Protein 1R89 (pdb70)

CATH classification: 1.10.1410.30 (+3 more: 3.30.460.10, 3.30.70.590, 3.30.70.1550)

InterPro domains:
  IPR002934 Polymerase, nucleotidyl transferase domain [PF01909] (27-133)
  IPR006116 2-5OAS/ClassI-CCAase, nucleotidyltransferase domain [cd05400] (38-137)
  IPR008229 tRNA nucleotidyltransferase, archaea [MF_01264] (1-437)
  IPR008229 tRNA nucleotidyltransferase, archaea [PIRSF005335] (1-436)
  IPR008229 tRNA nucleotidyltransferase, archaea [PTHR39643] (1-411)
  IPR008229 tRNA nucleotidyltransferase, archaea [TIGR03671] (7-403)
  IPR011068 Nucleotidyltransferase, class I-like, C-terminal [SSF55003] (241-434)
  IPR015329 tRNA nucleotidyltransferase, substrate binding [PF09249] (146-255)
  IPR042090 tRNA nucleotidyltransferase, domain 2 [G3DSA:1.10.1410.30] (10-255)
  IPR043519 Nucleotidyltransferase superfamily [G3DSA:3.30.460.10] (16-143)
  IPR043519 Nucleotidyltransferase superfamily [SSF81301] (1-141)
  IPR048833 CCA-adding enzyme, C-terminal domain [PF21133] (274-417)

Solvent-accessible surface area: 24225 Å² total; per-residue (Å²): 159,147,22,109,78,5,14,120,92,0,38,127,66,1,60,7,77,148,140,27,54,153,94,0,130,107,0,40,87,41,0,85,133,55,0,87,149,81,69,21,84,40,42,11,2,16,26,23,41,24,76,0,7,11,83,64,52,25,60,0,36,0,16,0,23,14,76,99,170,67,56,98,106,88,10,74,99,96,0,24,102,4,0,86,68,2,11,85,70,93,97,80,96,163,78,102,85,24,34,0,15,2,47,0,109,50,2,83,0,24,1,17,11,2,25,77,14,140,131,53,198,84,57,129,43,34,20,7,35,34,24,14,28,13,146,36,0,100,44,128,4,154,70,66,43,54,48,0,10,8,0,4,5,0,0,107,18,46,51,5,48,8,29,84,68,121,34,84,2,0,26,19,32,2,0,1,0,1,0,35,46,32,24,29,0,30,63,0,0,69,34,0,74,153,14,73,155,88,9,10,0,5,14,64,136,63,69,78,95,146,21,137,102,21,48,0,8,1,24,22,27,111,159,82,24,11,6,54,76,19,14,93,79,13,7,54,123,0,12,99,28,0,121,74,0,41,159,64,34,48,42,43,36,10,103,100,196,146,97,64,139,23,109,73,99,89,0,76,122,21,22,115,150,99,35,8,6,9,0,0,0,27,0,123,63,19,148,37,110,61,83,63,0,18,43,18,0,61,91,0,6,107,48,0,55,66,11,0,103,145,50,82,0,91,13,74,115,36,25,67,54,16,28,168,90,35,0,2,0,0,0,1,0,87,47,114,129,30,64,112,55,52,103,126,108,7,21,86,115,121,54,138,179,68,18,143,114,27,72,86,187,149,45,84,110,204,33,52,99,72,150,29,62,44,40,0,77,41,95,39,187,26,13,32,0,40,62,0,0,140,51,12,0,60,81,70,55,129,30,0,13,150,32,0,0,72,10,2,152,145,76,42,77,39,12,38,28,86,111,0,12,165,27,72,0,31,51,42,0,2,129,8,11,55,26,173,173

Secondary structure (DSSP, 8-state):
--HHHHHHHHHHHHS--HHHHHHHHHHHHHHHHHHHHHT--EEEEHHHHHT-PPTT--EEEEEEEE-TTS-HHHHHHHHHHHHHHHSSSEEEEESSSEEEEEEETTEEEEEEEEE--SSSS---SHHHHHHHHHHHHTTTSTT-HHHHHHHHHHHHHTT-B--STTT--B-HHHHHHHHHHHSSHHHHHHHHTT--TTEEEEGGGTEEEE-SS-EEEETTEEEEETTTT--HHHHHHHHHHHHHHHHS--GGGGSPPPP----HHHHHHHHHHHT-EEEEEEEEPPS--HHHHHHHHHHHHHHHHHHHHHTT--EEEEEEEE-SSEEEEEEEES-S---SEEEEEEEETT-HHHHHHHHHS--SS--EEETTEEEEEEE-S-SSHHHHHHHHHHH-GGGS-HHHHHHHHH--EEEETHHHHHSTTHHHHHHHHT---

Radius of gyration: 27.51 Å; Cα contacts (8 Å, |Δi|>4): 736; chains: 1; bounding box: 79×56×70 Å

Foldseek 3Di:
DDQVVLLVVLLVLWQADDVLLVLLVVQVVLLCVQCVVVVFAKDWFPCNVQVQDTHPGFETEMETADEPPDDPVRQQVVQVVSLCRRAPDWDFDDDPHTWIWHDGSRHIYIYHGDYDDDADPVDDDVSNCRVVLRVVLRPLCVVASSQLSSQQLLCVLVQAEDLFQVRLHADSSNSSLLCSLQVGNLSSLVVLLPDDQQWEAESLVSDIDGHDGHFDARNRHRPDGNSVSRDNVNSVVSSVLSVVCVVPNHNSSSHHDDFPPDDQVVVLVVCVVLQKFKKKKKWWQFPDDRSQRNVLLVQLLVVLVVLCVVVPQAWDDWDKDDDPTMIIIITITNHFWDDFKDKDWFAFPVPVVRVCVVQVDDAPDHWDDDPRTIIDIHGDPDTGSLVSVVVCLCPPLVRSHDRRSVRSVVDIDMDGDSGRVPDPCVRVVCVRSVPDD

Nearest PDB structures (foldseek):
  4x4u-assembly1_A  TM=9.839E-01  e=4.521E-77  Archaeoglobus fulgidus DSM 4304
  4x4o-assembly2_C  TM=9.745E-01  e=4.521E-77  Archaeoglobus fulgidus DSM 4304
  3ovs-assembly1_A  TM=9.705E-01  e=4.278E-77  Archaeoglobus fulgidus
  3ovb-assembly1_A  TM=9.691E-01  e=6.292E-77  Archaeoglobus fulgidus
  3ov7-assembly1_A  TM=9.687E-01  e=4.278E-77  Archaeoglobus fulgidus

GO terms:
  GO:0106354 tRNA surveillance (P, IDA)
  GO:0160016 CCACCA tRNA nucleotidyltransferase activity (F, IDA)
  GO:0004810 CCA tRNA nucleotidyltransferase activity (F, EXP)

B-factor: mean 26.06, std 15.02, range [4.82, 96.12]

Structure (mmCIF, N/CA/C/O backbone):
data_1R89
#
_entry.id   1R89
#
_cell.length_a   86.151
_cell.length_b   79.954
_cell.length_c   78.145
_cell.angle_alpha   90.00
_cell.angle_beta   97.53
_cell.angle_gamma   90.00
#
_symmetry.space_group_name_H-M   'C 1 2 1'
#
loop_
_entity.id
_entity.type
_entity.pdbx_description
1 polymer 'tRNA nucleotidyltransferase'
2 non-polymer 'MANGANESE (II) ION'
3 non-polymer 'SODIUM ION'
4 non-polymer 'CHLORIDE ION'
5 non-polymer 'MAGNESIUM ION'
6 non-polymer "CYTIDINE-5'-TRIPHOSPHATE"
7 water water
#
loop_
_atom_site.group_PDB
_atom_site.id
_atom_site.type_symbol
_atom_site.label_atom_id
_atom_site.label_alt_id
_atom_site.label_comp_id
_atom_site.label_asym_id
_atom_site.label_entity_id
_atom_site.label_seq_id
_atom_site.pdbx_PDB_ins_code
_atom_site.Cartn_x
_atom_site.Cartn_y
_atom_site.Cartn_z
_atom_site.occupancy
_atom_site.B_iso_or_equiv
_atom_site.auth_seq_id
_atom_site.auth_comp_id
_atom_site.auth_asym_id
_atom_site.auth_atom_id
_atom_site.pdbx_PDB_model_num
ATOM 1 N N . MET A 1 1 ? -4.030 0.616 10.190 1.00 50.77 1 MET A N 1
ATOM 2 C CA . MET A 1 1 ? -5.381 0.454 10.809 1.00 51.32 1 MET A CA 1
ATOM 3 C C . MET A 1 1 ? -6.024 1.817 11.112 1.00 50.22 1 MET A C 1
ATOM 4 O O . MET A 1 1 ? -6.958 1.901 11.913 1.00 50.17 1 MET A O 1
ATOM 9 N N . LYS A 1 2 ? -5.543 2.858 10.424 1.00 48.77 2 LYS A N 1
ATOM 10 C CA . LYS A 1 2 ? -5.780 4.269 10.765 1.00 47.42 2 LYS A CA 1
ATOM 11 C C . LYS A 1 2 ? -4.803 4.685 11.864 1.00 45.00 2 LYS A C 1
ATOM 12 O O . LYS A 1 2 ? -4.680 3.996 12.871 1.00 44.45 2 LYS A O 1
ATOM 18 N N . VAL A 1 3 ? -4.129 5.816 11.662 1.00 42.25 3 VAL A N 1
ATOM 19 C CA . VAL A 1 3 ? -3.088 6.279 12.579 1.00 40.20 3 VAL A CA 1
ATOM 20 C C . VAL A 1 3 ? -3.679 6.574 13.950 1.00 38.22 3 VAL A C 1
ATOM 21 O O . VAL A 1 3 ? -3.144 6.150 14.972 1.00 36.76 3 VAL A O 1
ATOM 25 N N . GLU A 1 4 ? -4.793 7.292 13.964 1.00 36.20 4 GLU A N 1
ATOM 26 C CA . GLU A 1 4 ? -5.438 7.659 15.218 1.00 35.05 4 GLU A CA 1
ATOM 27 C C . GLU A 1 4 ? -5.871 6.413 16.011 1.00 33.67 4 GLU A C 1
ATOM 28 O O . GLU A 1 4 ? -5.861 6.433 17.244 1.00 33.41 4 GLU A O 1
ATOM 34 N N . GLU A 1 5 ? -6.241 5.338 15.308 1.00 31.62 5 GLU A N 1
ATOM 35 C CA . GLU A 1 5 ? -6.566 4.053 15.950 1.00 30.30 5 GLU A CA 1
ATOM 36 C C . GLU A 1 5 ? -5.320 3.348 16.488 1.00 27.71 5 GLU A C 1
ATOM 37 O O . GLU A 1 5 ? -5.360 2.717 17.539 1.00 27.44 5 GLU A O 1
ATOM 43 N N . ILE A 1 6 ? -4.220 3.431 15.754 1.00 25.23 6 ILE A N 1
ATOM 44 C CA . ILE A 1 6 ? -2.993 2.780 16.180 1.00 23.05 6 ILE A CA 1
ATOM 45 C C . ILE A 1 6 ? -2.482 3.426 17.457 1.00 22.16 6 ILE A C 1
ATOM 46 O O . ILE A 1 6 ? -2.002 2.736 18.337 1.00 22.83 6 ILE A O 1
ATOM 51 N N . LEU A 1 7 ? -2.627 4.743 17.560 1.00 22.08 7 LEU A N 1
ATOM 52 C CA . LEU A 1 7 ? -2.144 5.499 18.709 1.00 22.01 7 LEU A CA 1
ATOM 53 C C . LEU A 1 7 ? -2.990 5.203 19.937 1.00 21.90 7 LEU A C 1
ATOM 54 O O . LEU A 1 7 ? -2.474 5.095 21.057 1.00 21.90 7 LEU A O 1
ATOM 59 N N . GLU A 1 8 ? -4.283 5.020 19.715 1.00 22.25 8 GLU A N 1
ATOM 60 C CA . GLU A 1 8 ? -5.174 4.550 20.758 1.00 20.70 8 GLU A CA 1
ATOM 61 C C . GLU A 1 8 ? -4.696 3.208 21.300 1.00 19.71 8 GLU A C 1
ATOM 62 O O . GLU A 1 8 ? -4.520 3.045 22.502 1.00 18.24 8 GLU A O 1
ATOM 68 N N . LYS A 1 9 ? -4.458 2.260 20.405 1.00 21.10 9 LYS A N 1
ATOM 69 C CA . LYS A 1 9 ? -3.944 0.943 20.785 1.00 23.05 9 LYS A CA 1
ATOM 70 C C . LYS A 1 9 ? -2.560 1.005 21.439 1.00 23.11 9 LYS A C 1
ATOM 71 O O . LYS A 1 9 ? -2.272 0.204 22.318 1.00 23.97 9 LYS A O 1
ATOM 77 N N . ALA A 1 10 ? -1.717 1.957 21.029 1.00 23.06 10 ALA A N 1
ATOM 78 C CA . ALA A 1 10 ? -0.345 2.071 21.560 1.00 22.62 10 ALA A CA 1
ATOM 79 C C . ALA A 1 10 ? -0.322 2.559 23.015 1.00 22.94 10 ALA A C 1
ATOM 80 O O . ALA A 1 10 ? 0.616 2.284 23.755 1.00 20.97 10 ALA A O 1
ATOM 82 N N . LEU A 1 11 ? -1.369 3.261 23.429 1.00 24.32 11 LEU A N 1
ATOM 83 C CA . LEU A 1 11 ? -1.461 3.738 24.807 1.00 25.74 11 LEU A CA 1
ATOM 84 C C . LEU A 1 11 ? -1.330 2.621 25.848 1.00 26.15 11 LEU A C 1
ATOM 85 O O . LEU A 1 11 ? -0.770 2.856 26.908 1.00 27.12 11 LEU A O 1
ATOM 90 N N . GLU A 1 12 ? -1.796 1.408 25.551 1.00 26.44 12 GLU A N 1
ATOM 91 C CA . GLU A 1 12 ? -1.708 0.302 26.526 1.00 26.83 12 GLU A CA 1
ATOM 92 C C . GLU A 1 12 ? -0.311 -0.348 26.625 1.00 27.16 12 GLU A C 1
ATOM 93 O O . GLU A 1 12 ? 0.021 -0.951 27.639 1.00 26.38 12 GLU A O 1
ATOM 99 N N . LEU A 1 13 ? 0.503 -0.211 25.580 1.00 26.39 13 LEU A N 1
ATOM 100 C CA . LEU A 1 13 ? 1.902 -0.658 25.621 1.00 26.40 13 LEU A CA 1
ATOM 101 C C . LEU A 1 13 ? 2.789 0.323 26.402 1.00 26.22 13 LEU A C 1
ATOM 102 O O . LEU A 1 13 ? 3.888 -0.025 26.836 1.00 26.74 13 LEU A O 1
ATOM 107 N N . VAL A 1 14 ? 2.265 1.523 26.605 1.00 24.91 14 VAL A N 1
ATOM 108 C CA . VAL A 1 14 ? 3.021 2.694 27.015 1.00 25.96 14 VAL A CA 1
ATOM 109 C C . VAL A 1 14 ? 2.612 3.259 28.409 1.00 26.81 14 VAL A C 1
ATOM 110 O O . VAL A 1 14 ? 3.445 3.804 29.124 1.00 24.32 14 VAL A O 1
ATOM 114 N N . ILE A 1 15 ? 1.336 3.123 28.787 1.00 27.12 15 ILE A N 1
ATOM 115 C CA . ILE A 1 15 ? 0.828 3.615 30.081 1.00 28.43 15 ILE A CA 1
ATOM 116 C C . ILE A 1 15 ? 1.091 2.548 31.138 1.00 28.47 15 ILE A C 1
ATOM 117 O O . ILE A 1 15 ? 0.746 1.386 30.921 1.00 29.17 15 ILE A O 1
ATOM 122 N N . PRO A 1 16 ? 1.689 2.918 32.276 1.00 28.53 16 PRO A N 1
ATOM 123 C CA . PRO A 1 16 ? 2.041 1.919 33.300 1.00 28.28 16 PRO A CA 1
ATOM 124 C C . PRO A 1 16 ? 0.796 1.213 33.836 1.00 28.09 16 PRO A C 1
ATOM 125 O O . PRO A 1 16 ? -0.240 1.862 34.003 1.00 25.78 16 PRO A O 1
ATOM 129 N N . ASP A 1 17 ? 0.895 -0.091 34.089 1.00 27.77 17 ASP A N 1
ATOM 130 C CA . ASP A 1 17 ? -0.270 -0.857 34.542 1.00 28.45 17 ASP A CA 1
ATOM 131 C C . ASP A 1 17 ? -0.646 -0.485 35.981 1.00 27.21 17 ASP A C 1
ATOM 132 O O . ASP A 1 17 ? -0.059 0.405 36.586 1.00 24.91 17 ASP A O 1
ATOM 137 N N . GLU A 1 18 ? -1.628 -1.184 36.527 1.00 26.72 18 GLU A N 1
ATOM 138 C CA . GLU A 1 18 ? -2.318 -0.721 37.718 1.00 26.21 18 GLU A CA 1
ATOM 139 C C . GLU A 1 18 ? -1.475 -0.823 38.999 1.00 26.39 18 GLU A C 1
ATOM 140 O O . GLU A 1 18 ? -1.393 0.139 39.774 1.00 24.75 18 GLU A O 1
ATOM 146 N N . GLU A 1 19 ? -0.828 -1.973 39.200 1.00 27.46 19 GLU A N 1
ATOM 147 C CA . GLU A 1 19 ? -0.027 -2.216 40.404 1.00 29.06 19 GLU A CA 1
ATOM 148 C C . GLU A 1 19 ? 1.289 -1.445 40.396 1.00 30.11 19 GLU A C 1
ATOM 149 O O . GLU A 1 19 ? 1.968 -1.379 41.419 1.00 30.94 19 GLU A O 1
ATOM 155 N N . GLU A 1 20 ? 1.648 -0.879 39.241 1.00 30.46 20 GLU A N 1
ATOM 156 C CA . GLU A 1 20 ? 2.819 -0.022 39.132 1.00 30.53 20 GLU A CA 1
ATOM 157 C C . GLU A 1 20 ? 2.489 1.391 39.618 1.00 29.56 20 GLU A C 1
ATOM 158 O O . GLU A 1 20 ? 3.256 1.976 40.385 1.00 26.76 20 GLU A O 1
ATOM 164 N N . VAL A 1 21 ? 1.336 1.913 39.199 1.00 29.13 21 VAL A N 1
ATOM 165 C CA . VAL A 1 21 ? 0.890 3.246 39.609 1.00 30.05 21 VAL A CA 1
ATOM 166 C C . VAL A 1 21 ? 0.708 3.309 41.136 1.00 31.70 21 VAL A C 1
ATOM 167 O O . VAL A 1 21 ? 1.089 4.295 41.771 1.00 32.33 21 VAL A O 1
ATOM 171 N N . ARG A 1 22 ? 0.145 2.251 41.711 1.00 31.53 22 ARG A N 1
ATOM 172 C CA . ARG A 1 22 ? -0.106 2.205 43.150 1.00 33.09 22 ARG A CA 1
ATOM 173 C C . ARG A 1 22 ? 1.187 1.900 43.926 1.00 33.37 22 ARG A C 1
ATOM 174 O O . ARG A 1 22 ? 1.383 2.406 45.025 1.00 32.03 22 ARG A O 1
ATOM 182 N N . LYS A 1 23 ? 2.080 1.107 43.336 1.00 33.41 23 LYS A N 1
ATOM 183 C CA . LYS A 1 23 ? 3.382 0.834 43.941 1.00 33.59 23 LYS A CA 1
ATOM 184 C C . LYS A 1 23 ? 4.149 2.147 44.097 1.00 33.51 23 LYS A C 1
ATOM 185 O O . LYS A 1 23 ? 4.811 2.366 45.111 1.00 33.60 23 LYS A O 1
ATOM 191 N N . GLY A 1 24 ? 4.037 3.017 43.091 1.00 33.30 24 GLY A N 1
ATOM 192 C CA . GLY A 1 24 ? 4.623 4.345 43.123 1.00 32.51 24 GLY A CA 1
ATOM 193 C C . GLY A 1 24 ? 3.959 5.232 44.163 1.00 32.34 24 GLY A C 1
ATOM 194 O O . GLY A 1 24 ? 4.637 5.952 44.892 1.00 30.38 24 GLY A O 1
ATOM 195 N N . ARG A 1 25 ? 2.630 5.177 44.224 1.00 31.95 25 ARG A N 1
ATOM 196 C CA . ARG A 1 25 ? 1.843 5.973 45.168 1.00 32.47 25 ARG A CA 1
ATOM 197 C C . ARG A 1 25 ? 2.263 5.688 46.598 1.00 31.57 25 ARG A C 1
ATOM 198 O O . ARG A 1 25 ? 2.418 6.605 47.389 1.00 31.02 25 ARG A O 1
ATOM 206 N N . GLU A 1 26 ? 2.448 4.410 46.910 1.00 31.70 26 GLU A N 1
ATOM 207 C CA . GLU A 1 26 ? 2.770 3.971 48.261 1.00 32.14 26 GLU A CA 1
ATOM 208 C C . GLU A 1 26 ? 4.175 4.406 48.644 1.00 31.84 26 GLU A C 1
ATOM 209 O O . GLU A 1 26 ? 4.411 4.827 49.776 1.00 30.61 26 GLU A O 1
ATOM 215 N N . ALA A 1 27 ? 5.099 4.310 47.690 1.00 31.29 27 ALA A N 1
ATOM 216 C CA . ALA A 1 27 ? 6.470 4.774 47.901 1.00 31.07 27 ALA A CA 1
ATOM 217 C C . ALA A 1 27 ? 6.533 6.300 48.068 1.00 29.80 27 ALA A C 1
ATOM 218 O O . ALA A 1 27 ? 7.262 6.799 48.921 1.00 28.80 27 ALA A O 1
ATOM 220 N N . GLU A 1 28 ? 5.763 7.021 47.258 1.00 29.28 28 GLU A N 1
ATOM 221 C CA . GLU A 1 28 ? 5.719 8.484 47.304 1.00 29.47 28 GLU A CA 1
ATOM 222 C C . GLU A 1 28 ? 5.183 8.960 48.641 1.00 28.99 28 GLU A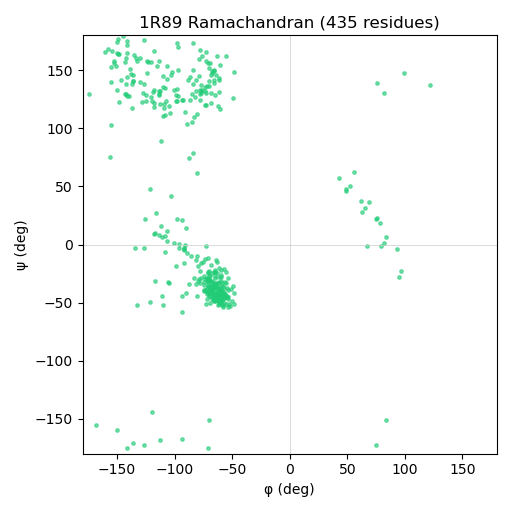 C 1
ATOM 223 O O . GLU A 1 28 ? 5.745 9.856 49.261 1.00 28.73 28 GLU A O 1
ATOM 229 N N . GLU A 1 29 ? 4.078 8.362 49.065 1.00 28.17 29 GLU A N 1
ATOM 230 C CA . GLU A 1 29 ? 3.445 8.710 50.327 1.00 28.89 29 GLU A CA 1
ATOM 231 C C . GLU A 1 29 ? 4.413 8.456 51.486 1.00 28.47 29 GLU A C 1
ATOM 232 O O . GLU A 1 29 ? 4.535 9.280 52.386 1.00 28.37 29 GLU A O 1
ATOM 238 N N . GLU A 1 30 ? 5.131 7.336 51.438 1.00 28.41 30 GLU A N 1
ATOM 239 C CA . GLU A 1 30 ? 6.031 6.955 52.529 1.00 28.49 30 GLU A CA 1
ATOM 240 C C . GLU A 1 30 ? 7.250 7.870 52.589 1.00 27.20 30 GLU A C 1
ATOM 241 O O . GLU A 1 30 ? 7.662 8.298 53.660 1.00 26.48 30 GLU A O 1
ATOM 247 N N . LEU A 1 31 ? 7.824 8.146 51.426 1.00 27.17 31 LEU A N 1
ATOM 248 C CA . LEU A 1 31 ? 8.933 9.090 51.285 1.00 27.20 31 LEU A CA 1
ATOM 249 C C . LEU A 1 31 ? 8.562 10.485 51.792 1.00 27.12 31 LEU A C 1
ATOM 250 O O . LEU A 1 31 ? 9.356 11.124 52.482 1.00 27.00 31 LEU A O 1
ATOM 255 N N . ARG A 1 32 ? 7.356 10.944 51.468 1.00 27.46 32 ARG A N 1
ATOM 256 C CA . ARG A 1 32 ? 6.857 12.240 51.953 1.00 28.38 32 ARG A CA 1
ATOM 257 C C . ARG A 1 32 ? 6.781 12.241 53.468 1.00 27.65 32 ARG A C 1
ATOM 258 O O . ARG A 1 32 ? 7.149 13.218 54.107 1.00 27.94 32 ARG A O 1
ATOM 266 N N . ARG A 1 33 ? 6.307 11.130 54.026 1.00 27.65 33 ARG A N 1
ATOM 267 C CA . ARG A 1 33 ? 6.179 10.949 55.479 1.00 27.48 33 ARG A CA 1
ATOM 268 C C . ARG A 1 33 ? 7.522 11.191 56.156 1.00 26.33 33 ARG A C 1
ATOM 269 O O . ARG A 1 33 ? 7.632 11.979 57.088 1.00 24.02 33 ARG A O 1
ATOM 277 N N . ARG A 1 34 ? 8.541 10.517 55.641 1.00 25.66 34 ARG A N 1
ATOM 278 C CA . ARG A 1 34 ? 9.871 10.505 56.234 1.00 25.62 34 ARG A CA 1
ATOM 279 C C . ARG A 1 34 ? 10.603 11.834 56.073 1.00 24.64 34 ARG A C 1
ATOM 280 O O . ARG A 1 34 ? 11.361 12.253 56.947 1.00 24.83 34 ARG A O 1
ATOM 288 N N . LEU A 1 35 ? 10.392 12.483 54.939 1.00 25.78 35 LEU A N 1
ATOM 289 C CA . LEU A 1 35 ? 10.979 13.794 54.688 1.00 24.77 35 LEU A CA 1
ATOM 290 C C . LEU A 1 35 ? 10.292 14.841 55.565 1.00 23.44 35 LEU A C 1
ATOM 291 O O . LEU A 1 35 ? 10.951 15.722 56.118 1.00 22.22 35 LEU A O 1
ATOM 296 N N . ASP A 1 36 ? 8.973 14.738 55.691 1.00 23.18 36 ASP A N 1
ATOM 297 C CA . ASP A 1 36 ? 8.204 15.732 56.452 1.00 23.18 36 ASP A CA 1
ATOM 298 C C . ASP A 1 36 ? 8.573 15.674 57.934 1.00 22.02 36 ASP A C 1
ATOM 299 O O . ASP A 1 36 ? 8.652 16.709 58.580 1.00 19.25 36 ASP A O 1
ATOM 304 N N . GLU A 1 37 ? 8.835 14.475 58.465 1.00 21.49 37 GLU A N 1
ATOM 305 C CA . GLU A 1 37 ? 9.149 14.330 59.889 1.00 22.19 37 GLU A CA 1
ATOM 306 C C . GLU A 1 37 ? 10.533 14.917 60.209 1.00 21.02 37 GLU A C 1
ATOM 307 O O . GLU A 1 37 ? 10.782 15.319 61.339 1.00 18.57 37 GLU A O 1
ATOM 313 N N . LEU A 1 38 ? 11.406 15.019 59.202 1.00 21.69 38 LEU A N 1
ATOM 314 C CA . LEU A 1 38 ? 12.684 15.727 59.362 1.00 22.81 38 LEU A CA 1
ATOM 315 C C . LEU A 1 38 ? 12.603 17.238 59.125 1.00 23.99 38 LEU A C 1
ATOM 316 O O . LEU A 1 38 ? 13.558 17.960 59.409 1.00 24.99 38 LEU A O 1
ATOM 321 N N . GLY A 1 39 ? 11.481 17.719 58.610 1.00 24.99 39 GLY A N 1
ATOM 322 C CA . GLY A 1 39 ? 11.276 19.147 58.439 1.00 26.84 39 GLY A CA 1
ATOM 323 C C . GLY A 1 39 ? 12.078 19.690 57.268 1.00 29.41 39 GLY A C 1
ATOM 324 O O . GLY A 1 39 ? 12.357 20.889 57.209 1.00 29.18 39 GLY A O 1
ATOM 325 N N . VAL A 1 40 ? 12.439 18.804 56.337 1.00 30.90 40 VAL A N 1
ATOM 326 C CA . VAL A 1 40 ? 13.263 19.149 55.174 1.00 32.77 40 VAL A CA 1
ATOM 327 C C . VAL A 1 40 ? 12.408 19.767 54.077 1.00 33.22 40 VAL A C 1
ATOM 328 O O . VAL A 1 40 ? 11.268 19.355 53.866 1.00 33.70 40 VAL A O 1
ATOM 332 N N . GLU A 1 41 ? 12.962 20.767 53.395 1.00 32.44 41 GLU A N 1
ATOM 333 C CA . GLU A 1 41 ? 12.328 21.373 52.231 1.00 31.27 41 GLU A CA 1
ATOM 334 C C . GLU A 1 41 ? 12.714 20.574 50.983 1.00 30.51 41 GLU A C 1
ATOM 335 O O . GLU A 1 41 ? 13.899 20.374 50.735 1.00 31.89 41 GLU A O 1
ATOM 341 N N . TYR A 1 42 ? 11.727 20.092 50.222 1.00 28.77 42 TYR A N 1
ATOM 342 C CA . TYR A 1 42 ? 11.985 19.232 49.053 1.00 28.48 42 TYR A CA 1
ATOM 343 C C . TYR A 1 42 ? 10.924 19.401 47.963 1.00 27.57 42 TYR A C 1
ATOM 344 O O . TYR A 1 42 ? 9.835 19.916 48.216 1.00 25.18 42 TYR A O 1
ATOM 353 N N . VAL A 1 43 ? 11.248 18.917 46.764 1.00 26.95 43 VAL A N 1
ATOM 354 C CA . VAL A 1 43 ? 10.305 18.907 45.629 1.00 27.26 43 VAL A CA 1
ATOM 355 C C . VAL A 1 43 ? 10.483 17.627 44.806 1.00 26.66 43 VAL A C 1
ATOM 356 O O . VAL A 1 43 ? 11.597 17.246 44.489 1.00 26.45 43 VAL A O 1
ATOM 360 N N . PHE A 1 44 ? 9.386 16.931 44.525 1.00 27.03 44 PHE A N 1
ATOM 361 C CA . PHE A 1 44 ? 9.417 15.788 43.617 1.00 27.08 44 PHE A CA 1
ATOM 362 C C . PHE A 1 44 ? 9.456 16.385 42.206 1.00 26.52 44 PHE A C 1
ATOM 363 O O . PHE A 1 44 ? 8.666 17.271 41.894 1.00 25.92 44 PHE A O 1
ATOM 371 N N . VAL A 1 45 ? 10.397 15.933 41.387 1.00 24.43 45 VAL A N 1
ATOM 372 C CA . VAL A 1 45 ? 10.568 16.434 40.024 1.00 26.13 45 VAL A CA 1
ATOM 373 C C . VAL A 1 45 ? 10.554 15.244 39.062 1.00 25.35 45 VAL A C 1
ATOM 374 O O . VAL A 1 45 ? 10.231 14.128 39.454 1.00 26.67 45 VAL A O 1
ATOM 378 N N . GLY A 1 46 ? 10.847 15.477 37.795 1.00 25.98 46 GLY A N 1
ATOM 379 C CA . GLY A 1 46 ? 10.999 14.346 36.889 1.00 25.93 46 GLY A CA 1
ATOM 380 C C . GLY A 1 46 ? 9.678 13.705 36.484 1.00 23.90 46 GLY A C 1
ATOM 381 O O . GLY A 1 46 ? 8.592 14.216 36.802 1.00 21.37 46 GLY A O 1
ATOM 382 N N . SER A 1 47 ? 9.785 12.573 35.787 1.00 23.62 47 SER A N 1
ATOM 383 C CA . SER A 1 47 ? 8.642 11.958 35.112 1.00 23.76 47 SER A CA 1
ATOM 384 C C . SER A 1 47 ? 7.631 11.361 36.083 1.00 22.89 47 SER A C 1
ATOM 385 O O . SER A 1 47 ? 6.460 11.254 35.759 1.00 21.39 47 SER A O 1
ATOM 388 N N . TYR A 1 48 ? 8.071 10.962 37.274 1.00 22.47 48 TYR A N 1
ATOM 389 C CA . TYR A 1 48 ? 7.105 10.536 38.278 1.00 24.46 48 TYR A CA 1
ATOM 390 C C . TYR A 1 48 ? 6.169 11.685 38.659 1.00 23.75 48 TYR A C 1
ATOM 391 O O . TYR A 1 48 ? 4.945 11.538 38.611 1.00 24.30 48 TYR A O 1
ATOM 400 N N . ALA A 1 49 ? 6.748 12.830 39.017 1.00 23.98 49 ALA A N 1
ATOM 401 C CA . ALA A 1 49 ? 5.978 13.982 39.484 1.00 25.81 49 ALA A CA 1
ATOM 402 C C . ALA A 1 49 ? 4.973 14.504 38.461 1.00 24.01 49 ALA A C 1
ATOM 403 O O . ALA A 1 49 ? 3.914 15.013 38.812 1.00 25.32 49 ALA A O 1
ATOM 405 N N . ARG A 1 50 ? 5.316 14.365 37.186 1.00 23.02 50 ARG A N 1
ATOM 406 C CA . ARG A 1 50 ? 4.520 14.875 36.087 1.00 23.41 50 ARG A CA 1
ATOM 407 C C . ARG A 1 50 ? 3.672 13.788 35.425 1.00 24.21 50 ARG A C 1
ATOM 408 O O . ARG A 1 50 ? 2.958 14.072 34.481 1.00 24.31 50 ARG A O 1
ATOM 416 N N . ASN A 1 51 ? 3.738 12.554 35.924 1.00 23.51 51 ASN A N 1
ATOM 417 C CA . ASN A 1 51 ? 2.910 11.463 35.403 1.00 23.76 51 ASN A CA 1
ATOM 418 C C . ASN A 1 51 ? 3.185 11.152 33.923 1.00 23.35 51 ASN A C 1
ATOM 419 O O . ASN A 1 51 ? 2.275 10.811 33.150 1.00 21.41 51 ASN A O 1
ATOM 424 N N . THR A 1 52 ? 4.460 11.252 33.547 1.00 23.08 52 THR A N 1
ATOM 425 C CA . THR A 1 52 ? 4.900 11.029 32.183 1.00 24.21 52 THR A CA 1
ATOM 426 C C . THR A 1 52 ? 5.856 9.839 32.058 1.00 24.82 52 THR A C 1
ATOM 427 O O . THR A 1 52 ? 6.458 9.622 30.996 1.00 23.98 52 THR A O 1
ATOM 431 N N . TRP A 1 53 ? 6.000 9.059 33.126 1.00 23.78 53 TRP A N 1
ATOM 432 C CA . TRP A 1 53 ? 6.961 7.969 33.102 1.00 24.00 53 TRP A CA 1
ATOM 433 C C . TRP A 1 53 ? 6.417 6.792 32.294 1.00 23.50 53 TRP A C 1
ATOM 434 O O . TRP A 1 53 ? 5.241 6.450 32.351 1.00 22.25 53 TRP A O 1
ATOM 445 N N . LEU A 1 54 ? 7.286 6.214 31.486 1.00 23.92 54 LEU A N 1
ATOM 446 C CA . LEU A 1 54 ? 6.922 5.098 30.638 1.00 23.79 54 LEU A CA 1
ATOM 447 C C . LEU A 1 54 ? 6.625 3.870 31.491 1.00 25.19 54 LEU A C 1
ATOM 448 O O . LEU A 1 54 ? 7.197 3.706 32.556 1.00 25.98 54 LEU A O 1
ATOM 453 N N . LYS A 1 55 ? 5.703 3.038 31.019 1.00 26.75 55 LYS A N 1
ATOM 454 C CA . LYS A 1 55 ? 5.428 1.726 31.595 1.00 26.99 55 LYS A CA 1
ATOM 455 C C . LYS A 1 55 ? 6.721 0.935 31.806 1.00 27.43 55 LYS A C 1
ATOM 456 O O . LYS A 1 55 ? 7.508 0.754 30.877 1.00 27.23 55 LYS A O 1
ATOM 462 N N . GLY A 1 56 ? 6.925 0.477 33.036 1.00 28.81 56 GLY A N 1
ATOM 463 C CA . GLY A 1 56 ? 8.068 -0.341 33.393 1.00 29.69 56 GLY A CA 1
ATOM 464 C C . GLY A 1 56 ? 9.252 0.449 33.924 1.00 30.63 56 GLY A C 1
ATOM 465 O O . GLY A 1 56 ? 10.241 -0.152 34.341 1.00 31.62 56 GLY A O 1
ATOM 466 N N . SER A 1 57 ? 9.148 1.778 33.933 1.00 30.35 57 SER A N 1
ATOM 467 C CA . SER A 1 57 ? 10.280 2.649 34.277 1.00 31.71 57 SER A CA 1
ATOM 468 C C . SER A 1 57 ? 9.966 3.553 35.462 1.00 32.80 57 SER A C 1
ATOM 469 O O . SER A 1 57 ? 10.216 4.755 35.434 1.00 34.80 57 SER A O 1
ATOM 472 N N . LEU A 1 58 ? 9.416 2.953 36.503 1.00 32.19 58 LEU A N 1
ATOM 473 C CA . LEU A 1 58 ? 9.083 3.678 37.727 1.00 32.37 58 LEU A CA 1
ATOM 474 C C . LEU A 1 58 ? 10.348 4.021 38.499 1.00 30.82 58 LEU A C 1
ATOM 475 O O . LEU A 1 58 ? 11.093 3.134 38.903 1.00 29.76 58 LEU A O 1
ATOM 480 N N . GLU A 1 59 ? 10.573 5.315 38.696 1.00 31.84 59 GLU A N 1
ATOM 481 C CA . GLU A 1 59 ? 11.656 5.826 39.545 1.00 32.33 59 GLU A CA 1
ATOM 482 C C . GLU A 1 59 ? 11.261 7.225 40.038 1.00 31.95 59 GLU A C 1
ATOM 483 O O . GLU A 1 59 ? 10.663 8.005 39.291 1.00 31.86 59 GLU A O 1
ATOM 489 N N . ILE A 1 60 ? 11.553 7.541 41.295 1.00 30.29 60 ILE A N 1
ATOM 490 C CA . ILE A 1 60 ? 11.130 8.830 41.864 1.00 30.54 60 ILE A CA 1
ATOM 491 C C . ILE A 1 60 ? 12.346 9.733 42.031 1.00 30.04 60 ILE A C 1
ATOM 492 O O . ILE A 1 60 ? 13.373 9.272 42.491 1.00 29.04 60 ILE A O 1
ATOM 497 N N . ASP A 1 61 ? 12.232 11.000 41.623 1.00 29.17 61 ASP A N 1
ATOM 498 C CA . ASP A 1 61 ? 13.316 11.976 41.767 1.00 29.15 61 ASP A CA 1
ATOM 499 C C . ASP A 1 61 ? 12.884 13.021 42.772 1.00 28.38 61 ASP A C 1
ATOM 500 O O . ASP A 1 61 ? 11.858 13.674 42.588 1.00 28.89 61 ASP A O 1
ATOM 505 N N . VAL A 1 62 ? 13.643 13.158 43.853 1.00 29.05 62 VAL A N 1
ATOM 506 C CA . VAL A 1 62 ? 13.420 14.225 44.832 1.00 30.63 62 VAL A CA 1
ATOM 507 C C . VAL A 1 62 ? 14.666 15.102 44.902 1.00 28.67 62 VAL A C 1
ATOM 508 O O . VAL A 1 62 ? 15.790 14.597 44.997 1.00 29.40 62 VAL A O 1
ATOM 512 N N . PHE A 1 63 ? 14.466 16.402 44.826 1.00 28.20 63 PHE A N 1
ATOM 513 C CA . PHE A 1 63 ? 15.527 17.375 45.020 1.00 28.48 63 PHE A CA 1
ATOM 514 C C . PHE A 1 63 ? 15.313 18.067 46.376 1.00 30.43 63 PHE A C 1
ATOM 515 O O . PHE A 1 63 ? 14.253 18.630 46.654 1.00 28.43 63 PHE A O 1
ATOM 523 N N . LEU A 1 64 ? 16.331 17.998 47.223 1.00 31.78 64 LEU A N 1
ATOM 524 C CA . LEU A 1 64 ? 16.327 18.717 48.488 1.00 33.10 64 LEU A CA 1
ATOM 525 C C . LEU A 1 64 ? 16.750 20.150 48.215 1.00 33.88 64 LEU A C 1
ATOM 526 O O . LEU A 1 64 ? 17.785 20.380 47.603 1.00 35.60 64 LEU A O 1
ATOM 531 N N . LEU A 1 65 ? 15.940 21.103 48.671 1.00 34.81 65 LEU A N 1
ATOM 532 C CA . LEU A 1 65 ? 16.115 22.522 48.359 1.00 35.54 65 LEU A CA 1
ATOM 533 C C . LEU A 1 65 ? 16.609 23.301 49.572 1.00 36.15 65 LEU A C 1
ATOM 534 O O . LEU A 1 65 ? 15.867 23.493 50.533 1.00 35.97 65 LEU A O 1
ATOM 539 N N . PHE A 1 66 ? 17.851 23.772 49.510 1.00 36.85 66 PHE A N 1
ATOM 540 C CA . PHE A 1 66 ? 18.518 24.359 50.671 1.00 37.66 66 PHE A CA 1
ATOM 541 C C . PHE A 1 66 ? 18.622 25.872 50.558 1.00 38.24 66 PHE A C 1
ATOM 542 O O . PHE A 1 66 ? 18.633 26.408 49.454 1.00 37.36 66 PHE A O 1
ATOM 550 N N . PRO A 1 67 ? 18.695 26.557 51.702 1.00 39.52 67 PRO A N 1
ATOM 551 C CA . PRO A 1 67 ? 18.910 28.008 51.732 1.00 40.22 67 PRO A CA 1
ATOM 552 C C . PRO A 1 67 ? 20.065 28.451 50.837 1.00 41.54 67 PRO A C 1
ATOM 553 O O . PRO A 1 67 ? 21.033 27.706 50.663 1.00 41.04 67 PRO A O 1
ATOM 557 N N . GLU A 1 68 ? 19.959 29.658 50.291 1.00 43.43 68 GLU A N 1
ATOM 558 C CA . GLU A 1 68 ? 20.969 30.184 49.373 1.00 45.08 68 GLU A CA 1
ATOM 559 C C . GLU A 1 68 ? 22.285 30.535 50.086 1.00 46.45 68 GLU A C 1
ATOM 560 O O . GLU A 1 68 ? 23.338 30.560 49.446 1.00 47.04 68 GLU A O 1
ATOM 566 N N . GLU A 1 69 ? 22.238 30.798 51.394 1.00 47.83 69 GLU A N 1
ATOM 567 C CA . GLU A 1 69 ? 23.461 31.078 52.154 1.00 49.08 69 GLU A CA 1
ATOM 568 C C . GLU A 1 69 ? 23.925 29.893 52.999 1.00 50.15 69 GLU A C 1
ATOM 569 O O . GLU A 1 69 ? 24.329 30.056 54.152 1.00 49.80 69 GLU A O 1
ATOM 575 N N . PHE A 1 70 ? 23.843 28.701 52.408 1.00 51.45 70 PHE A N 1
ATOM 576 C CA . PHE A 1 70 ? 24.638 27.557 52.832 1.00 52.49 70 PHE A CA 1
ATOM 577 C C . PHE A 1 70 ? 25.841 27.518 51.897 1.00 52.50 70 PHE A C 1
ATOM 578 O O . PHE A 1 70 ? 25.747 27.934 50.741 1.00 52.06 70 PHE A O 1
ATOM 586 N N . SER A 1 71 ? 26.968 27.024 52.396 1.00 52.96 71 SER A N 1
ATOM 587 C CA . SER A 1 71 ? 28.156 26.827 51.569 1.00 53.32 71 SER A CA 1
ATOM 588 C C . SER A 1 71 ? 27.936 25.642 50.633 1.00 53.45 71 SER A C 1
ATOM 589 O O . SER A 1 71 ? 27.001 24.873 50.820 1.00 52.95 71 SER A O 1
ATOM 592 N N . LYS A 1 72 ? 28.790 25.515 49.620 1.00 54.10 72 LYS A N 1
ATOM 593 C CA . LYS A 1 72 ? 28.747 24.375 48.704 1.00 54.74 72 LYS A CA 1
ATOM 594 C C . LYS A 1 72 ? 29.142 23.084 49.416 1.00 54.80 72 LYS A C 1
ATOM 595 O O . LYS A 1 72 ? 28.673 22.002 49.060 1.00 54.16 72 LYS A O 1
ATOM 601 N N . GLU A 1 73 ? 30.018 23.208 50.413 1.00 55.04 73 GLU A N 1
ATOM 602 C CA . GLU A 1 73 ? 30.377 22.085 51.280 1.00 55.08 73 GLU A CA 1
ATOM 603 C C . GLU A 1 73 ? 29.217 21.738 52.221 1.00 54.65 73 GLU A C 1
ATOM 604 O O . GLU A 1 73 ? 28.926 20.563 52.430 1.00 54.94 73 GLU A O 1
ATOM 610 N N . GLU A 1 74 ? 28.565 22.759 52.781 1.00 54.07 74 GLU A N 1
ATOM 611 C CA . GLU A 1 74 ? 27.447 22.568 53.719 1.00 53.53 74 GLU A CA 1
ATOM 612 C C . GLU A 1 74 ? 26.226 21.919 53.060 1.00 52.82 74 GLU A C 1
ATOM 613 O O . GLU A 1 74 ? 25.493 21.167 53.698 1.00 52.19 74 GLU A O 1
ATOM 619 N N . LEU A 1 75 ? 26.012 22.221 51.785 1.00 52.30 75 LEU A N 1
ATOM 620 C CA . LEU A 1 75 ? 24.847 21.728 51.058 1.00 51.58 75 LEU A CA 1
ATOM 621 C C . LEU A 1 75 ? 25.021 20.255 50.719 1.00 50.56 75 LEU A C 1
ATOM 622 O O . LEU A 1 75 ? 24.078 19.477 50.812 1.00 50.05 75 LEU A O 1
ATOM 627 N N . ARG A 1 76 ? 26.241 19.889 50.337 1.00 49.99 76 ARG A N 1
ATOM 628 C CA . ARG A 1 76 ? 26.584 18.518 49.965 1.00 49.67 76 ARG A CA 1
ATOM 629 C C . ARG A 1 76 ? 26.592 17.579 51.174 1.00 48.01 76 ARG A C 1
ATOM 630 O O . ARG A 1 76 ? 26.116 16.457 51.082 1.00 47.75 76 ARG A O 1
ATOM 638 N N . GLU A 1 77 ? 27.135 18.038 52.298 1.00 45.88 77 GLU A N 1
ATOM 639 C CA . GLU A 1 77 ? 27.238 17.202 53.493 1.00 44.55 77 GLU A CA 1
ATOM 640 C C . GLU A 1 77 ? 25.855 16.948 54.088 1.00 42.85 77 GLU A C 1
ATOM 641 O O . GLU A 1 77 ? 25.492 15.802 54.352 1.00 41.10 77 GLU A O 1
ATOM 647 N N . ARG A 1 78 ? 25.094 18.024 54.282 1.00 41.14 78 ARG A N 1
ATOM 648 C CA . ARG A 1 78 ? 23.748 17.950 54.852 1.00 40.25 78 ARG A CA 1
ATOM 649 C C . ARG A 1 78 ? 22.763 17.275 53.896 1.00 38.26 78 ARG A C 1
ATOM 650 O O . ARG A 1 78 ? 21.824 16.610 54.332 1.00 37.94 78 ARG A O 1
ATOM 658 N N . GLY A 1 79 ? 22.988 17.446 52.599 1.00 35.96 79 GLY A N 1
ATOM 659 C CA . GLY A 1 79 ? 22.143 16.853 51.582 1.00 35.12 79 GLY A CA 1
ATOM 660 C C . GLY A 1 79 ? 22.226 15.340 51.600 1.00 34.94 79 GLY A C 1
ATOM 661 O O . GLY A 1 79 ? 21.212 14.660 51.498 1.00 34.21 79 GLY A O 1
ATOM 662 N N . LEU A 1 80 ? 23.440 14.823 51.749 1.00 35.59 80 LEU A N 1
ATOM 663 C CA . LEU A 1 80 ? 23.678 13.382 51.800 1.00 36.71 80 LEU A CA 1
ATOM 664 C C . LEU A 1 80 ? 23.226 12.792 53.132 1.00 37.55 80 LEU A C 1
ATOM 665 O O . LEU A 1 80 ? 22.858 11.623 53.194 1.00 37.05 80 LEU A O 1
ATOM 670 N N . GLU A 1 81 ? 23.289 13.593 54.197 1.00 37.15 81 GLU A N 1
ATOM 671 C CA . GLU A 1 81 ? 22.799 13.195 55.523 1.00 37.97 81 GLU A CA 1
ATOM 672 C C . GLU A 1 81 ? 21.311 12.817 55.440 1.00 36.99 81 GLU A C 1
ATOM 673 O O . GLU A 1 81 ? 20.909 11.716 55.832 1.00 34.98 81 GLU A O 1
ATOM 679 N N . ILE A 1 82 ? 20.508 13.733 54.901 1.00 35.79 82 ILE A N 1
ATOM 680 C CA . ILE A 1 82 ? 19.073 13.507 54.706 1.00 35.99 82 ILE A CA 1
ATOM 681 C C . ILE A 1 82 ? 18.839 12.373 53.709 1.00 35.29 82 ILE A C 1
ATOM 682 O O . ILE A 1 82 ? 18.025 11.478 53.946 1.00 34.13 82 ILE A O 1
ATOM 687 N N . GLY A 1 83 ? 19.573 12.401 52.605 1.00 35.62 83 GLY A N 1
ATOM 688 C CA . GLY A 1 83 ? 19.447 11.361 51.598 1.00 36.36 83 GLY A CA 1
ATOM 689 C C . GLY A 1 83 ? 19.488 9.973 52.218 1.00 35.55 83 GLY A C 1
ATOM 690 O O . GLY A 1 83 ? 18.605 9.153 51.997 1.00 36.32 83 GLY A O 1
ATOM 691 N N . LYS A 1 84 ? 20.515 9.735 53.029 1.00 34.65 84 LYS A N 1
ATOM 692 C CA . LYS A 1 84 ? 20.704 8.477 53.738 1.00 33.16 84 LYS A CA 1
ATOM 693 C C . LYS A 1 84 ? 19.600 8.171 54.755 1.00 32.24 84 LYS A C 1
ATOM 694 O O . LYS A 1 84 ? 19.285 7.009 55.006 1.00 30.21 84 LYS A O 1
ATOM 700 N N . ALA A 1 85 ? 19.054 9.211 55.378 1.00 30.75 85 ALA A N 1
ATOM 701 C CA . ALA A 1 85 ? 18.083 9.054 56.470 1.00 31.07 85 ALA A CA 1
ATOM 702 C C . ALA A 1 85 ? 16.717 8.527 56.019 1.00 31.37 85 ALA A C 1
ATOM 703 O O . ALA A 1 85 ? 16.015 7.868 56.773 1.00 30.70 85 ALA A O 1
ATOM 705 N N . VAL A 1 86 ? 16.334 8.829 54.788 1.00 32.68 86 VAL A N 1
ATOM 706 C CA . VAL A 1 86 ? 14.978 8.573 54.327 1.00 33.25 86 VAL A CA 1
ATOM 707 C C . VAL A 1 86 ? 14.838 7.410 53.314 1.00 33.79 86 VAL A C 1
ATOM 708 O O . VAL A 1 86 ? 13.719 7.058 52.945 1.00 32.42 86 VAL A O 1
ATOM 712 N N . LEU A 1 87 ? 15.948 6.830 52.857 1.00 35.62 87 LEU A N 1
ATOM 713 C CA . LEU A 1 87 ? 15.894 5.658 51.968 1.00 38.72 87 LEU A CA 1
ATOM 714 C C . LEU A 1 87 ? 16.214 4.342 52.706 1.00 40.25 87 LEU A C 1
ATOM 715 O O . LEU A 1 87 ? 17.023 4.330 53.642 1.00 43.25 87 LEU A O 1
ATOM 720 N N . ASP A 1 88 ? 15.566 3.248 52.291 1.00 39.80 88 ASP A N 1
ATOM 721 C CA . ASP A 1 88 ? 15.611 1.952 53.005 1.00 40.47 88 ASP A CA 1
ATOM 722 C C . ASP A 1 88 ? 16.990 1.310 52.978 1.00 40.05 88 ASP A C 1
ATOM 723 O O . ASP A 1 88 ? 17.481 0.738 53.984 1.00 40.48 88 ASP A O 1
ATOM 728 N N . SER A 1 89 ? 17.556 1.319 51.782 1.00 37.64 89 SER A N 1
ATOM 729 C CA . SER A 1 89 ? 18.956 0.998 51.563 1.00 36.14 89 SER A CA 1
ATOM 730 C C . SER A 1 89 ? 19.414 2.124 50.655 1.00 34.93 89 SER A C 1
ATOM 731 O O . SER A 1 89 ? 18.555 2.787 50.034 1.00 33.62 89 SER A O 1
ATOM 734 N N . TYR A 1 90 ? 20.724 2.386 50.625 1.00 31.07 90 TYR A N 1
ATOM 735 C CA . TYR A 1 90 ? 21.258 3.508 49.845 1.00 30.01 90 TYR A CA 1
ATOM 736 C C . TYR A 1 90 ? 22.701 3.290 49.375 1.00 29.86 90 TYR A C 1
ATOM 737 O O . TYR A 1 90 ? 23.475 2.521 49.969 1.00 26.71 90 TYR A O 1
ATOM 746 N N . GLU A 1 91 ? 23.035 4.033 48.323 1.00 30.68 91 GLU A N 1
ATOM 747 C CA . GLU A 1 91 ? 24.358 4.078 47.718 1.00 33.52 91 GLU A CA 1
ATOM 748 C C . GLU A 1 91 ? 24.680 5.533 47.418 1.00 33.97 91 GLU A C 1
ATOM 749 O O . GLU A 1 91 ? 23.818 6.260 46.943 1.00 32.70 91 GLU A O 1
ATOM 755 N N . ILE A 1 92 ? 25.908 5.958 47.685 1.00 35.23 92 ILE A N 1
ATOM 756 C CA . ILE A 1 92 ? 26.336 7.312 47.333 1.00 37.72 92 ILE A CA 1
ATOM 757 C C . ILE A 1 92 ? 26.798 7.275 45.875 1.00 39.56 92 ILE A C 1
ATOM 758 O O . ILE A 1 92 ? 27.856 6.735 45.577 1.00 38.63 92 ILE A O 1
ATOM 763 N N . ARG A 1 93 ? 25.978 7.824 44.976 1.00 42.56 93 ARG A N 1
ATOM 764 C CA . ARG A 1 93 ? 26.261 7.842 43.534 1.00 45.51 93 ARG A CA 1
ATOM 765 C C . ARG A 1 93 ? 26.876 9.170 43.063 1.00 47.63 93 ARG A C 1
ATOM 766 O O . ARG A 1 93 ? 26.986 10.122 43.839 1.00 46.52 93 ARG A O 1
ATOM 774 N N . TYR A 1 94 ? 27.290 9.212 41.791 1.00 51.47 94 TYR A N 1
ATOM 775 C CA . TYR A 1 94 ? 27.887 10.413 41.180 1.00 53.55 94 TYR A CA 1
ATOM 776 C C . TYR A 1 94 ? 27.457 10.590 39.720 1.00 55.56 94 TYR A C 1
ATOM 777 O O . TYR A 1 94 ? 27.541 9.649 38.929 1.00 56.00 94 TYR A O 1
ATOM 786 N N . ALA A 1 95 ? 26.980 11.789 39.375 1.00 57.51 95 ALA A N 1
ATOM 787 C CA . ALA A 1 95 ? 26.685 12.154 37.980 1.00 58.49 95 ALA A CA 1
ATOM 788 C C . ALA A 1 95 ? 27.508 13.386 37.566 1.00 59.35 95 ALA A C 1
ATOM 789 O O . ALA A 1 95 ? 28.142 13.391 36.507 1.00 59.85 95 ALA A O 1
ATOM 791 N N . GLU A 1 96 ? 27.471 14.428 38.396 1.00 59.64 96 GLU A N 1
ATOM 792 C CA . GLU A 1 96 ? 28.461 15.511 38.350 1.00 59.44 96 GLU A CA 1
ATOM 793 C C . GLU A 1 96 ? 28.952 15.799 39.775 1.00 58.17 96 GLU A C 1
ATOM 794 O O . GLU A 1 96 ? 30.161 15.818 40.028 1.00 58.38 96 GLU A O 1
ATOM 800 N N . HIS A 1 97 ? 28.012 16.019 40.695 1.00 56.21 97 HIS A N 1
ATOM 801 C CA . HIS A 1 97 ? 28.295 16.021 42.129 1.00 54.39 97 HIS A CA 1
ATOM 802 C C . HIS A 1 97 ? 27.491 14.890 42.778 1.00 51.94 97 HIS A C 1
ATOM 803 O O . HIS A 1 97 ? 26.593 14.324 42.145 1.00 51.03 97 HIS A O 1
ATOM 810 N N . PRO A 1 98 ? 27.811 14.548 44.024 1.00 49.39 98 PRO A N 1
ATOM 811 C CA . PRO A 1 98 ? 27.184 13.392 44.670 1.00 47.38 98 PRO A CA 1
ATOM 812 C C . PRO A 1 98 ? 25.685 13.551 44.907 1.00 44.67 98 PRO A C 1
ATOM 813 O O . PRO A 1 98 ? 25.161 14.654 45.070 1.00 44.95 98 PRO A O 1
ATOM 817 N N . TYR A 1 99 ? 25.001 12.420 44.875 1.00 40.63 99 TYR A N 1
ATOM 818 C CA . TYR A 1 99 ? 23.623 12.325 45.330 1.00 36.76 99 TYR A CA 1
ATOM 819 C C . TYR A 1 99 ? 23.456 10.949 45.978 1.00 33.37 99 TYR A C 1
ATOM 820 O O . TYR A 1 99 ? 24.400 10.164 46.035 1.00 32.00 99 TYR A O 1
ATOM 829 N N . VAL A 1 100 ? 22.263 10.672 46.479 1.00 31.67 100 VAL A N 1
ATOM 830 C CA . VAL A 1 100 ? 21.961 9.380 47.086 1.00 30.54 100 VAL A CA 1
ATOM 831 C C . VAL A 1 100 ? 20.933 8.662 46.232 1.00 29.41 100 VAL A C 1
ATOM 832 O O . VAL A 1 100 ? 19.908 9.223 45.888 1.00 29.20 100 VAL A O 1
ATOM 836 N N . HIS A 1 101 ? 21.213 7.418 45.875 1.00 30.19 101 HIS A N 1
ATOM 837 C CA . HIS A 1 101 ? 20.202 6.561 45.287 1.00 29.65 101 HIS A CA 1
ATOM 838 C C . HIS A 1 101 ? 19.847 5.484 46.299 1.00 30.57 101 HIS A C 1
ATOM 839 O O . HIS A 1 101 ? 20.714 4.998 47.037 1.00 29.80 101 HIS A O 1
ATOM 846 N N . GLY A 1 102 ? 18.579 5.097 46.310 1.00 29.30 102 GLY A N 1
ATOM 847 C CA . GLY A 1 102 ? 18.131 4.016 47.156 1.00 29.77 102 GLY A CA 1
ATOM 848 C C . GLY A 1 102 ? 16.745 3.572 46.789 1.00 29.01 102 GLY A C 1
ATOM 849 O O . GLY A 1 102 ? 16.280 3.786 45.667 1.00 28.77 102 GLY A O 1
ATOM 850 N N . VAL A 1 103 ? 16.077 2.991 47.776 1.00 29.09 103 VAL A N 1
ATOM 851 C CA . VAL A 1 103 ? 14.822 2.292 47.579 1.00 28.57 103 VAL A CA 1
ATOM 852 C C . VAL A 1 103 ? 13.835 2.679 48.689 1.00 28.19 103 VAL A C 1
ATOM 853 O O . VAL A 1 103 ? 14.221 2.865 49.838 1.00 28.25 103 VAL A O 1
ATOM 857 N N . VAL A 1 104 ? 12.568 2.849 48.335 1.00 29.56 104 VAL A N 1
ATOM 858 C CA . VAL A 1 104 ? 11.506 3.024 49.329 1.00 30.26 104 VAL A CA 1
ATOM 859 C C . VAL A 1 104 ? 10.315 2.195 48.896 1.00 30.97 104 VAL A C 1
ATOM 860 O O . VAL A 1 104 ? 9.739 2.458 47.847 1.00 30.75 104 VAL A O 1
ATOM 864 N N . LYS A 1 105 ? 9.952 1.214 49.725 1.00 31.13 105 LYS A N 1
ATOM 865 C CA . LYS A 1 105 ? 8.874 0.270 49.426 1.00 31.29 105 LYS A CA 1
ATOM 866 C C . LYS A 1 105 ? 9.008 -0.335 48.031 1.00 30.14 105 LYS A C 1
ATOM 867 O O . LYS A 1 105 ? 8.046 -0.364 47.267 1.00 31.15 105 LYS A O 1
ATOM 873 N N . GLY A 1 106 ? 10.210 -0.804 47.704 1.00 30.03 106 GLY A N 1
ATOM 874 C CA . GLY A 1 106 ? 10.471 -1.475 46.439 1.00 30.15 106 GLY A CA 1
ATOM 875 C C . GLY A 1 106 ? 10.709 -0.575 45.231 1.00 30.55 106 GLY A C 1
ATOM 876 O O . GLY A 1 106 ? 10.942 -1.077 44.131 1.00 31.11 106 GLY A O 1
ATOM 877 N N . VAL A 1 107 ? 10.679 0.742 45.426 1.00 30.23 107 VAL A N 1
ATOM 878 C CA . VAL A 1 107 ? 10.759 1.703 44.312 1.00 30.22 107 VAL A CA 1
ATOM 879 C C . VAL A 1 107 ? 12.055 2.498 44.391 1.00 30.96 107 VAL A C 1
ATOM 880 O O . VAL A 1 107 ? 12.416 3.022 45.453 1.00 29.76 107 VAL A O 1
ATOM 884 N N . GLU A 1 108 ? 12.745 2.591 43.256 1.00 31.15 108 GLU A N 1
ATOM 885 C CA . GLU A 1 108 ? 14.022 3.293 43.174 1.00 31.78 108 GLU A CA 1
ATOM 886 C C . GLU A 1 108 ? 13.779 4.797 43.325 1.00 29.67 108 GLU A C 1
ATOM 887 O O . GLU A 1 108 ? 12.819 5.319 42.774 1.00 29.65 108 GLU A O 1
ATOM 893 N N . VAL A 1 109 ? 14.665 5.480 44.049 1.00 29.31 109 VAL A N 1
ATOM 894 C CA . VAL A 1 109 ? 14.553 6.921 44.321 1.00 27.15 109 VAL A CA 1
ATOM 895 C C . VAL A 1 109 ? 15.938 7.564 44.285 1.00 28.56 109 VAL A C 1
ATOM 896 O O . VAL A 1 109 ? 16.897 6.995 44.815 1.00 28.06 109 VAL A O 1
ATOM 900 N N . ASP A 1 110 ? 16.050 8.743 43.683 1.00 28.66 110 ASP A N 1
ATOM 901 C CA . ASP A 1 110 ? 17.245 9.573 43.810 1.00 29.30 110 ASP A CA 1
ATOM 902 C C . ASP A 1 110 ? 16.893 10.782 44.648 1.00 29.70 110 ASP A C 1
ATOM 903 O O . ASP A 1 110 ? 15.851 11.404 44.435 1.00 28.24 110 ASP A O 1
ATOM 908 N N . VAL A 1 111 ? 17.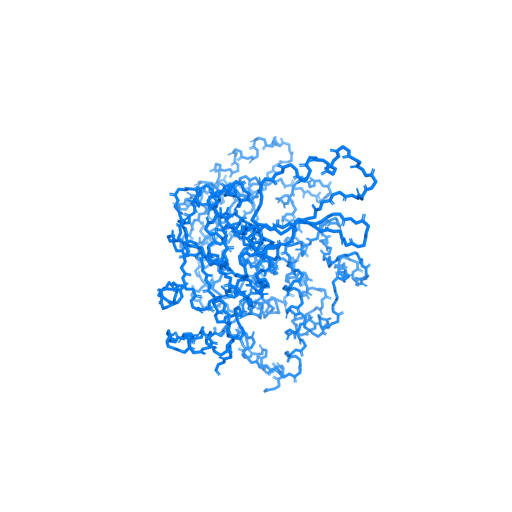781 11.118 45.581 1.00 28.69 111 VAL A N 1
ATOM 909 C CA . VAL A 1 111 ? 17.682 12.314 46.381 1.00 28.02 111 VAL A CA 1
ATOM 910 C C . VAL A 1 111 ? 18.924 13.150 46.108 1.00 28.26 111 VAL A C 1
ATOM 911 O O . VAL A 1 111 ? 20.053 12.706 46.349 1.00 27.80 111 VAL A O 1
ATOM 915 N N . VAL A 1 112 ? 18.717 14.387 45.672 1.00 26.56 112 VAL A N 1
ATOM 916 C CA . VAL A 1 112 ? 19.777 15.194 45.125 1.00 27.16 112 VAL A CA 1
ATOM 917 C C . VAL A 1 112 ? 19.784 16.537 45.850 1.00 29.14 112 VAL A C 1
ATOM 918 O O . VAL A 1 112 ? 18.773 17.217 45.869 1.00 28.30 112 VAL A O 1
ATOM 922 N N . PRO A 1 113 ? 20.908 16.909 46.457 1.00 31.08 113 PRO A N 1
ATOM 923 C CA . PRO A 1 113 ? 21.030 18.232 47.077 1.00 31.84 113 PRO A CA 1
ATOM 924 C C . PRO A 1 113 ? 21.255 19.317 46.037 1.00 32.67 113 PRO A C 1
ATOM 925 O O . PRO A 1 113 ? 22.102 19.169 45.154 1.00 31.93 113 PRO A O 1
ATOM 929 N N . CYS A 1 114 ? 20.491 20.393 46.139 1.00 34.30 114 CYS A N 1
ATOM 930 C CA . CYS A 1 114 ? 20.713 21.573 45.308 1.00 35.90 114 CYS A CA 1
ATOM 931 C C . CYS A 1 114 ? 20.283 22.845 46.046 1.00 36.70 114 CYS A C 1
ATOM 932 O O . CYS A 1 114 ? 19.740 22.772 47.150 1.00 37.49 114 CYS A O 1
ATOM 935 N N . TYR A 1 115 ? 20.539 23.995 45.432 1.00 37.07 115 TYR A N 1
ATOM 936 C CA . TYR A 1 115 ? 20.152 25.285 45.988 1.00 38.35 115 TYR A CA 1
ATOM 937 C C . TYR A 1 115 ? 18.705 25.618 45.629 1.00 38.60 115 TYR A C 1
ATOM 938 O O . TYR A 1 115 ? 18.274 25.400 44.492 1.00 37.73 115 TYR A O 1
ATOM 947 N N . LYS A 1 116 ? 17.971 26.153 46.603 1.00 39.12 116 LYS A N 1
ATOM 948 C CA . LYS A 1 116 ? 16.666 26.760 46.366 1.00 39.72 116 LYS A CA 1
ATOM 949 C C . LYS A 1 116 ? 16.885 28.176 45.843 1.00 40.41 116 LYS A C 1
ATOM 950 O O . LYS A 1 116 ? 17.380 29.040 46.571 1.00 39.79 116 LYS A O 1
ATOM 956 N N . LEU A 1 117 ? 16.527 28.401 44.582 1.00 42.19 117 LEU A N 1
ATOM 957 C CA . LEU A 1 117 ? 16.710 29.703 43.938 1.00 43.24 117 LEU A CA 1
ATOM 958 C C . LEU A 1 117 ? 15.397 30.225 43.363 1.00 45.49 117 LEU A C 1
ATOM 959 O O . LEU A 1 117 ? 14.706 29.516 42.632 1.00 44.79 117 LEU A O 1
ATOM 964 N N . LYS A 1 118 ? 15.058 31.468 43.705 1.00 48.46 118 LYS A N 1
ATOM 965 C CA . LYS A 1 118 ? 13.915 32.158 43.113 1.00 51.00 118 LYS A CA 1
ATOM 966 C C . LYS A 1 118 ? 14.373 32.757 41.792 1.00 53.03 118 LYS A C 1
ATOM 967 O O . LYS A 1 118 ? 15.148 33.716 41.788 1.00 53.67 118 LYS A O 1
ATOM 973 N N . GLU A 1 119 ? 13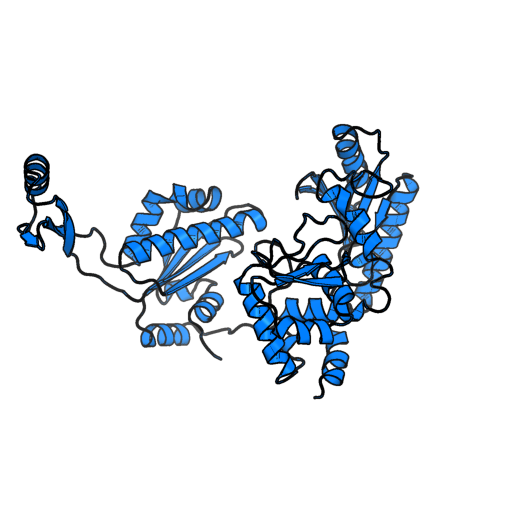.895 32.195 40.682 1.00 54.70 119 GLU A N 1
ATOM 974 C CA . GLU A 1 119 ? 14.314 32.591 39.332 1.00 56.59 119 GLU A CA 1
ATOM 975 C C . GLU A 1 119 ? 15.710 32.018 39.025 1.00 58.28 119 GLU A C 1
ATOM 976 O O . GLU A 1 119 ? 16.584 32.024 39.898 1.00 58.00 119 GLU A O 1
ATOM 982 N N . PRO A 1 120 ? 15.920 31.522 37.799 1.00 60.34 120 PRO A N 1
ATOM 983 C CA . PRO A 1 120 ? 17.227 30.979 37.389 1.00 61.50 120 PRO A CA 1
ATOM 984 C C . PRO A 1 120 ? 18.300 32.081 37.225 1.00 63.00 120 PRO A C 1
ATOM 985 O O . PRO A 1 120 ? 18.222 33.086 37.939 1.00 63.20 120 PRO A O 1
ATOM 989 N N . LYS A 1 121 ? 19.292 31.893 36.347 1.00 64.18 121 LYS A N 1
ATOM 990 C CA . LYS A 1 121 ? 20.424 32.826 36.208 1.00 64.83 121 LYS A CA 1
ATOM 991 C C . LYS A 1 121 ? 21.336 32.835 37.446 1.00 65.47 121 LYS A C 1
ATOM 992 O O . LYS A 1 121 ? 22.346 33.537 37.471 1.00 65.40 121 LYS A O 1
ATOM 998 N N . ASN A 1 122 ? 20.976 32.046 38.457 1.00 66.40 122 ASN A N 1
ATOM 999 C CA . ASN A 1 122 ? 21.797 31.838 39.640 1.00 67.20 122 ASN A CA 1
ATOM 1000 C C . ASN A 1 122 ? 22.301 30.389 39.645 1.00 68.01 122 ASN A C 1
ATOM 1001 O O . ASN A 1 122 ? 22.773 29.888 40.665 1.00 68.24 122 ASN A O 1
ATOM 1006 N N . ILE A 1 123 ? 22.203 29.731 38.489 1.00 69.11 123 ILE A N 1
ATOM 1007 C CA . ILE A 1 123 ? 22.588 28.325 38.340 1.00 69.75 123 ILE A CA 1
ATOM 1008 C C . ILE A 1 123 ? 24.106 28.127 38.472 1.00 69.87 123 ILE A C 1
ATOM 1009 O O . ILE A 1 123 ? 24.888 28.997 38.078 1.00 69.93 123 ILE A O 1
ATOM 1014 N N . LYS A 1 124 ? 24.505 26.988 39.042 1.00 69.92 124 LYS A N 1
ATOM 1015 C CA . LYS A 1 124 ? 25.921 26.621 39.175 1.00 69.61 124 LYS A CA 1
ATOM 1016 C C . LYS A 1 124 ? 26.266 25.447 38.248 1.00 69.24 124 LYS A C 1
ATOM 1017 O O . LYS A 1 124 ? 27.221 25.522 37.466 1.00 69.46 124 LYS A O 1
ATOM 1023 N N . SER A 1 125 ? 25.486 24.370 38.346 1.00 68.26 125 SER A N 1
ATOM 1024 C CA . SER A 1 125 ? 25.634 23.208 37.468 1.00 67.49 125 SER A CA 1
ATOM 1025 C C . SER A 1 125 ? 24.260 22.722 36.988 1.00 66.27 125 SER A C 1
ATOM 1026 O O . SER A 1 125 ? 23.248 23.406 37.194 1.00 66.82 125 SER A O 1
ATOM 1029 N N . ALA A 1 126 ? 24.229 21.556 36.338 1.00 64.24 126 ALA A N 1
ATOM 1030 C CA . ALA A 1 126 ? 22.968 20.940 35.899 1.00 62.80 126 ALA A CA 1
ATOM 1031 C C . ALA A 1 126 ? 22.022 20.667 37.080 1.00 60.81 126 ALA A C 1
ATOM 1032 O O . ALA A 1 126 ? 20.789 20.734 36.938 1.00 60.49 126 ALA A O 1
ATOM 1034 N N . VAL A 1 127 ? 22.617 20.359 38.233 1.00 57.49 127 VAL A N 1
ATOM 1035 C CA . VAL A 1 127 ? 21.882 20.082 39.462 1.00 54.92 127 VAL A CA 1
ATOM 1036 C C . VAL A 1 127 ? 20.876 21.201 39.792 1.00 52.61 127 VAL A C 1
ATOM 1037 O O . VAL A 1 127 ? 19.691 20.925 39.976 1.00 52.22 127 VAL A O 1
ATOM 1041 N N . ASP A 1 128 ? 21.337 22.454 39.838 1.00 50.29 128 ASP A N 1
ATOM 1042 C CA . ASP A 1 128 ? 20.483 23.588 40.255 1.00 47.84 128 ASP A CA 1
ATOM 1043 C C . ASP A 1 128 ? 19.488 24.007 39.174 1.00 44.25 128 ASP A C 1
ATOM 1044 O O . ASP A 1 128 ? 18.551 24.745 39.450 1.00 44.10 128 ASP A O 1
ATOM 1049 N N . ARG A 1 129 ? 19.726 23.537 37.953 1.00 40.26 129 ARG A N 1
ATOM 1050 C CA . ARG A 1 129 ? 18.847 23.732 36.803 1.00 37.78 129 ARG A CA 1
ATOM 1051 C C . ARG A 1 129 ? 17.555 22.911 36.897 1.00 33.71 129 ARG A C 1
ATOM 1052 O O . ARG A 1 129 ? 16.510 23.319 36.392 1.00 29.62 129 ARG A O 1
ATOM 1060 N N . THR A 1 130 ? 17.636 21.763 37.558 1.00 28.76 130 THR A N 1
ATOM 1061 C CA . THR A 1 130 ? 16.593 20.748 37.478 1.00 28.09 130 THR A CA 1
ATOM 1062 C C . THR A 1 130 ? 15.246 21.107 38.090 1.00 26.41 130 THR A C 1
ATOM 1063 O O . THR A 1 130 ? 14.210 20.696 37.547 1.00 24.63 130 THR A O 1
ATOM 1067 N N . PRO A 1 131 ? 15.233 21.810 39.223 1.00 25.80 131 PRO A N 1
ATOM 1068 C CA . PRO A 1 131 ? 13.978 22.337 39.747 1.00 24.83 131 PRO A CA 1
ATOM 1069 C C . PRO A 1 131 ? 13.316 23.289 38.756 1.00 24.80 131 PRO A C 1
ATOM 1070 O O . PRO A 1 131 ? 12.094 23.321 38.660 1.00 22.26 131 PRO A O 1
ATOM 1074 N N . PHE A 1 132 ? 14.114 24.054 38.023 1.00 24.04 132 PHE A N 1
ATOM 1075 C CA . PHE A 1 132 ? 13.552 24.948 37.018 1.00 24.55 132 PHE A CA 1
ATOM 1076 C C . PHE A 1 132 ? 13.019 24.183 35.807 1.00 22.94 132 PHE A C 1
ATOM 1077 O O . PHE A 1 132 ? 12.103 24.672 35.169 1.00 20.97 132 PHE A O 1
ATOM 1085 N N . HIS A 1 133 ? 13.596 23.020 35.495 1.00 21.71 133 HIS A N 1
ATOM 1086 C CA . HIS A 1 133 ? 13.101 22.160 34.419 1.00 21.41 133 HIS A CA 1
ATOM 1087 C C . HIS A 1 133 ? 11.673 21.718 34.719 1.00 20.64 133 HIS A C 1
ATOM 1088 O O . HIS A 1 133 ? 10.804 21.782 33.865 1.00 19.26 133 HIS A O 1
ATOM 1095 N N . HIS A 1 134 ? 11.457 21.237 35.943 1.00 18.54 134 HIS A N 1
ATOM 1096 C CA . HIS A 1 134 ? 10.135 20.801 36.397 1.00 18.09 134 HIS A CA 1
ATOM 1097 C C . HIS A 1 134 ? 9.161 21.950 36.421 1.00 17.65 134 HIS A C 1
ATOM 1098 O O . HIS A 1 134 ? 8.038 21.809 35.972 1.00 19.66 134 HIS A O 1
ATOM 1105 N N . LYS A 1 135 ? 9.598 23.080 36.957 1.00 16.90 135 LYS A N 1
ATOM 1106 C CA . LYS A 1 135 ? 8.781 24.291 37.015 1.00 18.46 135 LYS A CA 1
ATOM 1107 C C . LYS A 1 135 ? 8.280 24.659 35.620 1.00 16.76 135 LYS A C 1
ATOM 1108 O O . LYS A 1 135 ? 7.098 24.953 35.426 1.00 14.05 135 LYS A O 1
ATOM 1114 N N . TRP A 1 136 ? 9.175 24.610 34.650 1.00 16.46 136 TRP A N 1
ATOM 1115 C CA . TRP A 1 136 ? 8.853 25.033 33.287 1.00 17.25 136 TRP A CA 1
ATOM 1116 C C . TRP A 1 136 ? 7.811 24.099 32.652 1.00 17.57 136 TRP A C 1
ATOM 1117 O O . TRP A 1 136 ? 6.875 24.547 32.011 1.00 14.90 136 TRP A O 1
ATOM 1128 N N . LEU A 1 137 ? 7.962 22.798 32.871 1.00 17.48 137 LEU A N 1
ATOM 1129 C CA . LEU A 1 137 ? 7.080 21.813 32.272 1.00 17.20 137 LEU A CA 1
ATOM 1130 C C . LEU A 1 137 ? 5.785 21.582 33.003 1.00 19.07 137 LEU A C 1
ATOM 1131 O O . LEU A 1 137 ? 4.800 21.184 32.386 1.00 19.47 137 LEU A O 1
ATOM 1136 N N . GLU A 1 138 ? 5.796 21.779 34.314 1.00 18.39 138 GLU A N 1
ATOM 1137 C CA . GLU A 1 138 ? 4.622 21.528 35.123 1.00 22.17 138 GLU A CA 1
ATOM 1138 C C . GLU A 1 138 ? 3.535 22.450 34.589 1.00 23.15 138 GLU A C 1
ATOM 1139 O O . GLU A 1 138 ? 3.692 23.679 34.579 1.00 25.67 138 GLU A O 1
ATOM 1145 N N . GLY A 1 139 ? 2.463 21.892 34.059 1.00 23.52 139 GLY A N 1
ATOM 1146 C CA . GLY A 1 139 ? 1.393 22.770 33.566 1.00 23.74 139 GLY A CA 1
ATOM 1147 C C . GLY A 1 139 ? 1.424 23.111 32.083 1.00 23.06 139 GLY A C 1
ATOM 1148 O O . GLY A 1 139 ? 0.377 23.397 31.524 1.00 26.09 139 GLY A O 1
ATOM 1149 N N . ARG A 1 140 ? 2.593 23.130 31.438 1.00 22.58 140 ARG A N 1
ATOM 1150 C CA . ARG A 1 140 ? 2.624 23.123 29.962 1.00 21.15 140 ARG A CA 1
ATOM 1151 C C . ARG A 1 140 ? 2.390 21.701 29.474 1.00 21.18 140 ARG A C 1
ATOM 1152 O O . ARG A 1 140 ? 1.852 21.483 28.394 1.00 20.31 140 ARG A O 1
ATOM 1160 N N . ILE A 1 141 ? 2.800 20.726 30.280 1.00 21.34 141 ILE A N 1
ATOM 1161 C CA . ILE A 1 141 ? 2.656 19.337 29.901 1.00 21.69 141 ILE A CA 1
ATOM 1162 C C . ILE A 1 141 ? 1.318 18.763 30.340 1.00 20.78 141 ILE A C 1
ATOM 1163 O O . ILE A 1 141 ? 1.003 17.657 29.945 1.00 20.45 141 ILE A O 1
ATOM 1168 N N . LYS A 1 142 ? 0.519 19.502 31.121 1.00 22.29 142 LYS A N 1
ATOM 1169 C CA . LYS A 1 142 ? -0.773 18.984 31.589 1.00 21.84 142 LYS A CA 1
ATOM 1170 C C . LYS A 1 142 ? -1.736 18.669 30.445 1.00 20.81 142 LYS A C 1
ATOM 1171 O O . LYS A 1 142 ? -1.964 19.498 29.559 1.00 19.97 142 LYS A O 1
ATOM 1177 N N . GLY A 1 143 ? -2.322 17.474 30.495 1.00 20.06 143 GLY A N 1
ATOM 1178 C CA . GLY A 1 143 ? -3.137 16.957 29.405 1.00 20.77 143 GLY A CA 1
ATOM 1179 C C . GLY A 1 143 ? -2.353 16.376 28.227 1.00 20.61 143 GLY A C 1
ATOM 1180 O O . GLY A 1 143 ? -2.941 15.894 27.259 1.00 21.14 143 GLY A O 1
ATOM 1181 N N . LYS A 1 144 ? -1.026 16.420 28.290 1.00 20.42 144 LYS A N 1
ATOM 1182 C CA . LYS A 1 144 ? -0.185 15.927 27.204 1.00 19.25 144 LYS A CA 1
ATOM 1183 C C . LYS A 1 144 ? 0.677 14.778 27.669 1.00 19.73 144 LYS A C 1
ATOM 1184 O O . LYS A 1 144 ? 1.553 14.330 26.933 1.00 17.27 144 LYS A O 1
ATOM 1190 N N . GLU A 1 145 ? 0.417 14.285 28.876 1.00 18.47 145 GLU A N 1
ATOM 1191 C CA . GLU A 1 145 ? 1.272 13.278 29.463 1.00 19.71 145 GLU A CA 1
ATOM 1192 C C . GLU A 1 145 ? 1.240 11.989 28.624 1.00 18.63 145 GLU A C 1
ATOM 1193 O O . GLU A 1 145 ? 2.266 11.347 28.449 1.00 17.61 145 GLU A O 1
ATOM 1199 N N . ASN A 1 146 ? 0.096 11.634 28.041 1.00 18.41 146 ASN A N 1
ATOM 1200 C CA . ASN A 1 146 ? 0.071 10.410 27.240 1.00 19.03 146 ASN A CA 1
ATOM 1201 C C . ASN A 1 146 ? 0.767 10.565 25.879 1.00 17.57 146 ASN A C 1
ATOM 1202 O O . ASN A 1 146 ? 1.251 9.591 25.333 1.00 14.66 146 ASN A O 1
ATOM 1207 N N . GLU A 1 147 ? 0.799 11.787 25.361 1.00 14.77 147 GLU A N 1
ATOM 1208 C CA . GLU A 1 147 ? 1.619 12.125 24.202 1.00 15.53 147 GLU A CA 1
ATOM 1209 C C . GLU A 1 147 ? 3.081 11.867 24.502 1.00 15.21 147 GLU A C 1
ATOM 1210 O O . GLU A 1 147 ? 3.825 11.367 23.653 1.00 16.02 147 GLU A O 1
ATOM 1216 N N . VAL A 1 148 ? 3.511 12.239 25.698 1.00 14.40 148 VAL A N 1
ATOM 1217 C CA . VAL A 1 148 ? 4.904 11.985 26.093 1.00 14.27 148 VAL A CA 1
ATOM 1218 C C . VAL A 1 148 ? 5.190 10.508 26.137 1.00 15.09 148 VAL A C 1
ATOM 1219 O O . VAL A 1 148 ? 6.213 10.067 25.634 1.00 13.08 148 VAL A O 1
ATOM 1223 N N . ARG A 1 149 ? 4.275 9.736 26.702 1.00 13.85 149 ARG A N 1
ATOM 1224 C CA . ARG A 1 149 ? 4.500 8.313 26.860 1.00 14.79 149 ARG A CA 1
ATOM 1225 C C . ARG A 1 149 ? 4.508 7.621 25.508 1.00 15.17 149 ARG A C 1
ATOM 1226 O O . ARG A 1 149 ? 5.254 6.685 25.304 1.00 16.76 149 ARG A O 1
ATOM 1234 N N . LEU A 1 150 ? 3.676 8.091 24.585 1.00 16.36 150 LEU A N 1
ATOM 1235 C CA . LEU A 1 150 ? 3.699 7.606 23.210 1.00 16.54 150 LEU A CA 1
ATOM 1236 C C . LEU A 1 150 ? 5.087 7.800 22.595 1.00 16.35 150 LEU A C 1
ATOM 1237 O O . LEU A 1 150 ? 5.669 6.863 22.050 1.00 16.82 150 LEU A O 1
ATOM 1242 N N . LEU A 1 151 ? 5.625 9.008 22.707 1.00 16.13 151 LEU A N 1
ATOM 1243 C CA . LEU A 1 151 ? 6.950 9.308 22.160 1.00 15.71 151 LEU A CA 1
ATOM 1244 C C . LEU A 1 151 ? 8.021 8.467 22.831 1.00 14.40 151 LEU A C 1
ATOM 1245 O O . LEU A 1 151 ? 8.881 7.950 22.167 1.00 15.03 151 LEU A O 1
ATOM 1250 N N . LYS A 1 152 ? 7.960 8.328 24.149 1.00 15.29 152 LYS A N 1
ATOM 1251 C CA . LYS A 1 152 ? 8.966 7.557 24.874 1.00 13.61 152 LYS A CA 1
ATOM 1252 C C . LYS A 1 152 ? 8.920 6.110 24.428 1.00 14.73 152 LYS A C 1
ATOM 1253 O O . LYS A 1 152 ? 9.953 5.497 24.177 1.00 13.12 152 LYS A O 1
ATOM 1259 N N . GLY A 1 153 ? 7.708 5.572 24.302 1.00 15.19 153 GLY A N 1
ATOM 1260 C CA . GLY A 1 153 ? 7.527 4.167 23.976 1.00 15.19 153 GLY A CA 1
ATOM 1261 C C . GLY A 1 153 ? 7.950 3.848 22.558 1.00 13.45 153 GLY A C 1
ATOM 1262 O O . GLY A 1 153 ? 8.521 2.788 22.294 1.00 13.71 153 GLY A O 1
ATOM 1263 N N . PHE A 1 154 ? 7.710 4.797 21.658 1.00 14.27 154 PHE A N 1
ATOM 1264 C CA . PHE A 1 154 ? 8.142 4.724 20.266 1.00 13.53 154 PHE A CA 1
ATOM 1265 C C . PHE A 1 154 ? 9.672 4.666 20.204 1.00 14.46 154 PHE A C 1
ATOM 1266 O O . PHE A 1 154 ? 10.245 3.808 19.536 1.00 14.10 154 PHE A O 1
ATOM 1274 N N . LEU A 1 155 ? 10.337 5.554 20.937 1.00 12.51 155 LEU A N 1
ATOM 1275 C CA . LEU A 1 155 ? 11.769 5.590 20.976 1.00 13.27 155 LEU A CA 1
ATOM 1276 C C . LEU A 1 155 ? 12.353 4.349 21.641 1.00 13.78 155 LEU A C 1
ATOM 1277 O O . LEU A 1 155 ? 13.336 3.786 21.153 1.00 14.15 155 LEU A O 1
ATOM 1282 N N . LYS A 1 156 ? 11.711 3.893 22.714 1.00 13.86 156 LYS A N 1
ATOM 1283 C CA . LYS A 1 156 ? 12.193 2.721 23.461 1.00 14.99 156 LYS A CA 1
ATOM 1284 C C . LYS A 1 156 ? 12.135 1.443 22.652 1.00 14.85 156 LYS A C 1
ATOM 1285 O O . LYS A 1 156 ? 13.067 0.620 22.684 1.00 13.52 156 LYS A O 1
ATOM 1291 N N . ALA A 1 157 ? 11.032 1.253 21.937 1.00 14.97 157 ALA A N 1
ATOM 1292 C CA . ALA A 1 157 ? 10.848 0.083 21.098 1.00 15.93 157 ALA A CA 1
ATOM 1293 C C . ALA A 1 157 ? 11.881 0.035 19.986 1.00 16.38 157 ALA A C 1
ATOM 1294 O O . ALA A 1 157 ? 12.174 -1.039 19.501 1.00 16.70 157 ALA A O 1
ATOM 1296 N N . ASN A 1 158 ? 12.419 1.201 19.611 1.00 15.40 158 ASN A N 1
ATOM 1297 C CA . ASN A 1 158 ? 13.408 1.334 18.552 1.00 14.24 158 ASN A CA 1
ATOM 1298 C C . ASN A 1 158 ? 14.829 1.613 19.051 1.00 15.15 158 ASN A C 1
ATOM 1299 O O . ASN A 1 158 ? 15.714 1.944 18.269 1.00 15.82 158 ASN A O 1
ATOM 1304 N N . GLY A 1 159 ? 15.031 1.460 20.362 1.00 14.93 159 GLY A N 1
ATOM 1305 C CA . GLY A 1 159 ? 16.343 1.398 20.962 1.00 17.99 159 GLY A CA 1
ATOM 1306 C C . GLY A 1 159 ? 17.009 2.741 21.128 1.00 17.15 159 GLY A C 1
ATOM 1307 O O . GLY A 1 159 ? 18.221 2.774 21.328 1.00 17.04 159 GLY A O 1
ATOM 1308 N N . ILE A 1 160 ? 16.236 3.831 21.087 1.00 16.14 160 ILE A N 1
ATOM 1309 C CA . ILE A 1 160 ? 16.802 5.189 21.145 1.00 16.42 160 ILE A CA 1
ATOM 1310 C C . ILE A 1 160 ? 16.213 6.084 22.241 1.00 16.35 160 ILE A C 1
ATOM 1311 O O . ILE A 1 160 ? 16.308 7.321 22.169 1.00 15.48 160 ILE A O 1
ATOM 1316 N N . TYR A 1 161 ? 15.630 5.459 23.269 1.00 16.83 161 TYR A N 1
ATOM 1317 C CA . TYR A 1 161 ? 15.253 6.181 24.486 1.00 18.60 161 TYR A CA 1
ATOM 1318 C C . TYR A 1 161 ? 16.369 6.080 25.526 1.00 16.49 161 TYR A C 1
ATOM 1319 O O . TYR A 1 161 ? 16.782 5.009 25.885 1.00 17.03 161 TYR A O 1
ATOM 1328 N N . GLY A 1 162 ? 16.843 7.230 25.98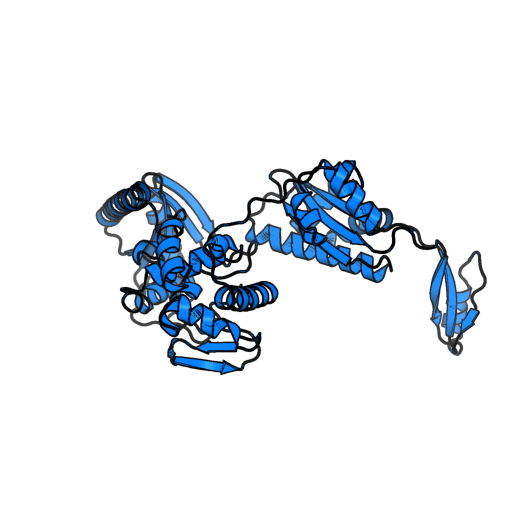6 1.00 14.09 162 GLY A N 1
ATOM 1329 C CA . GLY A 1 162 ? 17.822 7.326 27.040 1.00 13.61 162 GLY A CA 1
ATOM 1330 C C . GLY A 1 162 ? 19.037 8.067 26.529 1.00 14.76 162 GLY A C 1
ATOM 1331 O O . GLY A 1 162 ? 19.480 7.810 25.414 1.00 14.79 162 GLY A O 1
ATOM 1332 N N . ALA A 1 163 ? 19.577 8.976 27.343 1.00 16.88 163 ALA A N 1
ATOM 1333 C CA . ALA A 1 163 ? 20.706 9.807 26.945 1.00 15.47 163 ALA A CA 1
ATOM 1334 C C . ALA A 1 163 ? 22.007 9.215 27.430 1.00 15.54 163 ALA A C 1
ATOM 1335 O O . ALA A 1 163 ? 23.055 9.816 27.178 1.00 15.78 163 ALA A O 1
ATOM 1337 N N . GLU A 1 164 ? 21.942 8.066 28.118 1.00 14.81 164 GLU A N 1
ATOM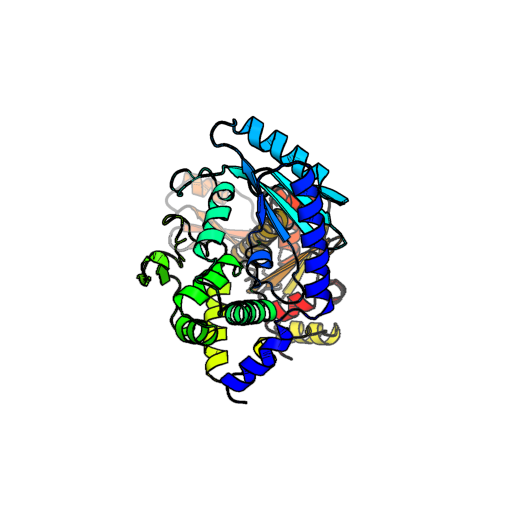 1338 C CA . GLU A 1 164 ? 23.136 7.430 28.655 1.00 14.55 164 GLU A CA 1
ATOM 1339 C C . GLU A 1 164 ? 23.949 6.898 27.481 1.00 14.54 164 GLU A C 1
ATOM 1340 O O . GLU A 1 164 ? 23.389 6.642 26.397 1.00 13.00 164 GLU A O 1
ATOM 1346 N N . TYR A 1 165 ? 25.247 6.738 27.707 1.00 13.51 165 TYR A N 1
ATOM 1347 C CA . TYR A 1 165 ? 26.187 6.467 26.608 1.00 15.03 165 TYR A CA 1
ATOM 1348 C C . TYR A 1 165 ? 25.978 5.146 25.891 1.00 15.05 165 TYR A C 1
ATOM 1349 O O . TYR A 1 165 ? 26.264 5.014 24.700 1.00 15.42 165 TYR A O 1
ATOM 1358 N N . LYS A 1 166 ? 25.462 4.166 26.603 1.00 13.80 166 LYS A N 1
ATOM 1359 C CA . LYS A 1 166 ? 25.120 2.890 25.969 1.00 12.98 166 LYS A CA 1
ATOM 1360 C C . LYS A 1 166 ? 24.065 3.090 24.836 1.00 14.92 166 LYS A C 1
ATOM 1361 O O . LYS A 1 166 ? 24.017 2.294 23.912 1.00 13.39 166 LYS A O 1
ATOM 1367 N N . VAL A 1 167 ? 23.232 4.146 24.919 1.00 14.16 167 VAL A N 1
ATOM 1368 C CA . VAL A 1 167 ? 22.130 4.344 24.003 1.00 13.86 167 VAL A CA 1
ATOM 1369 C C . VAL A 1 167 ? 22.351 5.548 23.072 1.00 15.33 167 VAL A C 1
ATOM 1370 O O . VAL A 1 167 ? 22.069 5.458 21.8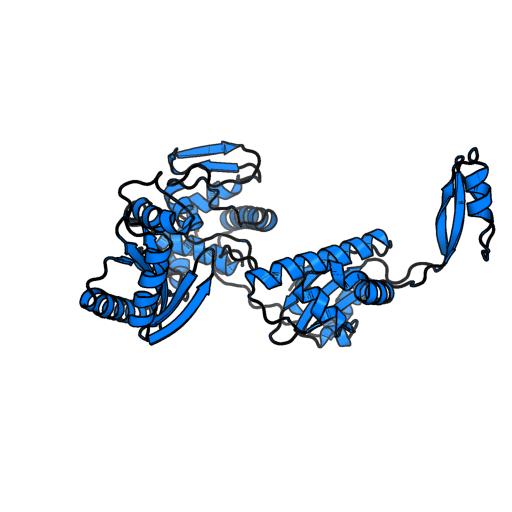65 1.00 13.85 167 VAL A O 1
ATOM 1374 N N . ARG A 1 168 ? 22.813 6.662 23.641 1.00 14.60 168 ARG A N 1
ATOM 1375 C CA . ARG A 1 168 ? 22.997 7.922 22.928 1.00 16.59 168 ARG A CA 1
ATOM 1376 C C . ARG A 1 168 ? 21.744 8.378 22.158 1.00 16.38 168 ARG A C 1
ATOM 1377 O O . ARG A 1 168 ? 21.791 8.742 20.959 1.00 14.50 168 ARG A O 1
ATOM 1385 N N . GLY A 1 169 ? 20.641 8.376 22.876 1.00 17.01 169 GLY A N 1
ATOM 1386 C CA . GLY A 1 169 ? 19.333 8.670 22.324 1.00 16.07 169 GLY A CA 1
ATOM 1387 C C . GLY A 1 169 ? 18.718 9.870 22.990 1.00 16.11 169 GLY A C 1
ATOM 1388 O O . GLY A 1 169 ? 19.439 10.794 23.373 1.00 17.88 169 GLY A O 1
ATOM 1389 N N . PHE A 1 170 ? 17.391 9.815 23.165 1.00 16.40 170 PHE A N 1
ATOM 1390 C CA . PHE A 1 170 ? 16.561 10.925 23.650 1.00 17.95 170 PHE A CA 1
ATOM 1391 C C . PHE A 1 170 ? 16.301 10.795 25.166 1.00 16.79 170 PHE A C 1
ATOM 1392 O O . PHE A 1 170 ? 15.879 9.770 25.630 1.00 19.51 170 PHE A O 1
ATOM 1400 N N . SER A 1 171 ? 16.575 11.849 25.913 1.00 17.89 171 SER A N 1
ATOM 1401 C CA . SER A 1 171 ? 16.282 11.929 27.328 1.00 17.36 171 SER A CA 1
ATOM 1402 C C . SER A 1 171 ? 14.790 12.181 27.531 1.00 17.23 171 SER A C 1
ATOM 1403 O O . SER A 1 171 ? 14.094 12.617 26.606 1.00 14.62 171 SER A O 1
ATOM 1406 N N . GLY A 1 172 ? 14.320 11.915 28.747 1.00 14.85 172 GLY A N 1
ATOM 1407 C CA . GLY A 1 172 ? 12.940 12.198 29.115 1.00 15.83 172 GLY A CA 1
ATOM 1408 C C . GLY A 1 172 ? 12.626 13.678 28.961 1.00 15.71 172 GLY A C 1
ATOM 1409 O O . GLY A 1 172 ? 11.592 14.049 28.396 1.00 16.10 172 GLY A O 1
ATOM 1410 N N . TYR A 1 173 ? 13.507 14.531 29.470 1.00 14.39 173 TYR A N 1
ATOM 1411 C CA . TYR A 1 173 ? 13.297 15.973 29.371 1.00 16.61 173 TYR A CA 1
ATOM 1412 C C . TYR A 1 173 ? 13.177 16.446 27.915 1.00 17.14 173 TYR A C 1
ATOM 1413 O O . TYR A 1 173 ? 12.335 17.284 27.581 1.00 15.79 173 TYR A O 1
ATOM 1422 N N . LEU A 1 174 ? 14.028 15.923 27.049 1.00 16.53 174 LEU A N 1
ATOM 1423 C CA . LEU A 1 174 ? 13.958 16.231 25.626 1.00 16.05 174 LEU A CA 1
ATOM 1424 C C . LEU A 1 174 ? 12.593 15.850 25.063 1.00 15.73 174 LEU A C 1
ATOM 1425 O O . LEU A 1 174 ? 11.970 16.654 24.336 1.00 13.50 174 LEU A O 1
ATOM 1430 N N . CYS A 1 175 ? 12.097 14.659 25.419 1.00 15.80 175 CYS A N 1
ATOM 1431 C CA . CYS A 1 175 ? 10.780 14.207 24.955 1.00 16.30 175 CYS A CA 1
ATOM 1432 C C . CYS A 1 175 ? 9.641 15.146 25.349 1.00 16.40 175 CYS A C 1
ATOM 1433 O O . CYS A 1 175 ? 8.756 15.378 24.546 1.00 17.15 175 CYS A O 1
ATOM 1436 N N . GLU A 1 176 ? 9.670 15.658 26.570 1.00 15.61 176 GLU A N 1
ATOM 1437 C CA . GLU A 1 176 ? 8.623 16.549 27.070 1.00 14.97 176 GLU A CA 1
ATOM 1438 C C . GLU A 1 176 ? 8.724 17.891 26.403 1.00 16.19 176 GLU A C 1
ATOM 1439 O O . GLU A 1 176 ? 7.700 18.478 26.041 1.00 17.37 176 GLU A O 1
ATOM 1445 N N . LEU A 1 177 ? 9.941 18.402 26.207 1.00 16.04 177 LEU A N 1
ATOM 1446 C CA . LEU A 1 177 ? 10.071 19.657 25.467 1.00 16.56 177 LEU A CA 1
ATOM 1447 C C . LEU A 1 177 ? 9.504 19.518 24.046 1.00 17.11 177 LEU A C 1
ATOM 1448 O O . LEU A 1 177 ? 8.865 20.428 23.565 1.00 15.99 177 LEU A O 1
ATOM 1453 N N . LEU A 1 178 ? 9.748 18.381 23.391 1.00 16.80 178 LEU A N 1
ATOM 1454 C CA . LEU A 1 178 ? 9.275 18.150 22.020 1.00 16.37 178 LEU A CA 1
ATOM 1455 C C . LEU A 1 178 ? 7.766 18.147 21.963 1.00 19.72 178 LEU A C 1
ATOM 1456 O O . LEU A 1 178 ? 7.184 18.746 21.059 1.00 15.76 178 LEU A O 1
ATOM 1461 N N . ILE A 1 179 ? 7.137 17.494 22.938 1.00 19.56 179 ILE A N 1
ATOM 1462 C CA . ILE A 1 179 ? 5.695 17.469 23.033 1.00 19.22 179 ILE A CA 1
ATOM 1463 C C . ILE A 1 179 ? 5.095 18.868 23.263 1.00 19.69 179 ILE A C 1
ATOM 1464 O O . ILE A 1 179 ? 4.108 19.199 22.648 1.00 20.55 179 ILE A O 1
ATOM 1469 N N . VAL A 1 180 ? 5.705 19.681 24.119 1.00 20.34 180 VAL A N 1
ATOM 1470 C CA . VAL A 1 180 ? 5.274 21.057 24.307 1.00 19.78 180 VAL A CA 1
ATOM 1471 C C . VAL A 1 180 ? 5.429 21.854 23.022 1.00 18.97 180 VAL A C 1
ATOM 1472 O O . VAL A 1 180 ? 4.561 22.639 22.655 1.00 14.84 180 VAL A O 1
ATOM 1476 N N . PHE A 1 181 ? 6.526 21.648 22.318 1.00 16.39 181 PHE A N 1
ATOM 1477 C CA . PHE A 1 181 ? 6.797 22.448 21.142 1.00 17.23 181 PHE A CA 1
ATOM 1478 C C . PHE A 1 181 ? 5.816 22.124 20.009 1.00 18.10 181 PHE A C 1
ATOM 1479 O O . PHE A 1 181 ? 5.282 23.035 19.369 1.00 18.96 181 PHE A O 1
ATOM 1487 N N . TYR A 1 182 ? 5.563 20.833 19.790 1.00 17.91 182 TYR A N 1
ATOM 1488 C CA . TYR A 1 182 ? 4.718 20.408 18.667 1.00 17.33 182 TYR A CA 1
ATOM 1489 C C . TYR A 1 182 ? 3.279 20.099 19.062 1.00 16.51 182 TYR A C 1
ATOM 1490 O O . TYR A 1 182 ? 2.425 19.989 18.214 1.00 14.48 182 TYR A O 1
ATOM 1499 N N . GLY A 1 183 ? 3.041 19.871 20.345 1.00 17.72 183 GLY A N 1
ATOM 1500 C CA . GLY A 1 183 ? 1.689 19.703 20.866 1.00 16.73 183 GLY A CA 1
ATOM 1501 C C . GLY A 1 183 ? 1.243 18.262 21.017 1.00 16.72 183 GLY A C 1
ATOM 1502 O O . GLY A 1 183 ? 0.350 17.973 21.814 1.00 16.17 183 GLY A O 1
ATOM 1503 N N . SER A 1 184 ? 1.864 17.344 20.270 1.00 16.41 184 SER A N 1
ATOM 1504 C CA . SER A 1 184 ? 1.458 15.935 20.308 1.00 14.57 184 SER A CA 1
ATOM 1505 C C . SER A 1 184 ? 2.576 15.032 19.780 1.00 16.37 184 SER A C 1
ATOM 1506 O O . SER A 1 184 ? 3.547 15.520 19.177 1.00 14.50 184 SER A O 1
ATOM 1509 N N . PHE A 1 185 ? 2.436 13.734 20.039 1.00 14.53 185 PHE A N 1
ATOM 1510 C CA . PHE A 1 185 ? 3.295 12.728 19.442 1.00 16.64 185 PHE A CA 1
ATOM 1511 C C . PHE A 1 185 ? 3.219 12.762 17.923 1.00 16.38 185 PHE A C 1
ATOM 1512 O O . PHE A 1 185 ? 4.250 12.768 17.255 1.00 14.40 185 PHE A O 1
ATOM 1520 N N . LEU A 1 186 ? 1.992 12.803 17.399 1.00 17.36 186 LEU A N 1
ATOM 1521 C CA . LEU A 1 186 ? 1.771 12.723 15.961 1.00 16.80 186 LEU A CA 1
ATOM 1522 C C . LEU A 1 186 ? 2.420 13.914 15.260 1.00 17.03 186 LEU A C 1
ATOM 1523 O O . LEU A 1 186 ? 3.057 13.750 14.237 1.00 14.58 186 LEU A O 1
ATOM 1528 N N . GLU A 1 187 ? 2.281 15.105 15.833 1.00 15.70 187 GLU A N 1
ATOM 1529 C CA . GLU A 1 187 ? 2.843 16.319 15.238 1.00 16.94 187 GLU A CA 1
ATOM 1530 C C . GLU A 1 187 ? 4.381 16.314 15.349 1.00 17.05 187 GLU A C 1
ATOM 1531 O O . GLU A 1 187 ? 5.051 16.867 14.481 1.00 16.89 187 GLU A O 1
ATOM 1537 N N . THR A 1 188 ? 4.926 15.693 16.408 1.00 15.50 188 THR A N 1
ATOM 1538 C CA . THR A 1 188 ? 6.363 15.578 16.585 1.00 15.75 188 THR A CA 1
ATOM 1539 C C . THR A 1 188 ? 6.899 14.698 15.471 1.00 14.39 188 THR A C 1
ATOM 1540 O O . THR A 1 188 ? 7.841 15.064 14.816 1.00 13.83 188 THR A O 1
ATOM 1544 N N . VAL A 1 189 ? 6.261 13.555 15.258 1.00 14.53 189 VAL A N 1
ATOM 1545 C CA . VAL A 1 189 ? 6.666 12.616 14.226 1.00 15.71 189 VAL A CA 1
ATOM 1546 C C . VAL A 1 189 ? 6.541 13.197 12.804 1.00 14.33 189 VAL A C 1
ATOM 1547 O O . VAL A 1 189 ? 7.441 13.062 12.012 1.00 15.43 189 VAL A O 1
ATOM 1551 N N . LYS A 1 190 ? 5.437 13.861 12.495 1.00 16.32 190 LYS A N 1
ATOM 1552 C CA . LYS A 1 190 ? 5.268 14.495 11.195 1.00 15.76 190 LYS A CA 1
ATOM 1553 C C . LYS A 1 190 ? 6.348 15.531 10.914 1.00 16.92 190 LYS A C 1
ATOM 1554 O O . LYS A 1 190 ? 6.847 15.623 9.797 1.00 19.59 190 LYS A O 1
ATOM 1560 N N . ASN A 1 191 ? 6.694 16.320 11.924 1.00 17.11 191 ASN A N 1
ATOM 1561 C CA . ASN A 1 191 ? 7.665 17.392 11.758 1.00 17.74 191 ASN A CA 1
ATOM 1562 C C . ASN A 1 191 ? 9.094 16.918 11.777 1.00 18.28 191 ASN A C 1
ATOM 1563 O O . ASN A 1 191 ? 9.951 17.515 11.116 1.00 19.35 191 ASN A O 1
ATOM 1568 N N . ALA A 1 192 ? 9.362 15.852 12.542 1.00 16.84 192 ALA A N 1
ATOM 1569 C CA . ALA A 1 192 ? 10.708 15.271 12.629 1.00 15.87 192 ALA A CA 1
ATOM 1570 C C . ALA A 1 192 ? 11.162 14.693 11.294 1.00 15.45 192 ALA A C 1
ATOM 1571 O O . ALA A 1 192 ? 12.355 14.592 11.050 1.00 16.54 192 ALA A O 1
ATOM 1573 N N . ARG A 1 193 ? 10.214 14.374 10.414 1.00 15.56 193 ARG A N 1
ATOM 1574 C CA . ARG A 1 193 ? 10.551 13.968 9.043 1.00 16.92 193 ARG A CA 1
ATOM 1575 C C . ARG A 1 193 ? 11.409 14.978 8.273 1.00 17.36 193 ARG A C 1
ATOM 1576 O O . ARG A 1 193 ? 12.091 14.586 7.346 1.00 17.22 193 ARG A O 1
ATOM 1584 N N . ARG A 1 194 ? 11.374 16.256 8.666 1.00 16.24 194 ARG A N 1
ATOM 1585 C CA . ARG A 1 194 ? 12.136 17.293 7.982 1.00 17.83 194 ARG A CA 1
ATOM 1586 C C . ARG A 1 194 ? 13.293 17.850 8.807 1.00 17.19 194 ARG A C 1
ATOM 1587 O O . ARG A 1 194 ? 13.936 18.790 8.389 1.00 16.74 194 ARG A O 1
ATOM 1595 N N . TRP A 1 195 ? 13.564 17.254 9.964 1.00 18.11 195 TRP A N 1
ATOM 1596 C CA . TRP A 1 195 ? 14.733 17.601 10.745 1.00 17.98 195 TRP A CA 1
ATOM 1597 C C . TRP A 1 195 ? 15.989 17.252 9.953 1.00 17.92 195 TRP A C 1
ATOM 1598 O O . TRP A 1 195 ? 16.021 16.274 9.190 1.00 19.62 195 TRP A O 1
ATOM 1609 N N . THR A 1 196 ? 17.012 18.071 10.142 1.00 18.03 196 THR A N 1
ATOM 1610 C CA . THR A 1 196 ? 18.340 17.813 9.586 1.00 15.17 196 THR A CA 1
ATOM 1611 C C . THR A 1 196 ? 19.354 17.879 10.711 1.00 14.59 196 THR A C 1
ATOM 1612 O O . THR A 1 196 ? 19.036 18.239 11.833 1.00 16.36 196 THR A O 1
ATOM 1616 N N . ARG A 1 197 ? 20.609 17.585 10.395 1.00 14.86 197 ARG A N 1
ATOM 1617 C CA . ARG A 1 197 ? 21.677 17.659 11.398 1.00 15.03 197 ARG A CA 1
ATOM 1618 C C . ARG A 1 197 ? 22.059 19.104 11.783 1.00 14.87 197 ARG A C 1
ATOM 1619 O O . ARG A 1 197 ? 22.963 19.311 12.632 1.00 15.47 197 ARG A O 1
ATOM 1627 N N . ARG A 1 198 ? 21.400 20.084 11.158 1.00 13.98 198 ARG A N 1
ATOM 1628 C CA . ARG A 1 198 ? 21.597 21.492 11.469 1.00 16.59 198 ARG A CA 1
ATOM 1629 C C . ARG A 1 198 ? 20.353 22.139 12.103 1.00 16.94 198 ARG A C 1
ATOM 1630 O O . ARG A 1 198 ? 20.276 23.356 12.316 1.00 16.42 198 ARG A O 1
ATOM 1638 N N . THR A 1 199 ? 19.381 21.308 12.428 1.00 16.76 199 THR A N 1
ATOM 1639 C CA . THR A 1 199 ? 18.142 21.802 12.985 1.00 14.49 199 THR A CA 1
ATOM 1640 C C . THR A 1 199 ? 18.332 22.285 14.443 1.00 13.36 199 THR A C 1
ATOM 1641 O O . THR A 1 199 ? 18.906 21.599 15.284 1.00 15.53 199 THR A O 1
ATOM 1645 N N . VAL A 1 200 ? 17.848 23.494 14.700 1.00 15.74 200 VAL A N 1
ATOM 1646 C CA . VAL A 1 200 ? 17.827 24.072 16.027 1.00 16.00 200 VAL A CA 1
ATOM 1647 C C . VAL A 1 200 ? 16.372 24.309 16.393 1.00 15.61 200 VAL A C 1
ATOM 1648 O O . VAL A 1 200 ? 15.685 25.073 15.712 1.00 13.81 200 VAL A O 1
ATOM 1652 N N . ILE A 1 201 ? 15.931 23.638 17.461 1.00 14.22 201 ILE A N 1
ATOM 1653 C CA . ILE A 1 201 ? 14.614 23.790 18.033 1.00 14.61 201 ILE A CA 1
ATOM 1654 C C . ILE A 1 201 ? 14.721 24.624 19.328 1.00 15.48 201 ILE A C 1
ATOM 1655 O O . ILE A 1 201 ? 15.291 24.180 20.335 1.00 13.95 201 ILE A O 1
ATOM 1660 N N . ASP A 1 202 ? 14.155 25.821 19.287 1.00 13.78 202 ASP A N 1
ATOM 1661 C CA . ASP A 1 202 ? 14.195 26.774 20.420 1.00 13.87 202 ASP A CA 1
ATOM 1662 C C . ASP A 1 202 ? 12.825 26.938 21.007 1.00 14.95 202 ASP A C 1
ATOM 1663 O O . ASP A 1 202 ? 12.064 27.824 20.632 1.00 10.47 202 ASP A O 1
ATOM 1668 N N . VAL A 1 203 ? 12.547 26.072 21.964 1.00 12.13 203 VAL A N 1
ATOM 1669 C CA . VAL A 1 203 ? 11.269 25.939 22.648 1.00 17.26 203 VAL A CA 1
ATOM 1670 C C . VAL A 1 203 ? 10.717 27.280 23.191 1.00 14.69 203 VAL A C 1
ATOM 1671 O O . VAL A 1 203 ? 9.545 27.627 23.031 1.00 18.17 203 VAL A O 1
ATOM 1675 N N . ALA A 1 204 ? 11.580 28.014 23.886 1.00 14.50 204 ALA A N 1
ATOM 1676 C CA . ALA A 1 204 ? 11.204 29.219 24.600 1.00 14.45 204 ALA A CA 1
ATOM 1677 C C . ALA A 1 204 ? 10.874 30.315 23.601 1.00 12.87 204 ALA A C 1
ATOM 1678 O O . ALA A 1 204 ? 10.041 31.159 23.854 1.00 11.11 204 ALA A O 1
ATOM 1680 N N . LYS A 1 205 ? 11.524 30.272 22.446 1.00 11.50 205 LYS A N 1
ATOM 1681 C CA . LYS A 1 205 ? 11.237 31.226 21.406 1.00 12.80 205 LYS A CA 1
ATOM 1682 C C . LYS A 1 205 ? 10.156 30.759 20.402 1.00 11.85 205 LYS A C 1
ATOM 1683 O O . LYS A 1 205 ? 9.852 31.501 19.482 1.00 9.23 205 LYS A O 1
ATOM 1689 N N . GLY A 1 206 ? 9.630 29.538 20.535 1.00 9.20 206 GLY A N 1
ATOM 1690 C CA . GLY A 1 206 ? 8.654 29.013 19.590 1.00 6.89 206 GLY A CA 1
ATOM 1691 C C . GLY A 1 206 ? 9.170 28.851 18.175 1.00 7.93 206 GLY A C 1
ATOM 1692 O O . GLY A 1 206 ? 8.393 28.910 17.215 1.00 11.03 206 GLY A O 1
ATOM 1693 N N . GLU A 1 207 ? 10.478 28.635 18.058 1.00 12.22 207 GLU A N 1
ATOM 1694 C CA . GLU A 1 207 ? 11.219 28.852 16.809 1.00 14.95 207 GLU A CA 1
ATOM 1695 C C . GLU A 1 207 ? 11.999 27.614 16.440 1.00 15.34 207 GLU A C 1
ATOM 1696 O O . GLU A 1 207 ? 12.589 26.977 17.299 1.00 12.17 207 GLU A O 1
ATOM 1702 N N . VAL A 1 208 ? 11.986 27.286 15.145 1.00 14.85 208 VAL A N 1
ATOM 1703 C CA . VAL A 1 208 ? 12.940 26.381 14.556 1.00 16.20 208 VAL A CA 1
ATOM 1704 C C . VAL A 1 208 ? 13.834 27.172 13.584 1.00 15.58 208 VAL A C 1
ATOM 1705 O O . VAL A 1 208 ? 13.337 27.962 12.802 1.00 13.15 208 VAL A O 1
ATOM 1709 N N . ARG A 1 209 ? 15.148 26.987 13.680 1.00 14.21 209 ARG A N 1
ATOM 1710 C CA . ARG A 1 209 ? 16.073 27.629 12.763 1.00 14.02 209 ARG A CA 1
ATOM 1711 C C . ARG A 1 209 ? 17.212 26.672 12.405 1.00 15.87 209 ARG A C 1
ATOM 1712 O O . ARG A 1 209 ? 17.179 25.526 12.778 1.00 17.26 209 ARG A O 1
ATOM 1720 N N . LYS A 1 210 ? 18.186 27.166 11.651 1.00 18.03 210 LYS A N 1
ATOM 1721 C CA . LYS A 1 210 ? 19.382 26.415 11.317 1.00 21.01 210 LYS A CA 1
ATOM 1722 C C . LYS A 1 210 ? 20.563 26.853 12.166 1.00 22.03 210 LYS A C 1
ATOM 1723 O O . LYS A 1 210 ? 20.689 28.022 12.491 1.00 27.28 210 LYS A O 1
ATOM 1729 N N . GLY A 1 211 ? 21.464 25.920 12.451 1.00 21.16 211 GLY A N 1
ATOM 1730 C CA . GLY A 1 211 ? 22.674 26.215 13.199 1.00 22.95 211 GLY A CA 1
ATOM 1731 C C . GLY A 1 211 ? 23.773 25.281 12.757 1.00 23.97 211 GLY A C 1
ATOM 1732 O O . GLY A 1 211 ? 23.658 24.664 11.698 1.00 25.98 211 GLY A O 1
ATOM 1733 N N . GLU A 1 212 ? 24.793 25.116 13.591 1.00 23.82 212 GLU A N 1
ATOM 1734 C CA . GLU A 1 212 ? 25.923 24.263 13.249 1.00 24.80 212 GLU A CA 1
ATOM 1735 C C . GLU A 1 212 ? 25.652 22.799 13.497 1.00 24.11 212 GLU A C 1
ATOM 1736 O O . GLU A 1 212 ? 26.178 21.977 12.784 1.00 25.55 212 GLU A O 1
ATOM 1742 N N . GLU A 1 213 ? 24.870 22.493 14.536 1.00 21.13 213 GLU A N 1
ATOM 1743 C CA . GLU A 1 213 ? 24.586 21.126 14.960 1.00 21.18 213 GLU A CA 1
ATOM 1744 C C . GLU A 1 213 ? 23.144 21.017 15.383 1.00 20.96 213 GLU A C 1
ATOM 1745 O O . GLU A 1 213 ? 22.497 22.022 15.660 1.00 21.03 213 GLU A O 1
ATOM 1751 N N . PHE A 1 214 ? 22.645 19.804 15.496 1.00 19.47 214 PHE A N 1
ATOM 1752 C CA . PHE A 1 214 ? 21.291 19.633 15.988 1.00 17.35 214 PHE A CA 1
ATOM 1753 C C . PHE A 1 214 ? 21.302 20.123 17.422 1.00 16.59 214 PHE A C 1
ATOM 1754 O O . PHE A 1 214 ? 22.149 19.733 18.221 1.00 15.02 214 PHE A O 1
ATOM 1762 N N . PHE A 1 215 ? 20.387 20.995 17.772 1.00 13.87 215 PHE A N 1
ATOM 1763 C CA . PHE A 1 215 ? 20.450 21.669 19.063 1.00 15.29 215 PHE A CA 1
ATOM 1764 C C . PHE A 1 215 ? 19.015 21.951 19.537 1.00 14.75 215 PHE A C 1
ATOM 1765 O O . PHE A 1 215 ? 18.228 22.570 18.813 1.00 16.11 215 PHE A O 1
ATOM 1773 N N . VAL A 1 216 ? 18.667 21.453 20.713 1.00 14.02 216 VAL A N 1
ATOM 1774 C CA . VAL A 1 216 ? 17.374 21.730 21.311 1.00 15.79 216 VAL A CA 1
ATOM 1775 C C . VAL A 1 216 ? 17.601 22.634 22.519 1.00 13.96 216 VAL A C 1
ATOM 1776 O O . VAL A 1 216 ? 18.216 22.235 23.514 1.00 14.21 216 VAL A O 1
ATOM 1780 N N . VAL A 1 217 ? 17.173 23.882 22.414 1.00 14.53 217 VAL A N 1
ATOM 1781 C CA . VAL A 1 217 ? 17.599 24.891 23.375 1.00 12.45 217 VAL A CA 1
ATOM 1782 C C . VAL A 1 217 ? 16.800 24.715 24.652 1.00 13.10 217 VAL A C 1
ATOM 1783 O O . VAL A 1 217 ? 15.577 24.785 24.623 1.00 14.96 217 VAL A O 1
ATOM 1787 N N . ASP A 1 218 ? 17.486 24.552 25.782 1.00 11.56 218 ASP A N 1
ATOM 1788 C CA . ASP A 1 218 ? 16.821 24.448 27.090 1.00 12.73 218 ASP A CA 1
ATOM 1789 C C . ASP A 1 218 ? 16.072 25.745 27.387 1.00 13.11 218 ASP A C 1
ATOM 1790 O O . ASP A 1 218 ? 16.702 26.801 27.467 1.00 12.89 218 ASP A O 1
ATOM 1795 N N . PRO A 1 219 ? 14.751 25.711 27.551 1.00 14.41 219 PRO A N 1
ATOM 1796 C CA . PRO A 1 219 ? 14.031 26.960 27.846 1.00 15.89 219 PRO A CA 1
ATOM 1797 C C . PRO A 1 219 ? 14.419 27.626 29.183 1.00 16.68 219 PRO A C 1
ATOM 1798 O O . PRO A 1 219 ? 14.107 28.795 29.375 1.00 15.11 219 PRO A O 1
ATOM 1802 N N . VAL A 1 220 ? 15.096 26.908 30.072 1.00 18.24 220 VAL A N 1
ATOM 1803 C CA . VAL A 1 220 ? 15.623 27.486 31.311 1.00 22.71 220 VAL A CA 1
ATOM 1804 C C . VAL A 1 220 ? 17.067 28.016 31.184 1.00 22.97 220 VAL A C 1
ATOM 1805 O O . VAL A 1 220 ? 17.518 28.766 32.039 1.00 24.02 220 VAL A O 1
ATOM 1809 N N . ASP A 1 221 ? 17.783 27.617 30.136 1.00 22.70 221 ASP A N 1
ATOM 1810 C CA . ASP A 1 221 ? 19.190 28.004 29.945 1.00 23.22 221 ASP A CA 1
ATOM 1811 C C . ASP A 1 221 ? 19.544 27.937 28.475 1.00 21.93 221 ASP A C 1
ATOM 1812 O O . ASP A 1 221 ? 19.781 26.837 27.940 1.00 19.66 221 ASP A O 1
ATOM 1817 N N . GLU A 1 222 ? 19.602 29.099 27.822 1.00 22.34 222 GLU A N 1
ATOM 1818 C CA . GLU A 1 222 ? 19.750 29.140 26.368 1.00 24.34 222 GLU A CA 1
ATOM 1819 C C . GLU A 1 222 ? 21.054 28.497 25.844 1.00 23.87 222 GLU A C 1
ATOM 1820 O O . GLU A 1 222 ? 21.124 28.127 24.683 1.00 25.14 222 GLU A O 1
ATOM 1826 N N . LYS A 1 223 ? 22.066 28.348 26.696 1.00 22.19 223 LYS A N 1
ATOM 1827 C CA . LYS A 1 223 ? 23.334 27.711 26.301 1.00 24.79 223 LYS A CA 1
ATOM 1828 C C . LYS A 1 223 ? 23.293 26.189 26.312 1.00 23.02 223 LYS A C 1
ATOM 1829 O O . LYS A 1 223 ? 24.198 25.534 25.815 1.00 24.16 223 LYS A O 1
ATOM 1835 N N . ARG A 1 224 ? 22.266 25.608 26.905 1.00 22.06 224 ARG A N 1
ATOM 1836 C CA . ARG A 1 224 ? 22.230 24.161 27.093 1.00 21.06 224 ARG A CA 1
ATOM 1837 C C . ARG A 1 224 ? 21.510 23.499 25.913 1.00 19.00 224 ARG A C 1
ATOM 1838 O O . ARG A 1 224 ? 20.373 23.848 25.564 1.00 17.89 224 ARG A O 1
ATOM 1846 N N . ASN A 1 225 ? 22.208 22.565 25.280 1.00 18.99 225 ASN A N 1
ATOM 1847 C CA . ASN A 1 225 ? 21.613 21.685 24.285 1.00 18.29 225 ASN A CA 1
ATOM 1848 C C . ASN A 1 225 ? 21.064 20.437 24.973 1.00 16.62 225 ASN A C 1
ATOM 1849 O O . ASN A 1 225 ? 21.806 19.547 25.340 1.00 15.76 225 ASN A O 1
ATOM 1854 N N . VAL A 1 226 ? 19.745 20.393 25.131 1.00 14.95 226 VAL A N 1
ATOM 1855 C CA . VAL A 1 226 ? 19.068 19.272 25.775 1.00 15.49 226 VAL A CA 1
ATOM 1856 C C . VAL A 1 226 ? 19.327 17.967 25.028 1.00 15.23 226 VAL A C 1
ATOM 1857 O O . VAL A 1 226 ? 19.319 16.879 25.616 1.00 17.23 226 VAL A O 1
ATOM 1861 N N . ALA A 1 227 ? 19.563 18.084 23.725 1.00 15.97 227 ALA A N 1
ATOM 1862 C CA . ALA A 1 227 ? 19.861 16.930 22.866 1.00 15.85 227 ALA A CA 1
ATOM 1863 C C . ALA A 1 227 ? 21.366 16.664 22.693 1.00 15.91 227 ALA A C 1
ATOM 1864 O O . ALA A 1 227 ? 21.779 15.969 21.748 1.00 17.16 227 ALA A O 1
ATOM 1866 N N . ALA A 1 228 ? 22.194 17.164 23.624 1.00 14.08 228 ALA A N 1
ATOM 1867 C CA . ALA A 1 228 ? 23.650 17.011 23.546 1.00 15.77 228 ALA A CA 1
ATOM 1868 C C . ALA A 1 228 ? 24.108 15.589 23.333 1.00 15.97 228 ALA A C 1
ATOM 1869 O O . ALA A 1 228 ? 25.110 15.386 22.674 1.00 15.55 228 ALA A O 1
ATOM 1871 N N . ASN A 1 229 ? 23.432 14.638 23.977 1.00 16.83 229 ASN A N 1
ATOM 1872 C CA . ASN A 1 229 ? 23.911 13.248 24.020 1.00 18.59 229 ASN A CA 1
ATOM 1873 C C . ASN A 1 229 ? 23.314 12.442 22.872 1.00 18.90 229 ASN A C 1
ATOM 1874 O O . ASN A 1 229 ? 23.620 11.274 22.728 1.00 14.97 229 ASN A O 1
ATOM 1879 N N . LEU A 1 230 ? 22.420 13.036 22.087 1.00 14.18 230 LEU A N 1
ATOM 1880 C CA . LEU A 1 230 ? 21.823 12.303 20.949 1.00 14.64 230 LEU A CA 1
ATOM 1881 C C . LEU A 1 230 ? 22.816 12.124 19.788 1.00 14.57 230 LEU A C 1
ATOM 1882 O O . LEU A 1 230 ? 23.352 13.074 19.302 1.00 15.80 230 LEU A O 1
ATOM 1887 N N . SER A 1 231 ? 23.143 10.897 19.387 1.00 15.38 231 SER A N 1
ATOM 1888 C CA . SER A 1 231 ? 24.176 10.750 18.373 1.00 14.91 231 SER A CA 1
ATOM 1889 C C . SER A 1 231 ? 23.614 11.184 17.012 1.00 16.44 231 SER A C 1
ATOM 1890 O O . SER A 1 231 ? 22.416 11.171 16.805 1.00 12.93 231 SER A O 1
ATOM 1893 N N . LEU A 1 232 ? 24.498 11.539 16.085 1.00 16.57 232 LEU A N 1
ATOM 1894 C CA . LEU A 1 232 ? 24.083 11.814 14.715 1.00 14.49 232 LEU A CA 1
ATOM 1895 C C . LEU A 1 232 ? 23.338 10.602 14.115 1.00 13.17 232 LEU A C 1
ATOM 1896 O O . LEU A 1 232 ? 22.320 10.749 13.445 1.00 14.00 232 LEU A O 1
ATOM 1901 N N . ASP A 1 233 ? 23.844 9.398 14.349 1.00 13.24 233 ASP A N 1
ATOM 1902 C CA . ASP A 1 233 ? 23.178 8.259 13.745 1.00 14.90 233 ASP A CA 1
ATOM 1903 C C . ASP A 1 233 ? 21.828 7.925 14.344 1.00 14.87 233 ASP A C 1
ATOM 1904 O O . ASP A 1 233 ? 20.937 7.479 13.612 1.00 15.64 233 ASP A O 1
ATOM 1909 N N . ASN A 1 234 ? 21.636 8.204 15.629 1.00 14.23 234 ASN A N 1
ATOM 1910 C CA . ASN A 1 234 ? 20.317 8.009 16.240 1.00 16.13 234 ASN A CA 1
ATOM 1911 C C . ASN A 1 234 ? 19.310 9.085 15.840 1.00 14.98 234 ASN A C 1
ATOM 1912 O O . ASN A 1 234 ? 18.124 8.810 15.707 1.00 17.00 234 ASN A O 1
ATOM 1917 N N . LEU A 1 235 ? 19.773 10.306 15.618 1.00 15.17 235 LEU A N 1
ATOM 1918 C CA . LEU A 1 235 ? 18.956 11.312 14.988 1.00 14.77 235 LEU A CA 1
ATOM 1919 C C . LEU A 1 235 ? 18.504 10.852 13.599 1.00 13.82 235 LEU A C 1
ATOM 1920 O O . LEU A 1 235 ? 17.322 10.934 13.274 1.00 12.91 235 LEU A O 1
ATOM 1925 N N . ALA A 1 236 ? 19.443 10.439 12.769 1.00 14.04 236 ALA A N 1
ATOM 1926 C CA . ALA A 1 236 ? 19.142 9.940 11.434 1.00 14.12 236 ALA A CA 1
ATOM 1927 C C . ALA A 1 236 ? 18.108 8.811 11.506 1.00 14.55 236 ALA A C 1
ATOM 1928 O O . ALA A 1 236 ? 17.123 8.806 10.785 1.00 12.97 236 ALA A O 1
ATOM 1930 N N . ARG A 1 237 ? 18.321 7.869 12.410 1.00 14.08 237 ARG A N 1
ATOM 1931 C CA . ARG A 1 237 ? 17.424 6.727 12.562 1.00 14.40 237 ARG A CA 1
ATOM 1932 C C . ARG A 1 237 ? 16.027 7.147 12.991 1.00 14.06 237 ARG A C 1
ATOM 1933 O O . ARG A 1 237 ? 15.035 6.602 12.499 1.00 14.78 237 ARG A O 1
ATOM 1941 N N . PHE A 1 238 ? 15.933 8.148 13.859 1.00 15.46 238 PHE A N 1
ATOM 1942 C CA . PHE A 1 238 ? 14.657 8.666 14.274 1.00 14.39 238 PHE A CA 1
ATOM 1943 C C . PHE A 1 238 ? 13.927 9.371 13.111 1.00 13.46 238 PHE A C 1
ATOM 1944 O O . PHE A 1 238 ? 12.755 9.163 12.903 1.00 14.38 238 PHE A O 1
ATOM 1952 N N . VAL A 1 239 ? 14.621 10.225 12.385 1.00 12.88 239 VAL A N 1
ATOM 1953 C CA . VAL A 1 239 ? 14.031 10.887 11.240 1.00 14.87 239 VAL A CA 1
ATOM 1954 C C . VAL A 1 239 ? 13.485 9.848 10.237 1.00 13.72 239 VAL A C 1
ATOM 1955 O O . VAL A 1 239 ? 12.392 10.014 9.693 1.00 14.70 239 VAL A O 1
ATOM 1959 N N . HIS A 1 240 ? 14.249 8.798 9.993 1.00 13.93 240 HIS A N 1
ATOM 1960 C CA . HIS A 1 240 ? 13.828 7.776 9.059 1.00 15.48 240 HIS A CA 1
ATOM 1961 C C . HIS A 1 240 ? 12.617 7.005 9.576 1.00 14.65 240 HIS A C 1
ATOM 1962 O O . HIS A 1 240 ? 11.684 6.722 8.823 1.00 15.34 240 HIS A O 1
ATOM 1969 N N . LEU A 1 241 ? 12.634 6.698 10.866 1.00 13.08 241 LEU A N 1
ATOM 1970 C CA . LEU A 1 241 ? 11.541 5.986 11.514 1.00 13.47 241 LEU A CA 1
ATOM 1971 C C . LEU A 1 241 ? 10.259 6.783 11.452 1.00 13.95 241 LEU A C 1
ATOM 1972 O O . LEU A 1 241 ? 9.188 6.235 11.230 1.00 13.45 241 LEU A O 1
ATOM 1977 N N . CYS A 1 242 ? 10.383 8.084 11.649 1.00 13.47 242 CYS A N 1
ATOM 1978 C CA . CYS A 1 242 ? 9.232 8.976 11.547 1.00 13.73 242 CYS A CA 1
ATOM 1979 C C . CYS A 1 242 ? 8.638 8.959 10.140 1.00 14.28 242 CYS A C 1
ATOM 1980 O O . CYS A 1 242 ? 7.416 8.944 9.980 1.00 12.39 242 CYS A O 1
ATOM 1983 N N . ARG A 1 243 ? 9.507 8.931 9.131 1.00 13.93 243 ARG A N 1
ATOM 1984 C CA . ARG A 1 243 ? 9.065 8.884 7.748 1.00 14.91 243 ARG A CA 1
ATOM 1985 C C . ARG A 1 243 ? 8.375 7.552 7.463 1.00 14.83 243 ARG A C 1
ATOM 1986 O O . ARG A 1 243 ? 7.340 7.536 6.824 1.00 14.84 243 ARG A O 1
ATOM 1994 N N . GLU A 1 244 ? 8.943 6.449 7.947 1.00 15.02 244 GLU A N 1
ATOM 1995 C CA . GLU A 1 244 ? 8.383 5.121 7.756 1.00 14.74 244 GLU A CA 1
ATOM 1996 C C . GLU A 1 244 ? 7.033 4.996 8.444 1.00 14.20 244 GLU A C 1
ATOM 1997 O O . GLU A 1 244 ? 6.102 4.460 7.864 1.00 15.02 244 GLU A O 1
ATOM 2003 N N . PHE A 1 245 ? 6.928 5.505 9.667 1.00 13.60 245 PHE A N 1
ATOM 2004 C CA . PHE A 1 245 ? 5.673 5.450 10.439 1.00 13.98 245 PHE A CA 1
ATOM 2005 C C . PHE A 1 245 ? 4.513 6.150 9.751 1.00 13.98 245 PHE A C 1
ATOM 2006 O O . PHE A 1 245 ? 3.418 5.603 9.637 1.00 12.60 245 PHE A O 1
ATOM 2014 N N . MET A 1 246 ? 4.754 7.371 9.300 1.00 15.05 246 MET A N 1
ATOM 2015 C CA . MET A 1 246 ? 3.733 8.1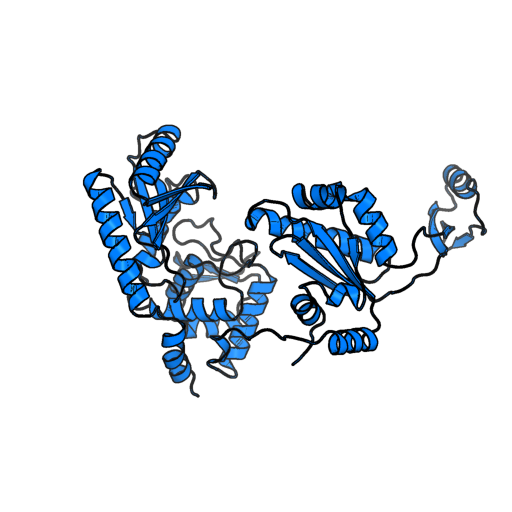33 8.609 1.00 15.68 246 MET A CA 1
ATOM 2016 C C . MET A 1 246 ? 3.327 7.475 7.286 1.00 15.65 246 MET A C 1
ATOM 2017 O O . MET A 1 246 ? 2.180 7.544 6.915 1.00 14.93 246 MET A O 1
ATOM 2022 N N . GLU A 1 247 ? 4.252 6.831 6.590 1.00 15.69 247 GLU A N 1
ATOM 2023 C CA . GLU A 1 247 ? 3.922 6.172 5.328 1.00 17.84 247 GLU A CA 1
ATOM 2024 C C . GLU A 1 247 ? 3.073 4.908 5.521 1.00 19.03 247 GLU A C 1
ATOM 2025 O O . GLU A 1 247 ? 2.229 4.594 4.686 1.00 18.36 247 GLU A O 1
ATOM 2031 N N . ALA A 1 248 ? 3.263 4.214 6.639 1.00 19.66 248 ALA A N 1
ATOM 2032 C CA . ALA A 1 248 ? 2.585 2.943 6.897 1.00 19.54 248 ALA A CA 1
ATOM 2033 C C . ALA A 1 248 ? 2.533 2.719 8.406 1.00 18.89 248 ALA A C 1
ATOM 2034 O O . ALA A 1 248 ? 3.320 1.942 8.949 1.00 18.00 248 ALA A O 1
ATOM 2036 N N . PRO A 1 249 ? 1.646 3.433 9.095 1.00 17.79 249 PRO A N 1
ATOM 2037 C CA . PRO A 1 249 ? 1.600 3.359 10.557 1.00 18.22 249 PRO A CA 1
ATOM 2038 C C . PRO A 1 249 ? 1.290 1.945 11.037 1.00 18.48 249 PRO A C 1
ATOM 2039 O O . PRO A 1 249 ? 0.545 1.222 10.401 1.00 17.12 249 PRO A O 1
ATOM 2043 N N . SER A 1 250 ? 1.904 1.554 12.139 1.00 19.69 250 SER A N 1
ATOM 2044 C CA . SER A 1 250 ? 1.656 0.245 12.705 1.00 20.37 250 SER A CA 1
ATOM 2045 C C . SER A 1 250 ? 1.958 0.242 14.187 1.00 20.29 250 SER A C 1
ATOM 2046 O O . SER A 1 250 ? 2.786 0.996 14.667 1.00 19.50 250 SER A O 1
ATOM 2049 N N . LEU A 1 251 ? 1.276 -0.644 14.892 1.00 19.49 251 LEU A N 1
ATOM 2050 C CA . LEU A 1 251 ? 1.526 -0.883 16.296 1.00 20.15 251 LEU A CA 1
ATOM 2051 C C . LEU A 1 251 ? 2.932 -1.474 16.487 1.00 19.20 251 LEU A C 1
ATOM 2052 O O . LEU A 1 251 ? 3.519 -1.360 17.556 1.00 20.30 251 LEU A O 1
ATOM 2057 N N . GLY A 1 252 ? 3.455 -2.111 15.443 1.00 17.98 252 GLY A N 1
ATOM 2058 C CA . GLY A 1 252 ? 4.783 -2.680 15.461 1.00 18.28 252 GLY A CA 1
ATOM 2059 C C . GLY A 1 252 ? 5.875 -1.708 15.867 1.00 18.66 252 GLY A C 1
ATOM 2060 O O . GLY A 1 252 ? 6.875 -2.129 16.442 1.00 18.59 252 GLY A O 1
ATOM 2061 N N . PHE A 1 253 ? 5.678 -0.415 15.599 1.00 17.06 253 PHE A N 1
ATOM 2062 C CA . PHE A 1 253 ? 6.660 0.607 15.945 1.00 17.20 253 PHE A CA 1
ATOM 2063 C C . PHE A 1 253 ? 6.779 0.875 17.441 1.00 17.11 253 PHE A C 1
ATOM 2064 O O . PHE A 1 253 ? 7.703 1.579 17.863 1.00 15.11 253 PHE A O 1
ATOM 2072 N N . PHE A 1 254 ? 5.840 0.355 18.230 1.00 17.24 254 PHE A N 1
ATOM 2073 C CA . PHE A 1 254 ? 5.830 0.524 19.690 1.00 17.32 254 PHE A CA 1
ATOM 2074 C C . PHE A 1 254 ? 6.182 -0.777 20.412 1.00 19.22 254 PHE A C 1
ATOM 2075 O O . PHE A 1 254 ? 6.096 -0.855 21.643 1.00 16.86 254 PHE A O 1
ATOM 2083 N N . LYS A 1 255 ? 6.584 -1.789 19.643 1.00 22.96 255 LYS A N 1
ATOM 2084 C CA . LYS A 1 255 ? 6.894 -3.124 20.165 1.00 27.30 255 LYS A CA 1
ATOM 2085 C C . LYS A 1 255 ? 8.317 -3.505 19.731 1.00 30.38 255 LYS A C 1
ATOM 2086 O O . LYS A 1 255 ? 8.610 -3.524 18.534 1.00 31.99 255 LYS A O 1
ATOM 2092 N N . PRO A 1 256 ? 9.199 -3.833 20.665 1.00 33.89 256 PRO A N 1
ATOM 2093 C CA . PRO A 1 256 ? 10.568 -4.189 20.286 1.00 36.25 256 PRO A CA 1
ATOM 2094 C C . PRO A 1 256 ? 10.560 -5.472 19.482 1.00 39.75 256 PRO A C 1
ATOM 2095 O O . PRO A 1 256 ? 9.755 -6.357 19.781 1.00 39.78 256 PRO A O 1
ATOM 2099 N N . LYS A 1 257 ? 11.406 -5.574 18.462 1.00 43.65 257 LYS A N 1
ATOM 2100 C CA . LYS A 1 257 ? 11.515 -6.836 17.730 1.00 46.99 257 LYS A CA 1
ATOM 2101 C C . LYS A 1 257 ? 12.185 -7.848 18.652 1.00 48.87 257 LYS A C 1
ATOM 2102 O O . LYS A 1 257 ? 13.145 -7.510 19.356 1.00 48.56 257 LYS A O 1
ATOM 2108 N N . HIS A 1 258 ? 11.661 -9.072 18.680 1.00 51.63 258 HIS A N 1
ATOM 2109 C CA . HIS A 1 258 ? 12.322 -10.143 19.422 1.00 53.81 258 HIS A CA 1
ATOM 2110 C C . HIS A 1 258 ? 13.526 -10.601 18.585 1.00 54.57 258 HIS A C 1
ATOM 2111 O O . HIS A 1 258 ? 13.400 -10.786 17.369 1.00 55.01 258 HIS A O 1
ATOM 2118 N N . PRO A 1 259 ? 14.692 -10.736 19.225 1.00 55.01 259 PRO A N 1
ATOM 2119 C CA . PRO A 1 259 ? 15.971 -10.893 18.506 1.00 54.81 259 PRO A CA 1
ATOM 2120 C C . PRO A 1 259 ? 16.032 -12.062 17.508 1.00 54.34 259 PRO A C 1
ATOM 2121 O O . PRO A 1 259 ? 15.226 -12.993 17.570 1.00 54.33 259 PRO A O 1
ATOM 2125 N N . LEU A 1 260 ? 17.011 -12.004 16.607 1.00 53.94 260 LEU A N 1
ATOM 2126 C CA . LEU A 1 260 ? 17.061 -12.896 15.442 1.00 52.93 260 LEU A CA 1
ATOM 2127 C C . LEU A 1 260 ? 17.260 -14.386 15.774 1.00 51.73 260 LEU A C 1
ATOM 2128 O O . LEU A 1 260 ? 16.881 -15.242 14.969 1.00 52.52 260 LEU A O 1
ATOM 2133 N N . GLU A 1 261 ? 17.832 -14.690 16.945 1.00 49.67 261 GLU A N 1
ATOM 2134 C CA . GLU A 1 261 ? 18.014 -16.076 17.429 1.00 47.77 261 GLU A CA 1
ATOM 2135 C C . GLU A 1 261 ? 18.509 -17.070 16.345 1.00 44.72 261 GLU A C 1
ATOM 2136 O O . GLU A 1 261 ? 17.877 -18.095 16.073 1.00 45.48 261 GLU A O 1
ATOM 2142 N N . ILE A 1 262 ? 19.657 -16.754 15.752 1.00 40.15 262 ILE A N 1
ATOM 2143 C CA . ILE A 1 262 ? 20.206 -17.505 14.621 1.00 36.08 262 ILE A CA 1
ATOM 2144 C C . ILE A 1 262 ? 21.011 -18.740 15.055 1.00 32.37 262 ILE A C 1
ATOM 2145 O O . ILE A 1 262 ? 21.627 -18.751 16.129 1.00 30.65 262 ILE A O 1
ATOM 2150 N N . GLU A 1 263 ? 21.020 -19.765 14.201 1.00 28.72 263 GLU A N 1
ATOM 2151 C CA . GLU A 1 263 ? 21.784 -20.985 14.461 1.00 26.33 263 GLU A CA 1
ATOM 2152 C C . GLU A 1 263 ? 23.188 -20.815 13.922 1.00 24.47 263 GLU A C 1
ATOM 2153 O O . GLU A 1 263 ? 23.371 -20.239 12.854 1.00 23.53 263 GLU A O 1
ATOM 2159 N N . PRO A 1 264 ? 24.189 -21.319 14.637 1.00 22.32 264 PRO A N 1
ATOM 2160 C CA . PRO A 1 264 ? 25.573 -21.215 14.167 1.00 21.94 264 PRO A CA 1
ATOM 2161 C C . PRO A 1 264 ? 25.781 -21.655 12.707 1.00 22.42 264 PRO A C 1
ATOM 2162 O O . PRO A 1 264 ? 26.593 -21.023 12.034 1.00 23.27 264 PRO A O 1
ATOM 2166 N N . GLU A 1 265 ? 25.059 -22.674 12.229 1.00 21.89 265 GLU A N 1
ATOM 2167 C CA . GLU A 1 265 ? 25.177 -23.121 10.834 1.00 21.87 265 GLU A CA 1
ATOM 2168 C C . GLU A 1 265 ? 24.780 -22.011 9.841 1.00 21.38 265 GLU A C 1
ATOM 2169 O O . GLU A 1 265 ? 25.459 -21.830 8.846 1.00 21.71 265 GLU A O 1
ATOM 2175 N N . ARG A 1 266 ? 23.701 -21.270 10.102 1.00 20.00 266 ARG A N 1
ATOM 2176 C CA . ARG A 1 266 ? 23.249 -20.257 9.151 1.00 19.51 266 ARG A CA 1
ATOM 2177 C C . ARG A 1 266 ? 24.232 -19.108 9.053 1.00 18.73 266 ARG A C 1
ATOM 2178 O O . ARG A 1 266 ? 24.439 -18.576 7.965 1.00 17.50 266 ARG A O 1
ATOM 2186 N N . LEU A 1 267 ? 24.796 -18.721 10.199 1.00 17.64 267 LEU A N 1
ATOM 2187 C CA . LEU A 1 267 ? 25.837 -17.697 10.251 1.00 16.24 267 LEU A CA 1
ATOM 2188 C C . LEU A 1 267 ? 27.095 -18.168 9.523 1.00 16.23 267 LEU A C 1
ATOM 2189 O O . LEU A 1 267 ? 27.675 -17.429 8.762 1.00 13.13 267 LEU A O 1
ATOM 2194 N N . ARG A 1 268 ? 27.500 -19.421 9.711 1.00 15.75 268 ARG A N 1
ATOM 2195 C CA . ARG A 1 268 ? 28.639 -19.955 8.954 1.00 16.61 268 ARG A CA 1
ATOM 2196 C C . ARG A 1 268 ? 28.434 -19.792 7.453 1.00 14.67 268 ARG A C 1
ATOM 2197 O O . ARG A 1 268 ? 29.349 -19.355 6.733 1.00 14.61 268 ARG A O 1
ATOM 2205 N N . LYS A 1 269 ? 27.225 -20.113 6.999 1.00 12.55 269 LYS A N 1
ATOM 2206 C CA . LYS A 1 269 ? 26.821 -19.995 5.586 1.00 14.04 269 LYS A CA 1
ATOM 2207 C C . LYS A 1 269 ? 26.792 -18.562 5.056 1.00 14.88 269 LYS A C 1
ATOM 2208 O O . LYS A 1 269 ? 27.183 -18.275 3.900 1.00 10.25 269 LYS A O 1
ATOM 2214 N N . ILE A 1 270 ? 26.266 -17.663 5.888 1.00 13.91 270 ILE A N 1
ATOM 2215 C CA . ILE A 1 270 ? 26.267 -16.237 5.549 1.00 12.10 270 ILE A CA 1
ATOM 2216 C C . ILE A 1 270 ? 27.695 -15.740 5.393 1.00 10.73 270 ILE A C 1
ATOM 2217 O O . ILE A 1 270 ? 28.003 -15.071 4.407 1.00 11.18 270 ILE A O 1
ATOM 2222 N N . VAL A 1 271 ? 28.568 -16.059 6.340 1.00 9.23 271 VAL A N 1
ATOM 2223 C CA . VAL A 1 271 ? 29.954 -15.620 6.283 1.00 11.42 271 VAL A CA 1
ATOM 2224 C C . VAL A 1 271 ? 30.680 -16.167 5.059 1.00 12.72 271 VAL A C 1
ATOM 2225 O O . VAL A 1 271 ? 31.457 -15.451 4.419 1.00 12.85 271 VAL A O 1
ATOM 2229 N N . GLU A 1 272 ? 30.389 -17.406 4.718 1.00 13.43 272 GLU A N 1
ATOM 2230 C CA . GLU A 1 272 ? 30.902 -18.034 3.500 1.00 16.98 272 GLU A CA 1
ATOM 2231 C C . GLU A 1 272 ? 30.477 -17.316 2.202 1.00 15.66 272 GLU A C 1
ATOM 2232 O O . GLU A 1 272 ? 31.313 -17.054 1.350 1.00 14.50 272 GLU A O 1
ATOM 2238 N N . GLU A 1 273 ? 29.191 -17.021 2.057 1.00 12.94 273 GLU A N 1
ATOM 2239 C CA . GLU A 1 273 ? 28.647 -16.210 0.959 1.00 11.53 273 GLU A CA 1
ATOM 2240 C C . GLU A 1 273 ? 29.276 -14.797 0.836 1.00 11.32 273 GLU A C 1
ATOM 2241 O O . GLU A 1 273 ? 29.598 -14.356 -0.265 1.00 8.67 273 GLU A O 1
ATOM 2247 N N . ARG A 1 274 ? 29.452 -14.106 1.952 1.00 8.72 274 ARG A N 1
ATOM 2248 C CA . ARG A 1 274 ? 30.078 -12.781 1.918 1.00 7.94 274 ARG A CA 1
ATOM 2249 C C . ARG A 1 274 ? 31.571 -12.827 1.596 1.00 8.20 274 ARG A C 1
ATOM 2250 O O . ARG A 1 274 ? 32.125 -11.844 1.079 1.00 8.18 274 ARG A O 1
ATOM 2258 N N . GLY A 1 275 ? 32.240 -13.900 1.989 1.00 9.39 275 GLY A N 1
ATOM 2259 C CA . GLY A 1 275 ? 33.660 -14.086 1.709 1.00 9.44 275 GLY A CA 1
ATOM 2260 C C . GLY A 1 275 ? 34.618 -13.277 2.556 1.00 11.90 275 GLY A C 1
ATOM 2261 O O . GLY A 1 275 ? 35.763 -13.075 2.164 1.00 10.90 275 GLY A O 1
ATOM 2262 N N . THR A 1 276 ? 34.158 -12.855 3.728 1.00 10.93 276 THR A N 1
ATOM 2263 C CA . THR A 1 276 ? 34.914 -12.001 4.635 1.00 9.34 276 THR A CA 1
ATOM 2264 C C . THR A 1 276 ? 35.632 -12.752 5.744 1.00 7.62 276 THR A C 1
ATOM 2265 O O . THR A 1 276 ? 35.371 -13.913 6.009 1.00 9.46 276 THR A O 1
ATOM 2269 N N . ALA A 1 277 ? 36.478 -12.025 6.453 1.00 9.26 277 ALA A N 1
ATOM 2270 C CA . ALA A 1 277 ? 37.066 -12.506 7.687 1.00 8.46 277 ALA A CA 1
ATOM 2271 C C . ALA A 1 277 ? 36.229 -11.879 8.764 1.00 12.21 277 ALA A C 1
ATOM 2272 O O . ALA A 1 277 ? 36.043 -10.661 8.810 1.00 13.04 277 ALA A O 1
ATOM 2274 N N . VAL A 1 278 ? 35.671 -12.707 9.611 1.00 8.60 278 VAL A N 1
ATOM 2275 C CA . VAL A 1 278 ? 34.875 -12.266 10.741 1.00 9.71 278 VAL A CA 1
ATOM 2276 C C . VAL A 1 278 ? 35.529 -12.778 12.016 1.00 10.15 278 VAL A C 1
ATOM 2277 O O . VAL A 1 278 ? 35.871 -13.964 12.146 1.00 10.54 278 VAL A O 1
ATOM 2281 N N . PHE A 1 279 ? 35.789 -11.873 12.944 1.00 11.79 279 PHE A N 1
ATOM 2282 C CA . PHE A 1 279 ? 36.477 -12.241 14.175 1.00 10.39 279 PHE A CA 1
ATOM 2283 C C . PHE A 1 279 ? 36.226 -11.252 15.315 1.00 12.38 279 PHE A C 1
ATOM 2284 O O . PHE A 1 279 ? 35.723 -10.144 15.113 1.00 11.82 279 PHE A O 1
ATOM 2292 N N . ALA A 1 280 ? 36.610 -11.654 16.517 1.00 13.92 280 ALA A N 1
ATOM 2293 C CA . ALA A 1 280 ? 36.384 -10.843 17.713 1.00 13.08 280 ALA A CA 1
ATOM 2294 C C . ALA A 1 280 ? 37.608 -10.819 18.608 1.00 13.08 280 ALA A C 1
ATOM 2295 O O . ALA A 1 280 ? 38.352 -11.783 18.658 1.00 14.06 280 ALA A O 1
ATOM 2297 N N . VAL A 1 281 ? 37.833 -9.690 19.259 1.00 12.30 281 VAL A N 1
ATOM 2298 C CA . VAL A 1 281 ? 38.749 -9.579 20.391 1.00 12.65 281 VAL A CA 1
ATOM 2299 C C . VAL A 1 281 ? 37.949 -9.826 21.669 1.00 10.79 281 VAL A C 1
ATOM 2300 O O . VAL A 1 281 ? 37.056 -9.065 21.973 1.00 8.85 281 VAL A O 1
ATOM 2304 N N . LYS A 1 282 ? 38.242 -10.918 22.385 1.00 9.60 282 LYS A N 1
ATOM 2305 C CA . LYS A 1 282 ? 37.619 -11.232 23.670 1.00 10.01 282 LYS A CA 1
ATOM 2306 C C . LYS A 1 282 ? 38.547 -10.867 24.831 1.00 11.10 282 LYS A C 1
ATOM 2307 O O . LYS A 1 282 ? 39.742 -11.229 24.826 1.00 10.75 282 LYS A O 1
ATOM 2313 N N . PHE A 1 283 ? 37.994 -10.188 25.839 1.00 9.92 283 PHE A N 1
ATOM 2314 C CA . PHE A 1 283 ? 38.719 -9.867 27.082 1.00 8.92 283 PHE A CA 1
ATOM 2315 C C . PHE A 1 283 ? 37.739 -9.684 28.274 1.00 9.24 283 PHE A C 1
ATOM 2316 O O . PHE A 1 283 ? 36.527 -9.583 28.093 1.00 10.95 283 PHE A O 1
ATOM 2324 N N . ARG A 1 284 ? 38.270 -9.666 29.496 1.00 10.41 284 ARG A N 1
ATOM 2325 C CA . ARG A 1 284 ? 37.457 -9.549 30.698 1.00 11.54 284 ARG A CA 1
ATOM 2326 C C . ARG A 1 284 ? 36.939 -8.132 30.841 1.00 10.05 284 ARG A C 1
ATOM 2327 O O . ARG A 1 284 ? 37.669 -7.171 30.630 1.00 10.78 284 ARG A O 1
ATOM 2335 N N . LYS A 1 285 ? 35.659 -8.027 31.182 1.00 11.48 285 LYS A N 1
ATOM 2336 C CA . LYS A 1 285 ? 34.972 -6.741 31.370 1.00 12.31 285 LYS A CA 1
ATOM 2337 C C . LYS A 1 285 ? 35.529 -6.042 32.619 1.00 14.05 285 LYS A C 1
ATOM 2338 O O . LYS A 1 285 ? 35.521 -6.616 33.711 1.00 12.29 285 LYS A O 1
ATOM 2344 N N . PRO A 1 286 ? 36.068 -4.834 32.488 1.00 16.26 286 PRO A N 1
ATOM 2345 C CA . PRO A 1 286 ? 36.498 -4.114 33.685 1.00 18.30 286 PRO A CA 1
ATOM 2346 C C . PRO A 1 286 ? 35.296 -3.670 34.504 1.00 17.09 286 PRO A C 1
ATOM 2347 O O . PRO A 1 286 ? 34.203 -3.441 33.975 1.00 14.78 286 PRO A O 1
ATOM 2351 N N . ASP A 1 287 ? 35.520 -3.561 35.798 1.00 15.58 287 ASP A N 1
ATOM 2352 C CA . ASP A 1 287 ? 34.450 -3.248 36.728 1.00 14.76 287 ASP A CA 1
ATOM 2353 C C . ASP A 1 287 ? 34.270 -1.730 36.861 1.00 13.32 287 ASP A C 1
ATOM 2354 O O . ASP A 1 287 ? 34.641 -1.095 37.868 1.00 10.54 287 ASP A O 1
ATOM 2359 N N . ILE A 1 288 ? 33.675 -1.162 35.825 1.00 11.45 288 ILE A N 1
ATOM 2360 C CA . ILE A 1 288 ? 33.369 0.265 35.762 1.00 12.08 288 ILE A CA 1
ATOM 2361 C C . ILE A 1 288 ? 31.933 0.434 35.270 1.00 11.45 288 ILE A C 1
ATOM 2362 O O . ILE A 1 288 ? 31.359 -0.467 34.683 1.00 14.76 288 ILE A O 1
ATOM 2367 N N . VAL A 1 289 ? 31.341 1.594 35.515 1.00 12.09 289 VAL A N 1
ATOM 2368 C CA . VAL A 1 289 ? 29.953 1.813 35.130 1.00 11.20 289 VAL A CA 1
ATOM 2369 C C . VAL A 1 289 ? 29.827 1.915 33.603 1.00 10.36 289 VAL A C 1
ATOM 2370 O O . VAL A 1 289 ? 30.796 2.243 32.919 1.00 7.65 289 VAL A O 1
ATOM 2374 N N . ASP A 1 290 ? 28.641 1.638 33.071 1.00 11.99 290 ASP A N 1
ATOM 2375 C CA . ASP A 1 290 ? 28.382 1.776 31.631 1.00 13.70 290 ASP A CA 1
ATOM 2376 C C . ASP A 1 290 ? 28.826 3.101 30.988 1.00 10.98 290 ASP A C 1
ATOM 2377 O O . ASP A 1 290 ? 29.337 3.098 29.878 1.00 9.45 290 ASP A O 1
ATOM 2382 N N . ASP A 1 291 ? 28.607 4.235 31.655 1.00 10.69 291 ASP A N 1
ATOM 2383 C CA . ASP A 1 291 ? 28.907 5.521 31.027 1.00 9.75 291 ASP A CA 1
ATOM 2384 C C . ASP A 1 291 ? 30.435 5.716 30.849 1.00 11.15 291 ASP A C 1
ATOM 2385 O O . ASP A 1 291 ? 30.858 6.563 30.059 1.00 9.72 291 ASP A O 1
ATOM 2390 N N . ASN A 1 292 ? 31.233 4.929 31.576 1.00 9.39 292 ASN A N 1
ATOM 2391 C CA . ASN A 1 292 ? 32.692 4.865 31.404 1.00 12.67 292 ASN A CA 1
ATOM 2392 C C . ASN A 1 292 ? 33.120 3.743 30.460 1.00 13.48 292 ASN A C 1
ATOM 2393 O O . ASN A 1 292 ? 33.961 3.941 29.585 1.00 13.09 292 ASN A O 1
ATOM 2398 N N . LEU A 1 293 ? 32.517 2.570 30.623 1.00 12.73 293 LEU A N 1
ATOM 2399 C CA . LEU A 1 293 ? 32.821 1.428 29.787 1.00 12.77 293 LEU A CA 1
ATOM 2400 C C . LEU A 1 293 ? 32.510 1.661 28.297 1.00 11.16 293 LEU A C 1
ATOM 2401 O O . LEU A 1 293 ? 33.355 1.420 27.441 1.00 10.27 293 LEU A O 1
ATOM 2406 N N . TYR A 1 294 ? 31.308 2.119 27.981 1.00 8.87 294 TYR A N 1
ATOM 2407 C CA . TYR A 1 294 ? 30.910 2.156 26.584 1.00 9.01 294 TYR A CA 1
ATOM 2408 C C . TYR A 1 294 ? 31.770 3.074 25.714 1.00 10.61 294 TYR A C 1
ATOM 2409 O O . TYR A 1 294 ? 32.200 2.644 24.652 1.00 9.14 294 TYR A O 1
ATOM 2418 N N . PRO A 1 295 ? 32.089 4.302 26.167 1.00 9.58 295 PRO A N 1
ATOM 2419 C CA . PRO A 1 295 ? 33.052 5.136 25.431 1.00 9.86 295 PRO A CA 1
ATOM 2420 C C . PRO A 1 295 ? 34.411 4.465 25.218 1.00 8.96 295 PRO A C 1
ATOM 2421 O O . PRO A 1 295 ? 35.008 4.681 24.181 1.00 8.59 295 PRO A O 1
ATOM 2425 N N . GLN A 1 296 ? 34.856 3.634 26.142 1.00 10.23 296 GLN A N 1
ATOM 2426 C CA . GLN A 1 296 ? 36.131 2.946 25.955 1.00 9.43 296 GLN A CA 1
ATOM 2427 C C . GLN A 1 296 ? 36.006 1.844 24.922 1.00 11.05 296 GLN A C 1
ATOM 2428 O O . GLN A 1 296 ? 36.923 1.653 24.097 1.00 11.75 296 GLN A O 1
ATOM 2434 N N . LEU A 1 297 ? 34.882 1.132 24.935 1.00 10.20 297 LEU A N 1
ATOM 2435 C CA . LEU A 1 297 ? 34.640 0.116 23.925 1.00 11.43 297 LEU A CA 1
ATOM 2436 C C . LEU A 1 297 ? 34.536 0.723 22.526 1.00 12.03 297 LEU A C 1
ATOM 2437 O O . LEU A 1 297 ? 35.050 0.148 21.561 1.00 12.11 297 LEU A O 1
ATOM 2442 N N . GLU A 1 298 ? 33.937 1.901 22.447 1.00 9.58 298 GLU A N 1
ATOM 2443 C CA . GLU A 1 298 ? 33.795 2.615 21.197 1.00 11.29 298 GLU A CA 1
ATOM 2444 C C . GLU A 1 298 ? 35.176 2.989 20.727 1.00 10.67 298 GLU A C 1
ATOM 2445 O O . GLU A 1 298 ? 35.486 2.851 19.560 1.00 10.14 298 GLU A O 1
ATOM 2451 N N . ARG A 1 299 ? 35.983 3.510 21.632 1.00 11.60 299 ARG A N 1
ATOM 2452 C CA . ARG A 1 299 ? 37.334 3.933 21.300 1.00 13.00 299 ARG A CA 1
ATOM 2453 C C . ARG A 1 299 ? 38.197 2.755 20.890 1.00 13.02 299 ARG A C 1
ATOM 2454 O O . ARG A 1 299 ? 38.924 2.838 19.914 1.00 10.89 299 ARG A O 1
ATOM 2462 N N . ALA A 1 300 ? 38.138 1.661 21.646 1.00 13.54 300 ALA A N 1
ATOM 2463 C CA . ALA A 1 300 ? 38.986 0.524 21.359 1.00 11.89 300 ALA A CA 1
ATOM 2464 C C . ALA A 1 300 ? 38.667 -0.030 19.968 1.00 13.04 300 ALA A C 1
ATOM 2465 O O . ALA A 1 300 ? 39.563 -0.395 19.178 1.00 12.14 300 ALA A O 1
ATOM 2467 N N . SER A 1 301 ? 37.373 -0.138 19.715 1.00 10.30 301 SER A N 1
ATOM 2468 C CA . SER A 1 301 ? 36.853 -0.648 18.478 1.00 11.22 301 SER A CA 1
ATOM 2469 C C . SER A 1 301 ? 37.305 0.240 17.293 1.00 12.25 301 SER A C 1
ATOM 2470 O O . SER A 1 301 ? 37.750 -0.257 16.274 1.00 14.60 301 SER A O 1
ATOM 2473 N N . ARG A 1 302 ? 37.241 1.559 17.459 1.00 11.42 302 ARG A N 1
ATOM 2474 C CA . ARG A 1 302 ? 37.667 2.458 16.407 1.00 11.69 302 ARG A CA 1
ATOM 2475 C C . ARG A 1 302 ? 39.169 2.355 16.176 1.00 10.03 302 ARG A C 1
ATOM 2476 O O . ARG A 1 302 ? 39.648 2.395 15.053 1.00 10.60 302 ARG A O 1
ATOM 2484 N N . LYS A 1 303 ? 39.933 2.202 17.241 1.00 9.59 303 LYS A N 1
ATOM 2485 C CA . LYS A 1 303 ? 41.382 2.237 17.058 1.00 8.74 303 LYS A CA 1
ATOM 2486 C C . LYS A 1 303 ? 41.793 0.997 16.293 1.00 10.09 303 LYS A C 1
ATOM 2487 O O . LYS A 1 303 ? 42.700 1.047 15.459 1.00 7.93 303 LYS A O 1
ATOM 2493 N N . ILE A 1 304 ? 41.116 -0.114 16.575 1.00 10.28 304 ILE A N 1
ATOM 2494 C CA . ILE A 1 304 ? 41.444 -1.366 15.907 1.00 10.08 304 ILE A CA 1
ATOM 2495 C C . ILE A 1 304 ? 40.927 -1.325 14.465 1.00 10.27 304 ILE A C 1
ATOM 2496 O O . ILE A 1 304 ? 41.567 -1.804 13.545 1.00 8.55 304 ILE A O 1
ATOM 2501 N N . PHE A 1 305 ? 39.747 -0.759 14.276 1.00 10.84 305 PHE A N 1
ATOM 2502 C CA . PHE A 1 305 ? 39.226 -0.532 12.921 1.00 12.65 305 PHE A CA 1
ATOM 2503 C C . PHE A 1 305 ? 40.187 0.302 12.105 1.00 10.35 305 PHE A C 1
ATOM 2504 O O . PHE A 1 305 ? 40.470 -0.018 10.955 1.00 11.74 305 PHE A O 1
ATOM 2512 N N . GLU A 1 306 ? 40.696 1.386 12.685 1.00 10.42 306 GLU A N 1
ATOM 2513 C CA . GLU A 1 306 ? 41.625 2.267 11.990 1.00 8.98 306 GLU A CA 1
ATOM 2514 C C . GLU A 1 306 ? 42.946 1.575 11.688 1.00 9.69 306 GLU A C 1
ATOM 2515 O O . GLU A 1 306 ? 43.546 1.799 10.611 1.00 9.17 306 GLU A O 1
ATOM 2521 N N . PHE A 1 307 ? 43.371 0.694 12.592 1.00 10.59 307 PHE A N 1
ATOM 2522 C CA . PHE A 1 307 ? 44.510 -0.167 12.341 1.00 8.89 307 PHE A CA 1
ATOM 2523 C C . PHE A 1 307 ? 44.259 -1.087 11.130 1.00 8.09 307 PHE A C 1
ATOM 2524 O O . PHE A 1 307 ? 45.095 -1.159 10.241 1.00 10.96 307 PHE A O 1
ATOM 2532 N N . LEU A 1 308 ? 43.128 -1.781 11.099 1.00 7.54 308 LEU A N 1
ATOM 2533 C CA . LEU A 1 308 ? 42.792 -2.656 9.986 1.00 9.15 308 LEU A CA 1
ATOM 2534 C C . LEU A 1 308 ? 42.740 -1.877 8.659 1.00 8.97 308 LEU A C 1
ATOM 2535 O O . LEU A 1 308 ? 43.274 -2.337 7.663 1.00 7.87 308 LEU A O 1
ATOM 2540 N N . GLU A 1 309 ? 42.219 -0.662 8.660 1.00 8.26 309 GLU A N 1
ATOM 2541 C CA . GLU A 1 309 ? 42.193 0.136 7.467 1.00 9.13 309 GLU A CA 1
ATOM 2542 C C . GLU A 1 309 ? 43.580 0.506 6.991 1.00 9.61 309 GLU A C 1
ATOM 2543 O O . GLU A 1 309 ? 43.875 0.380 5.807 1.00 10.18 309 GLU A O 1
ATOM 2549 N N . ARG A 1 310 ? 44.412 0.997 7.925 1.00 10.14 310 ARG A N 1
ATOM 2550 C CA . ARG A 1 310 ? 45.806 1.365 7.694 1.00 10.65 310 ARG A CA 1
ATOM 2551 C C . ARG A 1 310 ? 46.645 0.222 7.154 1.00 9.41 310 ARG A C 1
ATOM 2552 O O . ARG A 1 310 ? 47.468 0.433 6.267 1.00 7.72 310 ARG A O 1
ATOM 2560 N N . GLU A 1 311 ? 46.380 -0.986 7.636 1.00 10.03 311 GLU A N 1
ATOM 2561 C CA . GLU A 1 311 ? 47.092 -2.186 7.206 1.00 10.72 311 GLU A CA 1
ATOM 2562 C C . GLU A 1 311 ? 46.461 -2.910 6.019 1.00 9.72 311 GLU A C 1
ATOM 2563 O O . GLU A 1 311 ? 46.832 -4.038 5.700 1.00 10.11 311 GLU A O 1
ATOM 2569 N N . ASN A 1 312 ? 45.546 -2.249 5.331 1.00 8.80 312 ASN A N 1
ATOM 2570 C CA . ASN A 1 312 ? 45.009 -2.735 4.069 1.00 8.95 312 ASN A CA 1
ATOM 2571 C C . ASN A 1 312 ? 44.190 -4.039 4.151 1.00 8.02 312 ASN A C 1
ATOM 2572 O O . ASN A 1 312 ? 44.102 -4.797 3.180 1.00 10.77 312 ASN A O 1
ATOM 2577 N N . PHE A 1 313 ? 43.517 -4.244 5.276 1.00 9.39 313 PHE A N 1
ATOM 2578 C CA . PHE A 1 313 ? 42.600 -5.382 5.413 1.00 8.11 313 PHE A CA 1
ATOM 2579 C C . PHE A 1 313 ? 41.136 -4.977 5.125 1.00 9.32 313 PHE A C 1
ATOM 2580 O O . PHE A 1 313 ? 40.255 -5.814 5.145 1.00 10.42 313 PHE A O 1
ATOM 2588 N N . MET A 1 314 ? 40.899 -3.702 4.857 1.00 9.45 314 MET A N 1
ATOM 2589 C CA . MET A 1 314 ? 39.594 -3.277 4.313 1.00 12.33 314 MET A CA 1
ATOM 2590 C C . MET A 1 314 ? 38.425 -3.712 5.188 1.00 10.28 314 MET A C 1
ATOM 2591 O O . MET A 1 314 ? 37.509 -4.454 4.781 1.00 9.54 314 MET A O 1
ATOM 2596 N N . PRO A 1 315 ? 38.436 -3.200 6.409 1.00 10.90 315 PRO A N 1
ATOM 2597 C CA . PRO A 1 315 ? 37.381 -3.487 7.368 1.00 9.50 315 PRO A CA 1
ATOM 2598 C C . PRO A 1 315 ? 36.065 -2.874 6.856 1.00 9.22 315 PRO A C 1
ATOM 2599 O O . PRO A 1 315 ? 36.023 -1.718 6.312 1.00 8.22 315 PRO A O 1
ATOM 2603 N N . LEU A 1 316 ? 34.993 -3.623 7.025 1.00 10.21 316 LEU A N 1
ATOM 2604 C CA . LEU A 1 316 ? 33.648 -3.211 6.582 1.00 12.86 316 LEU A CA 1
ATOM 2605 C C . LEU A 1 316 ? 32.890 -2.535 7.686 1.00 11.95 316 LEU A C 1
ATOM 2606 O O . LEU A 1 316 ? 32.513 -1.372 7.572 1.00 15.46 316 LEU A O 1
ATOM 2611 N N . ARG A 1 317 ? 32.712 -3.241 8.797 1.00 12.95 317 ARG A N 1
ATOM 2612 C CA . ARG A 1 317 ? 32.099 -2.673 9.971 1.00 14.50 317 ARG A CA 1
ATOM 2613 C C . ARG A 1 317 ? 32.668 -3.299 11.233 1.00 15.01 317 ARG A C 1
ATOM 2614 O O . ARG A 1 317 ? 33.302 -4.374 11.191 1.00 13.16 317 ARG A O 1
ATOM 2622 N N . SER A 1 318 ? 32.412 -2.624 12.346 1.00 15.34 318 SER A N 1
ATOM 2623 C CA . SER A 1 318 ? 32.738 -3.150 13.665 1.00 13.32 318 SER A CA 1
ATOM 2624 C C . SER A 1 318 ? 31.524 -3.044 14.580 1.00 15.42 318 SER A C 1
ATOM 2625 O O . SER A 1 318 ? 30.545 -2.307 14.303 1.00 12.86 318 SER A O 1
ATOM 2628 N N . ALA A 1 319 ? 31.555 -3.825 15.641 1.00 12.39 319 ALA A N 1
ATOM 2629 C CA . ALA A 1 319 ? 30.553 -3.711 16.699 1.00 14.52 319 ALA A CA 1
ATOM 2630 C C . ALA A 1 319 ? 31.207 -4.108 18.012 1.00 13.57 319 ALA A C 1
ATOM 2631 O O . ALA A 1 319 ? 32.383 -4.489 18.043 1.00 12.21 319 ALA A O 1
ATOM 2633 N N . PHE A 1 320 ? 30.462 -4.007 19.101 1.00 12.24 320 PHE A N 1
ATOM 2634 C CA . PHE A 1 320 ? 30.989 -4.397 20.402 1.00 13.15 320 PHE A CA 1
ATOM 2635 C C . PHE A 1 320 ? 29.846 -4.819 21.298 1.00 15.46 320 PHE A C 1
ATOM 2636 O O . PHE A 1 320 ? 28.696 -4.401 21.089 1.00 12.67 320 PHE A O 1
ATOM 2644 N N . LYS A 1 321 ? 30.180 -5.638 22.296 1.00 16.41 321 LYS A N 1
ATOM 2645 C CA . LYS A 1 321 ? 29.210 -6.217 23.217 1.00 17.50 321 LYS A CA 1
ATOM 2646 C C . LYS A 1 321 ? 29.899 -6.347 24.584 1.00 16.90 321 LYS A C 1
ATOM 2647 O O . LYS A 1 321 ? 31.079 -6.680 24.668 1.00 16.06 321 LYS A O 1
ATOM 2653 N N . ALA A 1 322 ? 29.172 -6.085 25.646 1.00 15.37 322 ALA A N 1
ATOM 2654 C CA . ALA A 1 322 ? 29.643 -6.417 26.983 1.00 14.28 322 ALA A CA 1
ATOM 2655 C C . ALA A 1 322 ? 28.661 -7.416 27.561 1.00 15.58 322 ALA A C 1
ATOM 2656 O O . ALA A 1 322 ? 27.492 -7.136 27.631 1.00 13.72 322 ALA A O 1
ATOM 2658 N N . SER A 1 323 ? 29.130 -8.604 27.936 1.00 16.63 323 SER A N 1
ATOM 2659 C CA . SER A 1 323 ? 28.321 -9.516 28.725 1.00 20.03 323 SER A CA 1
ATOM 2660 C C . SER A 1 323 ? 28.672 -9.263 30.200 1.00 21.00 323 SER A C 1
ATOM 2661 O O . SER A 1 323 ? 29.335 -8.271 30.530 1.00 21.29 323 SER A O 1
ATOM 2664 N N . GLU A 1 324 ? 28.248 -10.153 31.088 1.00 21.62 324 GLU A N 1
ATOM 2665 C CA . GLU A 1 324 ? 28.489 -9.952 32.517 1.00 21.41 324 GLU A CA 1
ATOM 2666 C C . GLU A 1 324 ? 29.968 -10.074 32.834 1.00 19.76 324 GLU A C 1
ATOM 2667 O O . GLU A 1 324 ? 30.493 -9.286 33.597 1.00 20.31 324 GLU A O 1
ATOM 2673 N N . GLU A 1 325 ? 30.644 -11.038 32.210 1.00 19.26 325 GLU A N 1
ATOM 2674 C CA . GLU A 1 325 ? 32.044 -11.347 32.494 1.00 18.17 325 GLU A CA 1
ATOM 2675 C C . GLU A 1 325 ? 33.067 -10.873 31.426 1.00 15.30 325 GLU A C 1
ATOM 2676 O O . GLU A 1 325 ? 34.193 -10.520 31.771 1.00 13.05 325 GLU A O 1
ATOM 2682 N N . PHE A 1 326 ? 32.672 -10.879 30.156 1.00 15.27 326 PHE A N 1
ATOM 2683 C CA . PHE A 1 326 ? 33.550 -10.525 29.039 1.00 14.39 326 PHE A CA 1
ATOM 2684 C C . PHE A 1 326 ? 33.022 -9.406 28.151 1.00 13.79 326 PHE A C 1
ATOM 2685 O O . PHE A 1 326 ? 31.839 -9.143 28.113 1.00 14.63 326 PHE A O 1
ATOM 2693 N N . CYS A 1 327 ? 33.946 -8.760 27.441 1.00 12.67 327 CYS A N 1
ATOM 2694 C CA . CYS A 1 327 ? 33.679 -7.808 26.382 1.00 11.73 327 CYS A CA 1
ATOM 2695 C C . CYS A 1 327 ? 34.198 -8.378 25.065 1.00 10.31 327 CYS A C 1
ATOM 2696 O O . CYS A 1 327 ? 35.109 -9.203 25.042 1.00 11.25 327 CYS A O 1
ATOM 2699 N N . TYR A 1 328 ? 33.587 -7.932 23.979 1.00 9.57 328 TYR A N 1
ATOM 2700 C CA . TYR A 1 328 ? 33.873 -8.419 22.645 1.00 11.84 328 TYR A CA 1
ATOM 2701 C C . TYR A 1 328 ? 33.882 -7.230 21.687 1.00 11.81 328 TYR A C 1
ATOM 2702 O O . TYR A 1 328 ? 32.975 -6.416 21.681 1.00 14.04 328 TYR A O 1
ATOM 2711 N N . LEU A 1 329 ? 34.953 -7.115 20.932 1.00 13.12 329 LEU A N 1
ATOM 2712 C CA . LEU A 1 329 ? 35.080 -6.172 19.851 1.00 11.07 329 LEU A CA 1
ATOM 2713 C C . LEU A 1 329 ? 35.046 -6.975 18.578 1.00 14.11 329 LEU A C 1
ATOM 2714 O O . LEU A 1 329 ? 35.934 -7.807 18.334 1.00 13.10 329 LEU A O 1
ATOM 2719 N N . LEU A 1 330 ? 34.035 -6.721 17.761 1.00 12.34 330 LEU A N 1
ATOM 2720 C CA . LEU A 1 330 ? 33.759 -7.532 16.582 1.00 12.45 330 LEU A CA 1
ATOM 2721 C C . LEU A 1 330 ? 34.134 -6.781 15.312 1.00 12.16 330 LEU A C 1
ATOM 2722 O O . LEU A 1 330 ? 33.922 -5.565 15.201 1.00 14.06 330 LEU A O 1
ATOM 2727 N N . PHE A 1 331 ? 34.666 -7.520 14.346 1.00 11.51 331 PHE A N 1
ATOM 2728 C CA . PHE A 1 331 ? 35.156 -6.945 13.092 1.00 10.53 331 PHE A CA 1
ATOM 2729 C C . PHE A 1 331 ? 34.803 -7.862 11.938 1.00 10.91 331 PHE A C 1
ATOM 2730 O O . PHE A 1 331 ? 34.854 -9.073 12.042 1.00 11.51 331 PHE A O 1
ATOM 2738 N N . GLU A 1 332 ? 34.496 -7.254 10.803 1.00 13.18 332 GLU A N 1
ATOM 2739 C CA . GLU A 1 332 ? 34.400 -7.971 9.536 1.00 12.18 332 GLU A CA 1
ATOM 2740 C C . GLU A 1 332 ? 35.297 -7.238 8.519 1.00 11.58 332 GLU A C 1
ATOM 2741 O O . GLU A 1 332 ? 35.203 -6.011 8.397 1.00 9.85 332 GLU A O 1
ATOM 2747 N N . CYS A 1 333 ? 36.152 -7.983 7.820 1.00 10.59 333 CYS A N 1
ATOM 2748 C CA . CYS A 1 333 ? 37.127 -7.402 6.874 1.00 10.17 333 CYS A CA 1
ATOM 2749 C C . CYS A 1 333 ? 36.934 -8.032 5.492 1.00 11.03 333 CYS A C 1
ATOM 2750 O O . CYS A 1 333 ? 36.603 -9.194 5.390 1.00 9.58 333 CYS A O 1
ATOM 2753 N N . GLN A 1 334 ? 37.180 -7.269 4.442 1.00 10.56 334 GLN A N 1
ATOM 2754 C CA . GLN A 1 334 ? 37.106 -7.796 3.082 1.00 9.47 334 GLN A CA 1
ATOM 2755 C C . GLN A 1 334 ? 38.337 -8.596 2.657 1.00 9.53 334 GLN A C 1
ATOM 2756 O O . GLN A 1 334 ? 38.289 -9.430 1.711 1.00 11.07 334 GLN A O 1
ATOM 2762 N N . ILE A 1 335 ? 39.430 -8.404 3.362 1.00 8.55 335 ILE A N 1
ATOM 2763 C CA . ILE A 1 335 ? 40.659 -9.146 3.059 1.00 9.09 335 ILE A CA 1
ATOM 2764 C C . ILE A 1 335 ? 40.946 -10.154 4.140 1.00 9.30 335 ILE A C 1
ATOM 2765 O O . ILE A 1 335 ? 41.157 -9.788 5.300 1.00 11.03 335 ILE A O 1
ATOM 2770 N N . LYS A 1 336 ? 41.002 -11.409 3.733 1.00 9.44 336 LYS A N 1
ATOM 2771 C CA . LYS A 1 336 ? 41.347 -12.556 4.592 1.00 8.94 336 LYS A CA 1
ATOM 2772 C C . LYS A 1 336 ? 42.832 -12.796 4.646 1.00 10.91 336 LYS A C 1
ATOM 2773 O O . LYS A 1 336 ? 43.363 -13.249 5.669 1.00 11.60 336 LYS A O 1
ATOM 2779 N N . GLU A 1 337 ? 43.507 -12.519 3.527 1.00 7.91 337 GLU A N 1
ATOM 2780 C CA . GLU A 1 337 ? 44.938 -12.687 3.420 1.00 6.73 337 GLU A CA 1
ATOM 2781 C C . GLU A 1 337 ? 45.515 -11.668 2.426 1.00 9.22 337 GLU A C 1
ATOM 2782 O O . GLU A 1 337 ? 44.995 -11.471 1.344 1.00 9.90 337 GLU A O 1
ATOM 2788 N N . ILE A 1 338 ? 46.582 -11.014 2.833 1.00 9.91 338 ILE A N 1
ATOM 2789 C CA . ILE A 1 338 ? 47.338 -10.077 2.002 1.00 9.62 338 ILE A CA 1
ATOM 2790 C C . ILE A 1 338 ? 48.737 -10.698 1.768 1.00 9.47 338 ILE A C 1
ATOM 2791 O O . ILE A 1 338 ? 49.218 -11.553 2.544 1.00 10.57 338 ILE A O 1
ATOM 2796 N N . SER A 1 339 ? 49.393 -10.249 0.712 1.00 10.96 339 SER A N 1
ATOM 2797 C CA . SER A 1 339 ? 50.722 -10.729 0.389 1.00 9.59 339 SER A CA 1
ATOM 2798 C C . SER A 1 339 ? 51.729 -10.424 1.512 1.00 10.52 339 SER A C 1
ATOM 2799 O O . SER A 1 339 ? 51.597 -9.431 2.229 1.00 12.39 339 SER A O 1
ATOM 2802 N N . ARG A 1 340 ? 52.782 -11.235 1.576 1.00 9.10 340 ARG A N 1
ATOM 2803 C CA . ARG A 1 340 ? 53.917 -11.015 2.431 1.00 8.81 340 ARG A CA 1
ATOM 2804 C C . ARG A 1 340 ? 54.630 -9.705 2.043 1.00 8.49 340 ARG A C 1
ATOM 2805 O O . ARG A 1 340 ? 54.938 -8.918 2.899 1.00 9.52 340 ARG A O 1
ATOM 2813 N N . VAL A 1 341 ? 54.808 -9.464 0.746 1.00 8.82 341 VAL A N 1
ATOM 2814 C CA . VAL A 1 341 ? 55.613 -8.332 0.271 1.00 7.48 341 VAL A CA 1
ATOM 2815 C C . VAL A 1 341 ? 54.714 -7.123 0.194 1.00 9.16 341 VAL A C 1
ATOM 2816 O O . VAL A 1 341 ? 53.555 -7.250 -0.183 1.00 9.77 341 VAL A O 1
ATOM 2820 N N . PHE A 1 342 ? 55.293 -5.976 0.522 1.00 9.76 342 PHE A N 1
ATOM 2821 C CA . PHE A 1 342 ? 54.688 -4.662 0.361 1.00 9.38 342 PHE A CA 1
ATOM 2822 C C . PHE A 1 342 ? 55.758 -3.657 -0.109 1.00 11.27 342 PHE A C 1
ATOM 2823 O O . PHE A 1 342 ? 56.952 -3.955 -0.154 1.00 11.16 342 PHE A O 1
ATOM 2831 N N . ARG A 1 343 ? 55.304 -2.446 -0.379 1.00 9.97 343 ARG A N 1
ATOM 2832 C CA . ARG A 1 343 ? 56.121 -1.342 -0.836 1.00 11.36 343 ARG A CA 1
ATOM 2833 C C . ARG A 1 343 ? 56.366 -0.345 0.272 1.00 10.78 343 ARG A C 1
ATOM 2834 O O . ARG A 1 343 ? 55.378 0.172 0.818 1.00 12.20 343 ARG A O 1
ATOM 2842 N N . ARG A 1 344 ? 57.643 -0.122 0.637 1.00 9.93 344 ARG A N 1
ATOM 2843 C CA . ARG A 1 344 ? 58.075 0.916 1.566 1.00 11.08 344 ARG A CA 1
ATOM 2844 C C . ARG A 1 344 ? 58.591 2.158 0.795 1.00 11.31 344 ARG A C 1
ATOM 2845 O O . ARG A 1 344 ? 59.460 2.055 -0.095 1.00 10.22 344 ARG A O 1
ATOM 2853 N N . MET A 1 345 ? 58.065 3.307 1.159 1.00 10.72 345 MET A N 1
ATOM 2854 C CA . MET A 1 345 ? 58.394 4.545 0.492 1.00 13.25 345 MET A CA 1
ATOM 2855 C C . MET A 1 345 ? 59.752 4.997 1.005 1.00 11.17 345 MET A C 1
ATOM 2856 O O . MET A 1 345 ? 60.004 4.996 2.205 1.00 10.38 345 MET A O 1
ATOM 2861 N N . GLY A 1 346 ? 60.622 5.367 0.080 1.00 11.48 346 GLY A N 1
ATOM 2862 C CA . GLY A 1 346 ? 61.921 5.953 0.393 1.00 8.90 346 GLY A CA 1
ATOM 2863 C C . GLY A 1 346 ? 62.009 7.405 -0.047 1.00 9.68 346 GLY A C 1
ATOM 2864 O O . GLY A 1 346 ? 61.005 8.018 -0.378 1.00 9.64 346 GLY A O 1
ATOM 2865 N N . PRO A 1 347 ? 63.214 7.956 -0.029 1.00 9.14 347 PRO A N 1
ATOM 2866 C CA . PRO A 1 347 ? 63.436 9.377 -0.308 1.00 8.23 347 PRO A CA 1
ATOM 2867 C C . PRO A 1 347 ? 63.406 9.737 -1.780 1.00 7.75 347 PRO A C 1
ATOM 2868 O O . PRO A 1 347 ? 63.525 8.889 -2.633 1.00 6.22 347 PRO A O 1
ATOM 2872 N N . GLN A 1 348 ? 63.338 11.032 -2.059 1.00 7.65 348 GLN A N 1
ATOM 2873 C CA . GLN A 1 348 ? 63.462 11.538 -3.415 1.00 6.76 348 GLN A CA 1
ATOM 2874 C C . GLN A 1 348 ? 64.867 11.290 -3.891 1.00 4.82 348 GLN A C 1
ATOM 2875 O O . GLN A 1 348 ? 65.836 11.297 -3.100 1.00 6.15 348 GLN A O 1
ATOM 2881 N N . PHE A 1 349 ? 65.023 11.091 -5.187 1.00 4.92 349 PHE A N 1
ATOM 2882 C CA . PHE A 1 349 ? 66.332 10.687 -5.716 1.00 5.91 349 PHE A CA 1
ATOM 2883 C C . PHE A 1 349 ? 67.429 11.706 -5.458 1.00 5.96 349 PHE A C 1
ATOM 2884 O O . PHE A 1 349 ? 68.602 11.335 -5.374 1.00 7.94 349 PHE A O 1
ATOM 2892 N N . GLU A 1 350 ? 67.076 12.977 -5.344 1.00 7.16 350 GLU A N 1
ATOM 2893 C CA . GLU A 1 350 ? 68.093 14.019 -5.121 1.00 7.37 350 GLU A CA 1
ATOM 2894 C C . GLU A 1 350 ? 68.803 13.886 -3.795 1.00 8.00 350 GLU A C 1
ATOM 2895 O O . GLU A 1 350 ? 69.939 14.339 -3.637 1.00 7.03 350 GLU A O 1
ATOM 2901 N N . ASP A 1 351 ? 68.116 13.288 -2.831 1.00 8.52 351 ASP A N 1
ATOM 2902 C CA . ASP A 1 351 ? 68.542 13.380 -1.446 1.00 10.40 351 ASP A CA 1
ATOM 2903 C C . ASP A 1 351 ? 69.602 12.315 -1.150 1.00 9.62 351 ASP A C 1
ATOM 2904 O O . ASP A 1 351 ? 69.324 11.322 -0.528 1.00 9.66 351 ASP A O 1
ATOM 2909 N N . GLU A 1 352 ? 70.834 12.579 -1.564 1.00 10.49 352 GLU A N 1
ATOM 2910 C CA . GLU A 1 352 ? 71.894 11.570 -1.538 1.00 11.75 352 GLU A CA 1
ATOM 2911 C C . GLU A 1 352 ? 72.095 10.902 -0.172 1.00 10.10 352 GLU A C 1
ATOM 2912 O O . GLU A 1 352 ? 72.230 9.690 -0.099 1.00 11.32 352 GLU A O 1
ATOM 2918 N N . ARG A 1 353 ? 72.126 11.684 0.900 1.00 10.39 353 ARG A N 1
ATOM 2919 C CA . ARG A 1 353 ? 72.374 11.151 2.236 1.00 11.18 353 ARG A CA 1
ATOM 2920 C C . ARG A 1 353 ? 71.320 10.153 2.699 1.00 10.76 353 ARG A C 1
ATOM 2921 O O . ARG A 1 353 ? 71.620 9.112 3.278 1.00 9.03 353 ARG A O 1
ATOM 2929 N N . ASN A 1 354 ? 70.070 10.505 2.466 1.00 10.64 354 ASN A N 1
ATOM 2930 C CA . ASN A 1 354 ? 68.982 9.669 2.853 1.00 11.81 354 ASN A CA 1
ATOM 2931 C C . ASN A 1 354 ? 68.794 8.493 1.902 1.00 10.91 354 ASN A C 1
ATOM 2932 O O . ASN A 1 354 ? 68.402 7.444 2.349 1.00 9.35 354 ASN A O 1
ATOM 2937 N N . VAL A 1 355 ? 69.153 8.646 0.626 1.00 9.23 355 VAL A N 1
ATOM 2938 C CA . VAL A 1 355 ? 69.129 7.530 -0.307 1.00 10.99 355 VAL A CA 1
ATOM 2939 C C . VAL A 1 355 ? 70.138 6.474 0.144 1.00 11.59 355 VAL A C 1
ATOM 2940 O O . VAL A 1 355 ? 69.820 5.294 0.200 1.00 12.34 355 VAL A O 1
ATOM 2944 N N . LYS A 1 356 ? 71.342 6.908 0.517 1.00 13.21 356 LYS A N 1
ATOM 2945 C CA . LYS A 1 356 ? 72.375 5.989 0.972 1.00 13.13 356 LYS A CA 1
ATOM 2946 C C . LYS A 1 356 ? 71.869 5.191 2.164 1.00 12.12 356 LYS A C 1
ATOM 2947 O O . LYS A 1 356 ? 72.081 3.989 2.241 1.00 12.33 356 LYS A O 1
ATOM 2953 N N . LYS A 1 357 ? 71.210 5.875 3.096 1.00 11.64 357 LYS A N 1
ATOM 2954 C CA . LYS A 1 357 ? 70.665 5.226 4.286 1.00 12.75 357 LYS A CA 1
ATOM 2955 C C . LYS A 1 357 ? 69.592 4.220 3.892 1.00 10.38 357 LYS A C 1
ATOM 2956 O O . LYS A 1 357 ? 69.597 3.094 4.381 1.00 9.66 357 LYS A O 1
ATOM 2962 N N . PHE A 1 358 ? 68.665 4.625 3.021 1.00 11.08 358 PHE A N 1
ATOM 2963 C CA . PHE A 1 358 ? 67.564 3.763 2.589 1.00 10.89 358 PHE A CA 1
ATOM 2964 C C . PHE A 1 358 ? 68.101 2.479 1.939 1.00 11.29 358 PHE A C 1
ATOM 2965 O O . PHE A 1 358 ? 67.602 1.386 2.208 1.00 11.27 358 PHE A O 1
ATOM 2973 N N . LEU A 1 359 ? 69.127 2.617 1.108 1.00 11.94 359 LEU A N 1
ATOM 2974 C CA . LEU A 1 359 ? 69.704 1.497 0.372 1.00 13.62 359 LEU A CA 1
ATOM 2975 C C . LEU A 1 359 ? 70.670 0.643 1.197 1.00 15.64 359 LEU A C 1
ATOM 2976 O O . LEU A 1 359 ? 71.045 -0.433 0.750 1.00 16.42 359 LEU A O 1
ATOM 2981 N N . SER A 1 360 ? 71.043 1.109 2.392 1.00 16.74 360 SER A N 1
ATOM 2982 C CA . SER A 1 360 ? 71.975 0.394 3.279 1.00 19.20 360 SER A CA 1
ATOM 2983 C C . SER A 1 360 ? 71.407 -0.886 3.824 1.00 18.77 360 SER A C 1
ATOM 2984 O O . SER A 1 360 ? 72.153 -1.813 4.123 1.00 17.08 360 SER A O 1
ATOM 2987 N N . ARG A 1 361 ? 70.093 -0.888 4.022 1.00 19.96 361 ARG A N 1
ATOM 2988 C CA . ARG A 1 361 ? 69.408 -1.967 4.712 1.00 21.99 361 ARG A CA 1
ATOM 2989 C C . ARG A 1 361 ? 69.395 -3.193 3.814 1.00 21.40 361 ARG A C 1
ATOM 2990 O O . ARG A 1 361 ? 69.131 -3.090 2.611 1.00 18.79 361 ARG A O 1
ATOM 2998 N N . ASN A 1 362 ? 69.678 -4.351 4.409 1.00 20.81 362 ASN A N 1
ATOM 2999 C CA . ASN A 1 362 ? 69.640 -5.611 3.695 1.00 21.47 362 ASN A CA 1
ATOM 3000 C C . ASN A 1 362 ? 68.204 -6.018 3.427 1.00 19.12 362 ASN A C 1
ATOM 3001 O O . ASN A 1 362 ? 67.344 -5.965 4.315 1.00 21.04 362 ASN A O 1
ATOM 3006 N N . ARG A 1 363 ? 67.933 -6.400 2.190 1.00 16.80 363 ARG A N 1
ATOM 3007 C CA . ARG A 1 363 ? 66.585 -6.814 1.805 1.00 16.11 363 ARG A CA 1
ATOM 3008 C C . ARG A 1 363 ? 66.693 -7.962 0.804 1.00 14.57 363 ARG A C 1
ATOM 3009 O O . ARG A 1 363 ? 67.712 -8.135 0.121 1.00 15.55 363 ARG A O 1
ATOM 3017 N N . ALA A 1 364 ? 65.633 -8.740 0.712 1.00 13.07 364 ALA A N 1
ATOM 3018 C CA . ALA A 1 364 ? 65.598 -9.877 -0.197 1.00 12.81 364 ALA A CA 1
ATOM 3019 C C . ALA A 1 364 ? 65.527 -9.387 -1.655 1.00 12.46 364 ALA A C 1
ATOM 3020 O O . ALA A 1 364 ? 66.058 -10.018 -2.544 1.00 12.57 364 ALA A O 1
ATOM 3022 N N . PHE A 1 365 ? 64.918 -8.230 -1.876 1.00 12.63 365 PHE A N 1
ATOM 3023 C CA . PHE A 1 365 ? 64.681 -7.715 -3.237 1.00 12.22 365 PHE A CA 1
ATOM 3024 C C . PHE A 1 365 ? 65.301 -6.332 -3.391 1.00 13.34 365 PHE A C 1
ATOM 3025 O O . PHE A 1 365 ? 65.508 -5.659 -2.417 1.00 12.03 365 PHE A O 1
ATOM 3033 N N . ARG A 1 366 ? 65.588 -5.937 -4.627 1.00 12.60 366 ARG A N 1
ATOM 3034 C CA . ARG A 1 366 ? 66.253 -4.673 -4.916 1.00 13.83 366 ARG A CA 1
ATOM 3035 C C . ARG A 1 366 ? 65.270 -3.478 -4.913 1.00 13.43 366 ARG A C 1
ATOM 3036 O O . ARG A 1 366 ? 64.192 -3.550 -5.535 1.00 12.88 366 ARG A O 1
ATOM 3044 N N . PRO A 1 367 ? 65.609 -2.381 -4.232 1.00 11.81 367 PRO A N 1
ATOM 3045 C CA . PRO A 1 367 ? 64.787 -1.156 -4.323 1.00 12.00 367 PRO A CA 1
ATOM 3046 C C . PRO A 1 367 ? 64.783 -0.590 -5.744 1.00 11.70 367 PRO A C 1
ATOM 3047 O O . PRO A 1 367 ? 65.653 -0.946 -6.546 1.00 12.68 367 PRO A O 1
ATOM 3051 N N . PHE A 1 368 ? 63.819 0.273 -6.046 1.00 9.10 368 PHE A N 1
ATOM 3052 C CA . PHE A 1 368 ? 63.654 0.757 -7.397 1.00 10.28 368 PHE A CA 1
ATOM 3053 C C . PHE A 1 368 ? 63.257 2.199 -7.322 1.00 9.83 368 PHE A C 1
ATOM 3054 O O . PHE A 1 368 ? 62.740 2.684 -6.294 1.00 9.07 368 PHE A O 1
ATOM 3062 N N . ILE A 1 369 ? 63.455 2.877 -8.433 1.00 8.38 369 ILE A N 1
ATOM 3063 C CA . ILE A 1 369 ? 62.967 4.234 -8.566 1.00 9.68 369 ILE A CA 1
ATOM 3064 C C . ILE A 1 369 ? 61.631 4.247 -9.311 1.00 8.96 369 ILE A C 1
ATOM 3065 O O . ILE A 1 369 ? 61.464 3.587 -10.349 1.00 10.04 369 ILE A O 1
ATOM 3070 N N . GLU A 1 370 ? 60.673 4.995 -8.781 1.00 8.77 370 GLU A N 1
ATOM 3071 C CA . GLU A 1 370 ? 59.387 5.211 -9.481 1.00 11.01 370 GLU A CA 1
ATOM 3072 C C . GLU A 1 370 ? 58.984 6.651 -9.249 1.00 8.50 370 GLU A C 1
ATOM 3073 O O . GLU A 1 370 ? 58.930 7.082 -8.110 1.00 9.98 370 GLU A O 1
ATOM 3079 N N . ASN A 1 371 ? 58.678 7.373 -10.315 1.00 7.80 371 ASN A N 1
ATOM 3080 C CA . ASN A 1 371 ? 58.239 8.765 -10.245 1.00 9.81 371 ASN A CA 1
ATOM 3081 C C . ASN A 1 371 ? 59.135 9.661 -9.357 1.00 10.78 371 ASN A C 1
ATOM 3082 O O . ASN A 1 371 ? 58.649 10.439 -8.533 1.00 11.59 371 ASN A O 1
ATOM 3087 N N . GLY A 1 372 ? 60.444 9.521 -9.541 1.00 7.02 372 GLY A N 1
ATOM 3088 C CA . GLY A 1 372 ? 61.431 10.390 -8.922 1.00 8.50 372 GLY A CA 1
ATOM 3089 C C . GLY A 1 372 ? 61.810 10.010 -7.503 1.00 7.54 372 GLY A C 1
ATOM 3090 O O . GLY A 1 372 ? 62.583 10.691 -6.866 1.00 5.79 372 GLY A O 1
ATOM 3091 N N . ARG A 1 373 ? 61.313 8.878 -7.021 1.00 7.28 373 ARG A N 1
ATOM 3092 C CA . ARG A 1 373 ? 61.464 8.543 -5.635 1.00 7.50 373 ARG A CA 1
ATOM 3093 C C . ARG A 1 373 ? 61.810 7.091 -5.514 1.00 7.27 373 ARG A C 1
ATOM 3094 O O . ARG A 1 373 ? 61.389 6.317 -6.326 1.00 9.23 373 ARG A O 1
ATOM 3102 N N . TRP A 1 374 ? 62.605 6.756 -4.514 1.00 7.00 374 TRP A N 1
ATOM 3103 C CA . TRP A 1 374 ? 62.951 5.399 -4.184 1.00 6.13 374 TRP A CA 1
ATOM 3104 C C . TRP A 1 374 ? 61.829 4.690 -3.410 1.00 7.81 374 TRP A C 1
ATOM 3105 O O . TRP A 1 374 ? 61.124 5.306 -2.584 1.00 7.93 374 TRP A O 1
ATOM 3116 N N . TRP A 1 375 ? 61.709 3.400 -3.694 1.00 7.68 375 TRP A N 1
ATOM 3117 C CA . TRP A 1 375 ? 60.802 2.465 -3.041 1.00 8.43 375 TRP A CA 1
ATOM 3118 C C . TRP A 1 375 ? 61.531 1.157 -2.818 1.00 9.99 375 TRP A C 1
ATOM 3119 O O . TRP A 1 375 ? 62.462 0.847 -3.540 1.00 10.61 375 TRP A O 1
ATOM 3130 N N . ALA A 1 376 ? 61.140 0.418 -1.776 1.00 10.52 376 ALA A N 1
ATOM 3131 C CA . ALA A 1 376 ? 61.712 -0.876 -1.474 1.00 10.48 376 ALA A CA 1
ATOM 3132 C C . ALA A 1 376 ? 60.604 -1.886 -1.267 1.00 12.24 376 ALA A C 1
ATOM 3133 O O . ALA A 1 376 ? 59.556 -1.576 -0.708 1.00 12.91 376 ALA A O 1
ATOM 3135 N N . PHE A 1 377 ? 60.814 -3.092 -1.771 1.00 10.79 377 PHE A N 1
ATOM 3136 C CA . PHE A 1 377 ? 60.013 -4.213 -1.356 1.00 10.96 377 PHE A CA 1
ATOM 3137 C C . PHE A 1 377 ? 60.484 -4.695 0.017 1.00 11.18 377 PHE A C 1
ATOM 3138 O O . PHE A 1 377 ? 61.677 -4.859 0.236 1.00 12.02 377 PHE A O 1
ATOM 3146 N N . GLU A 1 378 ? 59.542 -4.868 0.937 1.00 11.83 378 GLU A N 1
ATOM 3147 C CA . GLU A 1 378 ? 59.826 -5.362 2.278 1.00 10.25 378 GLU A CA 1
ATOM 3148 C C . GLU A 1 378 ? 58.714 -6.292 2.695 1.00 10.64 378 GLU A C 1
ATOM 3149 O O . GLU A 1 378 ? 57.714 -6.395 2.017 1.00 10.35 378 GLU A O 1
ATOM 3155 N N . MET A 1 379 ? 58.891 -6.958 3.817 1.00 9.69 379 MET A N 1
ATOM 3156 C CA . MET A 1 379 ? 58.034 -8.058 4.202 1.00 10.84 379 MET A CA 1
ATOM 3157 C C . MET A 1 379 ? 57.195 -7.744 5.450 1.00 9.69 379 MET A C 1
ATOM 3158 O O . MET A 1 379 ? 57.730 -7.302 6.465 1.00 9.36 379 MET A O 1
ATOM 3163 N N . ARG A 1 380 ? 55.887 -7.981 5.353 1.00 7.73 380 ARG A N 1
ATOM 3164 C CA . ARG A 1 380 ? 54.979 -7.859 6.473 1.00 9.23 380 ARG A CA 1
ATOM 3165 C C . ARG A 1 380 ? 55.299 -8.918 7.527 1.00 8.78 380 ARG A C 1
ATOM 3166 O O . ARG A 1 380 ? 55.824 -10.035 7.209 1.00 9.63 380 ARG A O 1
ATOM 3174 N N . LYS A 1 381 ? 55.022 -8.583 8.773 1.00 9.23 381 LYS A N 1
ATOM 3175 C CA . LYS A 1 381 ? 55.054 -9.573 9.882 1.00 10.64 381 LYS A CA 1
ATOM 3176 C C . LYS A 1 381 ? 53.714 -10.274 10.150 1.00 10.70 381 LYS A C 1
ATOM 3177 O O . LYS A 1 381 ? 53.589 -11.107 11.039 1.00 10.66 381 LYS A O 1
ATOM 3183 N N . PHE A 1 382 ? 52.688 -9.925 9.386 1.00 11.62 382 PHE A N 1
ATOM 3184 C CA . PHE A 1 382 ? 51.435 -10.658 9.441 1.00 11.09 382 PHE A CA 1
ATOM 3185 C C . PHE A 1 382 ? 50.778 -10.532 8.052 1.00 11.65 382 PHE A C 1
ATOM 3186 O O . PHE A 1 382 ? 51.005 -9.545 7.363 1.00 14.10 382 PHE A O 1
ATOM 3194 N N . THR A 1 383 ? 49.963 -11.505 7.694 1.00 10.08 383 THR A N 1
ATOM 3195 C CA . THR A 1 383 ? 49.232 -11.516 6.438 1.00 10.23 383 THR A CA 1
ATOM 3196 C C . THR A 1 383 ? 47.723 -11.708 6.585 1.00 10.12 383 THR A C 1
ATOM 3197 O O . THR A 1 383 ? 47.020 -11.737 5.578 1.00 10.14 383 THR A O 1
ATOM 3201 N N . THR A 1 384 ? 47.214 -11.905 7.799 1.00 10.32 384 THR A N 1
ATOM 3202 C CA . THR A 1 384 ? 45.765 -11.943 8.015 1.00 9.91 384 THR A CA 1
ATOM 3203 C C . THR A 1 384 ? 45.353 -10.855 9.011 1.00 7.99 384 THR A C 1
ATOM 3204 O O . THR A 1 384 ? 46.142 -10.446 9.868 1.00 8.79 384 THR A O 1
ATOM 3208 N N . PRO A 1 385 ? 44.099 -10.424 8.984 1.00 8.71 385 PRO A N 1
ATOM 3209 C CA . PRO A 1 385 ? 43.669 -9.402 9.940 1.00 8.91 385 PRO A CA 1
ATOM 3210 C C . PRO A 1 385 ? 43.718 -9.904 11.409 1.00 9.26 385 PRO A C 1
ATOM 3211 O O . PRO A 1 385 ? 44.039 -9.102 12.281 1.00 11.98 385 PRO A O 1
ATOM 3215 N N . GLU A 1 386 ? 43.421 -11.180 11.622 1.00 8.96 386 GLU A N 1
ATOM 3216 C CA . GLU A 1 386 ? 43.507 -11.809 12.974 1.00 9.07 386 GLU A CA 1
ATOM 3217 C C . GLU A 1 386 ? 44.943 -11.747 13.515 1.00 8.16 386 GLU A C 1
ATOM 3218 O O . GLU A 1 386 ? 45.155 -11.382 14.651 1.00 10.16 386 GLU A O 1
ATOM 3224 N N . GLU A 1 387 ? 45.929 -12.013 12.669 1.00 9.03 387 GLU A N 1
ATOM 3225 C CA . GLU A 1 387 ? 47.344 -11.945 13.086 1.00 9.17 387 GLU A CA 1
ATOM 3226 C C . GLU A 1 387 ? 47.727 -10.504 13.335 1.00 8.43 387 GLU A C 1
ATOM 3227 O O . GLU A 1 387 ? 48.490 -10.191 14.244 1.00 5.68 387 GLU A O 1
ATOM 3233 N N . GLY A 1 388 ? 47.202 -9.595 12.505 1.00 9.69 388 GLY A N 1
ATOM 3234 C CA . GLY A 1 388 ? 47.481 -8.202 12.694 1.00 9.66 388 GLY A CA 1
ATOM 3235 C C . GLY A 1 388 ? 46.943 -7.669 14.013 1.00 9.54 388 GLY A C 1
ATOM 3236 O O . GLY A 1 388 ? 47.629 -6.945 14.744 1.00 8.43 388 GLY A O 1
ATOM 3237 N N . VAL A 1 389 ? 45.701 -7.995 14.323 1.00 8.63 389 VAL A N 1
ATOM 3238 C CA . VAL A 1 389 ? 45.097 -7.543 15.563 1.00 10.68 389 VAL A CA 1
ATOM 3239 C C . VAL A 1 389 ? 45.758 -8.198 16.785 1.00 6.48 389 VAL A C 1
ATOM 3240 O O . VAL A 1 389 ? 45.872 -7.561 17.821 1.00 10.46 389 VAL A O 1
ATOM 3244 N N . ARG A 1 390 ? 46.175 -9.460 16.711 1.00 8.94 390 ARG A N 1
ATOM 3245 C CA . ARG A 1 390 ? 46.940 -10.036 17.813 1.00 7.29 390 ARG A CA 1
ATOM 3246 C C . ARG A 1 390 ? 48.186 -9.191 18.124 1.00 10.02 390 ARG A C 1
ATOM 3247 O O . ARG A 1 390 ? 48.497 -8.908 19.282 1.00 9.33 390 ARG A O 1
ATOM 3255 N N . SER A 1 391 ? 48.907 -8.786 17.082 1.00 9.43 391 SER A N 1
ATOM 3256 C CA . SER A 1 391 ? 50.043 -7.909 17.258 1.00 9.05 391 SER A CA 1
ATOM 3257 C C . SER A 1 391 ? 49.666 -6.525 17.791 1.00 9.28 391 SER A C 1
ATOM 3258 O O . SER A 1 391 ? 50.286 -6.016 18.746 1.00 6.10 391 SER A O 1
ATOM 3261 N N . TYR A 1 392 ? 48.649 -5.913 17.195 1.00 10.40 392 TYR A N 1
ATOM 3262 C CA . TYR A 1 392 ? 48.231 -4.570 17.616 1.00 11.15 392 TYR A CA 1
ATOM 3263 C C . TYR A 1 392 ? 47.755 -4.532 19.061 1.00 10.04 392 TYR A C 1
ATOM 3264 O O . TYR A 1 392 ? 48.148 -3.650 19.853 1.00 11.24 392 TYR A O 1
ATOM 3273 N N . ALA A 1 393 ? 46.902 -5.468 19.437 1.00 9.79 393 ALA A N 1
ATOM 3274 C CA . ALA A 1 393 ? 46.354 -5.472 20.790 1.00 10.56 393 ALA A CA 1
ATOM 3275 C C . ALA A 1 393 ? 47.415 -5.824 21.850 1.00 11.48 393 ALA A C 1
ATOM 3276 O O . ALA A 1 393 ? 47.317 -5.382 22.981 1.00 11.37 393 ALA A O 1
ATOM 3278 N N . SER A 1 394 ? 48.434 -6.588 21.463 1.00 12.40 394 SER A N 1
ATOM 3279 C CA . SER A 1 394 ? 49.545 -6.934 22.339 1.00 11.08 394 SER A CA 1
ATOM 3280 C C . SER A 1 394 ? 50.470 -5.755 22.643 1.00 11.36 394 SER A C 1
ATOM 3281 O O . SER A 1 394 ? 51.031 -5.656 23.746 1.00 10.49 394 SER A O 1
ATOM 3284 N N . THR A 1 395 ? 50.612 -4.869 21.667 1.00 9.93 395 THR A N 1
ATOM 3285 C CA . THR A 1 395 ? 51.585 -3.799 21.676 1.00 11.80 395 THR A CA 1
ATOM 3286 C C . THR A 1 395 ? 50.965 -2.397 21.953 1.00 12.02 395 THR A C 1
ATOM 3287 O O . THR A 1 395 ? 51.585 -1.550 22.614 1.00 12.67 395 THR A O 1
ATOM 3291 N N . HIS A 1 396 ? 49.738 -2.178 21.515 1.00 9.86 396 HIS A N 1
ATOM 3292 C CA . HIS A 1 396 ? 49.092 -0.865 21.597 1.00 11.11 396 HIS A CA 1
ATOM 3293 C C . HIS A 1 396 ? 47.865 -0.861 22.509 1.00 10.50 396 HIS A C 1
ATOM 3294 O O . HIS A 1 396 ? 47.014 0.003 22.381 1.00 12.75 396 HIS A O 1
ATOM 3301 N N . TRP A 1 397 ? 47.816 -1.756 23.499 1.00 10.03 397 TRP A N 1
ATOM 3302 C CA . TRP A 1 397 ? 46.704 -1.743 24.451 1.00 11.39 397 TRP A CA 1
ATOM 3303 C C . TRP A 1 397 ? 46.636 -0.381 25.199 1.00 9.72 397 TRP A C 1
ATOM 3304 O O . TRP A 1 397 ? 45.601 -0.035 25.705 1.00 11.21 397 TRP A O 1
ATOM 3315 N N . HIS A 1 398 ? 47.746 0.368 25.264 1.00 11.07 398 HIS A N 1
ATOM 3316 C CA . HIS A 1 398 ? 47.785 1.680 25.958 1.00 13.13 398 HIS A CA 1
ATOM 3317 C C . HIS A 1 398 ? 46.891 2.728 25.311 1.00 13.80 398 HIS A C 1
ATOM 3318 O O . HIS A 1 398 ? 46.604 3.778 25.905 1.00 14.77 398 HIS A O 1
ATOM 3325 N N . THR A 1 399 ? 46.422 2.454 24.099 1.00 12.33 399 THR A N 1
ATOM 3326 C CA . THR A 1 399 ? 45.574 3.411 23.392 1.00 13.48 399 THR A CA 1
ATOM 3327 C C . THR A 1 399 ? 44.097 2.979 23.339 1.00 12.71 399 THR A C 1
ATOM 3328 O O . THR A 1 399 ? 43.254 3.700 22.777 1.00 13.42 399 THR A O 1
ATOM 3332 N N . LEU A 1 400 ? 43.767 1.849 23.986 1.00 12.37 400 LEU A N 1
ATOM 3333 C CA . LEU A 1 400 ? 42.426 1.252 23.886 1.00 12.07 400 LEU A CA 1
ATOM 3334 C C . LEU A 1 400 ? 41.460 1.583 25.036 1.00 15.11 400 LEU A C 1
ATOM 3335 O O . LEU A 1 400 ? 40.471 0.870 25.250 1.00 16.82 400 LEU A O 1
ATOM 3340 N N . GLY A 1 401 ? 41.735 2.685 25.732 1.00 15.82 401 GLY A N 1
ATOM 3341 C CA . GLY A 1 401 ? 40.941 3.128 26.877 1.00 15.12 401 GLY A CA 1
ATOM 3342 C C . GLY A 1 401 ? 41.653 2.702 28.140 1.00 16.22 401 GLY A C 1
ATOM 3343 O O . GLY A 1 401 ? 42.311 1.686 28.137 1.00 15.42 401 GLY A O 1
ATOM 3344 N N . LYS A 1 402 ? 41.539 3.483 29.211 1.00 14.57 402 LYS A N 1
ATOM 3345 C CA . LYS A 1 402 ? 42.286 3.223 30.430 1.00 16.39 402 LYS A CA 1
ATOM 3346 C C . LYS A 1 402 ? 42.059 1.802 30.921 1.00 16.42 402 LYS A C 1
ATOM 3347 O O . LYS A 1 402 ? 43.010 1.068 31.187 1.00 17.35 402 LYS A O 1
ATOM 3353 N N . ASN A 1 403 ? 40.795 1.437 31.087 1.00 14.62 403 ASN A N 1
ATOM 3354 C CA . ASN A 1 403 ? 40.422 0.188 31.751 1.00 13.23 403 ASN A CA 1
ATOM 3355 C C . ASN A 1 403 ? 40.299 -0.981 30.757 1.00 13.21 403 ASN A C 1
ATOM 3356 O O . ASN A 1 403 ? 40.719 -2.090 31.039 1.00 10.50 403 ASN A O 1
ATOM 3361 N N . VAL A 1 404 ? 39.712 -0.717 29.602 1.00 11.96 404 VAL A N 1
ATOM 3362 C CA . VAL A 1 404 ? 39.653 -1.690 28.529 1.00 12.43 404 VAL A CA 1
ATOM 3363 C C . VAL A 1 404 ? 41.055 -2.136 28.107 1.00 12.92 404 VAL A C 1
ATOM 3364 O O . VAL A 1 404 ? 41.317 -3.327 27.981 1.00 12.34 404 VAL A O 1
ATOM 3368 N N . GLY A 1 405 ? 41.966 -1.190 27.915 1.00 12.88 405 GLY A N 1
ATOM 3369 C CA . GLY A 1 405 ? 43.310 -1.548 27.481 1.00 12.08 405 GLY A CA 1
ATOM 3370 C C . GLY A 1 405 ? 44.093 -2.295 28.553 1.00 13.01 405 GLY A C 1
ATOM 3371 O O . GLY A 1 405 ? 44.815 -3.236 28.234 1.00 11.38 405 GLY A O 1
ATOM 3372 N N . GLU A 1 406 ? 43.935 -1.889 29.812 1.00 12.41 406 GLU A N 1
ATOM 3373 C CA . GLU A 1 406 ? 44.540 -2.608 30.930 1.00 13.93 406 GLU A CA 1
ATOM 3374 C C . GLU A 1 406 ? 44.027 -4.042 31.009 1.00 13.62 406 GLU A C 1
ATOM 3375 O O . GLU A 1 406 ? 44.798 -4.952 31.306 1.00 12.28 406 GLU A O 1
ATOM 3381 N N . SER A 1 407 ? 42.744 -4.255 30.711 1.00 11.28 407 SER A N 1
ATOM 3382 C CA . SER A 1 407 ? 42.216 -5.603 30.725 1.00 11.74 407 SER A CA 1
ATOM 3383 C C . SER A 1 407 ? 42.868 -6.441 29.614 1.00 10.30 407 SER A C 1
ATOM 3384 O O . SER A 1 407 ? 43.311 -7.563 29.863 1.00 11.05 407 SER A O 1
ATOM 3387 N N . ILE A 1 408 ? 42.914 -5.876 28.417 1.00 10.23 408 ILE A N 1
ATOM 3388 C CA . ILE A 1 408 ? 43.524 -6.517 27.246 1.00 11.36 408 ILE A CA 1
ATOM 3389 C C . ILE A 1 408 ? 45.000 -6.860 27.483 1.00 11.02 408 ILE A C 1
ATOM 3390 O O . ILE A 1 408 ? 45.478 -7.903 27.036 1.00 8.46 408 ILE A O 1
ATOM 3395 N N . ARG A 1 409 ? 45.706 -6.000 28.219 1.00 12.50 409 ARG A N 1
ATOM 3396 C CA . ARG A 1 409 ? 47.079 -6.275 28.647 1.00 14.20 409 ARG A CA 1
ATOM 3397 C C . ARG A 1 409 ? 47.191 -7.573 29.448 1.00 15.11 409 ARG A C 1
ATOM 3398 O O . ARG A 1 409 ? 48.103 -8.351 29.231 1.00 12.48 409 ARG A O 1
ATOM 3406 N N . GLU A 1 410 ? 46.249 -7.816 30.346 1.00 13.08 410 GLU A N 1
ATOM 3407 C CA . GLU A 1 410 ? 46.273 -9.003 31.195 1.00 15.18 410 GLU A CA 1
ATOM 3408 C C . GLU A 1 410 ? 45.890 -10.245 30.437 1.00 14.28 410 GLU A C 1
ATOM 3409 O O . GLU A 1 410 ? 46.390 -11.319 30.714 1.00 13.69 410 GLU A O 1
ATOM 3415 N N . TYR A 1 411 ? 44.972 -10.099 29.484 1.00 13.52 411 TYR A N 1
ATOM 3416 C CA . TYR A 1 411 ? 44.462 -11.246 28.755 1.00 13.50 411 TYR A CA 1
ATOM 3417 C C . TYR A 1 411 ? 43.527 -10.818 27.639 1.00 14.12 411 TYR A C 1
ATOM 3418 O O . TYR A 1 411 ? 42.617 -10.012 27.838 1.00 14.16 411 TYR A O 1
ATOM 3427 N N . PHE A 1 412 ? 43.791 -11.331 26.446 1.00 12.63 412 PHE A N 1
ATOM 3428 C CA . PHE A 1 412 ? 42.806 -11.278 25.382 1.00 10.92 412 PHE A CA 1
ATOM 3429 C C . PHE A 1 412 ? 42.972 -12.474 24.481 1.00 13.15 412 PHE A C 1
ATOM 3430 O O . PHE A 1 412 ? 43.997 -13.143 24.498 1.00 10.52 412 PHE A O 1
ATOM 3438 N N . GLU A 1 413 ? 41.946 -12.704 23.690 1.00 12.34 413 GLU A N 1
ATOM 3439 C CA . GLU A 1 413 ? 41.880 -13.790 22.726 1.00 14.72 413 GLU A CA 1
ATOM 3440 C C . GLU A 1 413 ? 41.303 -13.220 21.433 1.00 12.25 413 GLU A C 1
ATOM 3441 O O . GLU A 1 413 ? 40.434 -12.342 21.491 1.00 11.79 413 GLU A O 1
ATOM 3447 N N . ILE A 1 414 ? 41.826 -13.644 20.290 1.00 12.94 414 ILE A N 1
ATOM 3448 C CA . ILE A 1 414 ? 41.188 -13.403 18.997 1.00 13.26 414 ILE A CA 1
ATOM 3449 C C . ILE A 1 414 ? 40.427 -14.678 18.679 1.00 14.08 414 ILE A C 1
ATOM 3450 O O . ILE A 1 414 ? 41.015 -15.747 18.669 1.00 16.09 414 ILE A O 1
ATOM 3455 N N . ILE A 1 415 ? 39.124 -14.561 18.456 1.00 13.99 415 ILE A N 1
ATOM 3456 C CA . ILE A 1 415 ? 38.294 -15.698 18.108 1.00 15.54 415 ILE A CA 1
ATOM 3457 C C . ILE A 1 415 ? 37.656 -15.535 16.715 1.00 17.33 415 ILE A C 1
ATOM 3458 O O . ILE A 1 415 ? 37.081 -14.497 16.410 1.00 12.73 415 ILE A O 1
ATOM 3463 N N . SER A 1 416 ? 37.725 -16.581 15.895 1.00 19.76 416 SER A N 1
ATOM 3464 C CA . SER A 1 416 ? 36.981 -16.661 14.612 1.00 25.72 416 SER A CA 1
ATOM 3465 C C . SER A 1 416 ? 36.303 -18.035 14.395 1.00 26.70 416 SER A C 1
ATOM 3466 O O . SER A 1 416 ? 36.634 -18.986 15.072 1.00 25.26 416 SER A O 1
ATOM 3469 N N . GLY A 1 417 ? 35.335 -18.108 13.469 1.00 29.93 417 GLY A N 1
ATOM 3470 C CA . GLY A 1 417 ? 34.791 -19.372 12.965 1.00 31.06 417 GLY A CA 1
ATOM 3471 C C . GLY A 1 417 ? 33.705 -19.960 13.851 1.00 33.77 417 GLY A C 1
ATOM 3472 O O . GLY A 1 417 ? 33.003 -19.219 14.540 1.00 36.69 417 GLY A O 1
ATOM 3473 N N . GLU A 1 418 ? 33.570 -21.283 13.845 1.00 34.21 418 GLU A N 1
ATOM 3474 C CA . GLU 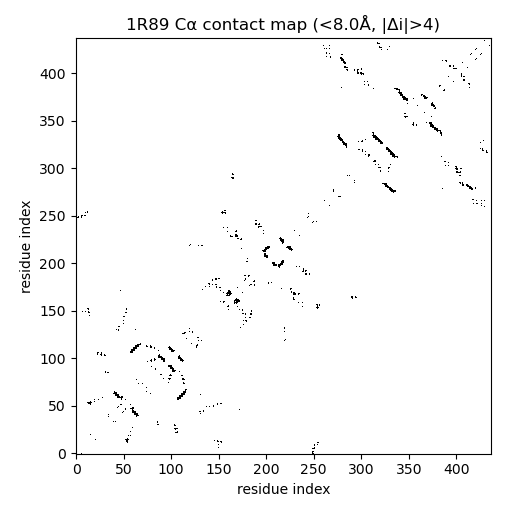A 1 418 ? 32.581 -21.944 14.695 1.00 36.41 418 GLU A CA 1
ATOM 3475 C C . GLU A 1 418 ? 32.819 -21.576 16.174 1.00 36.00 418 GLU A C 1
ATOM 3476 O O . GLU A 1 418 ? 31.907 -21.681 16.999 1.00 36.84 418 GLU A O 1
ATOM 3482 N N . LYS A 1 419 ? 34.040 -21.141 16.490 1.00 33.99 419 LYS A N 1
ATOM 3483 C CA . LYS A 1 419 ? 34.401 -20.732 17.840 1.00 32.51 419 LYS A CA 1
ATOM 3484 C C . LYS A 1 419 ? 33.757 -19.390 18.197 1.00 30.32 419 LYS A C 1
ATOM 3485 O O . LYS A 1 419 ? 33.135 -19.266 19.247 1.00 27.38 419 LYS A O 1
ATOM 3491 N N . LEU A 1 420 ? 33.931 -18.394 17.327 1.00 28.96 420 LEU A N 1
ATOM 3492 C CA . LEU A 1 420 ? 33.336 -17.075 17.542 1.00 29.48 420 LEU A CA 1
ATOM 3493 C C . LEU A 1 420 ? 31.828 -17.182 17.770 1.00 30.30 420 LEU A C 1
ATOM 3494 O O . LEU A 1 420 ? 31.262 -16.484 18.613 1.00 30.56 420 LEU A O 1
ATOM 3499 N N . PHE A 1 421 ? 31.192 -18.076 17.024 1.00 31.14 421 PHE A N 1
ATOM 3500 C CA . PHE A 1 421 ? 29.746 -18.238 17.097 1.00 32.34 421 PHE A CA 1
ATOM 3501 C C . PHE A 1 421 ? 29.245 -18.813 18.436 1.00 32.12 421 PHE A C 1
ATOM 3502 O O . PHE A 1 421 ? 28.098 -18.552 18.807 1.00 33.19 421 PHE A O 1
ATOM 3510 N N . LYS A 1 422 ? 30.093 -19.557 19.158 1.00 31.69 422 LYS A N 1
ATOM 3511 C CA . LYS A 1 422 ? 29.791 -20.039 20.524 1.00 30.63 422 LYS A CA 1
ATOM 3512 C C . LYS A 1 422 ? 29.654 -18.919 21.578 1.00 28.26 422 LYS A C 1
ATOM 3513 O O . LYS A 1 422 ? 29.054 -19.119 22.634 1.00 28.37 422 LYS A O 1
ATOM 3519 N N . GLU A 1 423 ? 30.264 -17.770 21.319 1.00 26.42 423 GLU A N 1
ATOM 3520 C CA . GLU A 1 423 ? 30.228 -16.646 22.248 1.00 23.09 423 GLU A CA 1
ATOM 3521 C C . GLU A 1 423 ? 28.891 -15.940 22.108 1.00 22.38 423 GLU A C 1
ATOM 3522 O O . GLU A 1 423 ? 28.247 -16.106 21.080 1.00 22.69 423 GLU A O 1
ATOM 3528 N N . PRO A 1 424 ? 28.462 -15.165 23.118 1.00 21.77 424 PRO A N 1
ATOM 3529 C CA . PRO A 1 424 ? 27.170 -14.459 23.073 1.00 19.92 424 PRO A CA 1
ATOM 3530 C C . PRO A 1 424 ? 27.201 -13.157 22.275 1.00 18.77 424 PRO A C 1
ATOM 3531 O O . PRO A 1 424 ? 26.923 -12.073 22.800 1.00 17.96 424 PRO A O 1
ATOM 3535 N N . VAL A 1 425 ? 27.500 -13.298 20.997 1.00 18.26 425 VAL A N 1
ATOM 3536 C CA . VAL A 1 425 ? 27.726 -12.179 20.084 1.00 19.30 425 VAL A CA 1
ATOM 3537 C C . VAL A 1 425 ? 27.005 -12.347 18.734 1.00 20.71 425 VAL A C 1
ATOM 3538 O O . VAL A 1 425 ? 27.085 -11.450 17.866 1.00 16.75 425 VAL A O 1
ATOM 3542 N N . THR A 1 426 ? 26.332 -13.486 18.544 1.00 20.94 426 THR A N 1
ATOM 3543 C CA . THR A 1 426 ? 25.741 -13.838 17.257 1.00 21.84 426 THR A CA 1
ATOM 3544 C C . THR A 1 426 ? 24.707 -12.793 16.854 1.00 23.65 426 THR A C 1
ATOM 3545 O O . THR A 1 426 ? 24.632 -12.411 15.685 1.00 21.24 426 THR A O 1
ATOM 3549 N N . ALA A 1 427 ? 23.921 -12.330 17.826 1.00 23.60 427 ALA A N 1
ATOM 3550 C CA . ALA A 1 427 ? 22.969 -11.249 17.576 1.00 24.62 427 ALA A CA 1
ATOM 3551 C C . ALA A 1 427 ? 23.659 -10.073 16.940 1.00 22.91 427 ALA A C 1
ATOM 3552 O O . ALA A 1 427 ? 23.206 -9.572 15.921 1.00 21.87 427 ALA A O 1
ATOM 3554 N N . GLU A 1 428 ? 24.757 -9.636 17.565 1.00 21.60 428 GLU A N 1
ATOM 3555 C CA . GLU A 1 428 ? 25.491 -8.436 17.175 1.00 19.38 428 GLU A CA 1
ATOM 3556 C C . GLU A 1 428 ? 26.166 -8.621 15.799 1.00 17.61 428 GLU A C 1
ATOM 3557 O O . GLU A 1 428 ? 26.274 -7.662 14.993 1.00 13.78 428 GLU A O 1
ATOM 3563 N N . LEU A 1 429 ? 26.629 -9.839 15.534 1.00 14.29 429 LEU A N 1
ATOM 3564 C CA . LEU A 1 429 ? 27.208 -10.165 14.233 1.00 15.38 429 LEU A CA 1
ATOM 3565 C C . LEU A 1 429 ? 26.156 -10.038 13.145 1.00 15.42 429 LEU A C 1
ATOM 3566 O O . LEU A 1 429 ? 26.432 -9.471 12.104 1.00 15.31 429 LEU A O 1
ATOM 3571 N N . CYS A 1 430 ? 24.959 -10.557 13.403 1.00 15.66 430 CYS A N 1
ATOM 3572 C CA . CYS A 1 430 ? 23.853 -10.537 12.425 1.00 16.57 430 CYS A CA 1
ATOM 3573 C C . CYS A 1 430 ? 23.471 -9.087 12.120 1.00 18.60 430 CYS A C 1
ATOM 3574 O O . CYS A 1 430 ? 23.304 -8.714 10.974 1.00 17.43 430 CYS A O 1
ATOM 3577 N N . GLU A 1 431 ? 23.420 -8.243 13.141 1.00 19.98 431 GLU A N 1
ATOM 3578 C CA . GLU A 1 431 ? 23.111 -6.846 12.928 1.00 20.98 431 GLU A CA 1
ATOM 3579 C C . GLU A 1 431 ? 24.197 -6.151 12.120 1.00 20.02 431 GLU A C 1
ATOM 3580 O O . GLU A 1 431 ? 23.901 -5.423 11.184 1.00 20.87 431 GLU A O 1
ATOM 3586 N N . MET A 1 432 ? 25.454 -6.361 12.496 1.00 18.62 432 MET A N 1
ATOM 3587 C CA . MET A 1 432 ? 26.620 -5.789 11.807 1.00 18.41 432 MET A CA 1
ATOM 3588 C C . MET A 1 432 ? 26.634 -6.127 10.305 1.00 16.74 432 MET A C 1
ATOM 3589 O O . MET A 1 432 ? 27.030 -5.294 9.460 1.00 17.93 432 MET A O 1
ATOM 3594 N N . MET A 1 433 ? 26.207 -7.343 9.963 1.00 14.67 433 MET A N 1
ATOM 3595 C CA . MET A 1 433 ? 26.255 -7.811 8.580 1.00 13.08 433 MET A CA 1
ATOM 3596 C C . MET A 1 433 ? 24.957 -7.522 7.832 1.00 12.12 433 MET A C 1
ATOM 3597 O O . MET A 1 433 ? 24.848 -7.795 6.634 1.00 12.49 433 MET A O 1
ATOM 3602 N N . GLY A 1 434 ? 23.964 -6.975 8.538 1.00 11.73 434 GLY A N 1
ATOM 3603 C CA . GLY A 1 434 ? 22.687 -6.635 7.943 1.00 13.34 434 GLY A CA 1
ATOM 3604 C C . GLY A 1 434 ? 21.886 -7.869 7.549 1.00 15.03 434 GLY A C 1
ATOM 3605 O O . GLY A 1 434 ? 21.214 -7.866 6.532 1.00 14.18 434 GLY A O 1
ATOM 3606 N N . VAL A 1 435 ? 21.972 -8.919 8.357 1.00 14.02 435 VAL A N 1
ATOM 3607 C CA . VAL A 1 435 ? 21.254 -10.169 8.082 1.00 17.31 435 VAL A CA 1
ATOM 3608 C C . VAL A 1 435 ? 19.738 -9.960 8.235 1.00 18.27 435 VAL A C 1
ATOM 3609 O O . VAL A 1 435 ? 19.293 -9.410 9.232 1.00 17.26 435 VAL A O 1
ATOM 3613 N N . LYS A 1 436 ? 18.978 -10.397 7.238 1.00 20.10 436 LYS A N 1
ATOM 3614 C CA . LYS A 1 436 ? 17.520 -10.315 7.238 1.00 22.91 436 LYS A CA 1
ATOM 3615 C C . LYS A 1 436 ? 16.895 -11.493 7.994 1.00 26.20 436 LYS A C 1
ATOM 3616 O O . LYS A 1 436 ? 17.590 -12.429 8.381 1.00 25.97 436 LYS A O 1
ATOM 3622 N N . ASP A 1 437 ? 15.574 -11.446 8.164 1.00 31.31 437 ASP A N 1
ATOM 3623 C CA . ASP A 1 437 ? 14.801 -12.538 8.766 1.00 35.22 437 ASP A CA 1
ATOM 3624 C C . ASP A 1 437 ? 14.639 -13.697 7.781 1.00 36.29 437 ASP A C 1
ATOM 3625 O O . ASP A 1 437 ? 14.327 -13.508 6.602 1.00 36.74 437 ASP A O 1
#

Sequence (437 aa):
MKVEEILEKALELVIPDEEEVRKGREAEEELRRRLDELGVEYVFVGSYARNTWLKGSLEIDVFLLFPEEFSKEELRERGLEIGKAVLDSYEIRYAEHPYVHGVVKGVEVDVVPCYKLKEPKNIKSAVDRTPFHHKWLEGRIKGKENEVRLLKGFLKANGIYGAEYKVRGFSGYLCELLIVFYGSFLETVKNARRWTRRTVIDVAKGEVRKGEEFFVVDPVDEKRNVAANLSLDNLARFVHLCREFMEAPSLGFFKPKHPLEIEPERLRKIVEERGTAVFAVKFRKPDIVDDNLYPQLERASRKIFEFLERENFMPLRSAFKASEEFCYLLFECQIKEISRVFRRMGPQFEDERNVKKFLSRNRAFRPFIENGRWWAFEMRKFTTPEEGVRSYASTHWHTLGKNVGESIREYFEIISGEKLFKEPVTAELCEMMGVKD

Organism: Archaeoglobus fulgidus (strain ATCC 49558 / DSM 4304 / JCM 9628 / NBRC 100126 / VC-16) (NCBI:txid224325)